Protein AF-A0A519W0E2-F1 (afdb_monomer_lite)

Radius of gyration: 28.54 Å; chains: 1; bounding box: 62×107×63 Å

Structure (mmCIF, N/CA/C/O backbone):
data_AF-A0A519W0E2-F1
#
_entry.id   AF-A0A519W0E2-F1
#
loop_
_atom_site.group_PDB
_atom_site.id
_atom_site.type_symbol
_atom_site.label_atom_id
_atom_site.label_alt_id
_atom_site.label_comp_id
_atom_site.label_asym_id
_atom_site.label_entity_id
_atom_site.label_seq_id
_atom_site.pdbx_PDB_ins_code
_atom_site.Cartn_x
_atom_site.Cartn_y
_atom_site.Cartn_z
_atom_site.occupancy
_atom_site.B_iso_or_equiv
_atom_site.auth_seq_id
_atom_site.auth_comp_id
_atom_site.auth_asym_id
_atom_site.auth_atom_id
_atom_site.pdbx_PDB_model_num
ATOM 1 N N . MET A 1 1 ? -38.789 80.053 31.572 1.00 57.12 1 MET A N 1
ATOM 2 C CA . MET A 1 1 ? -39.883 79.278 30.938 1.00 57.12 1 MET A CA 1
ATOM 3 C C . MET A 1 1 ? -39.611 78.864 29.480 1.00 57.12 1 MET A C 1
ATOM 5 O O . MET A 1 1 ? -39.845 77.707 29.155 1.00 57.12 1 MET A O 1
ATOM 9 N N . ILE A 1 2 ? -39.110 79.738 28.588 1.00 58.94 2 ILE A N 1
ATOM 10 C CA . ILE A 1 2 ? -38.800 79.358 27.183 1.00 58.94 2 ILE A CA 1
ATOM 11 C C . ILE A 1 2 ? -37.563 78.441 27.093 1.00 58.94 2 ILE A C 1
ATOM 13 O O . ILE A 1 2 ? -37.605 77.419 26.413 1.00 58.94 2 ILE A O 1
ATOM 17 N N . ILE A 1 3 ? -36.506 78.750 27.850 1.00 64.44 3 ILE A N 1
ATOM 18 C CA . ILE A 1 3 ? -35.242 77.990 27.859 1.00 64.44 3 ILE A CA 1
ATOM 19 C C . ILE A 1 3 ? -35.448 76.541 28.338 1.00 64.44 3 ILE A C 1
ATOM 21 O O . ILE A 1 3 ? -34.967 75.610 27.702 1.00 64.44 3 ILE A O 1
ATOM 25 N N . GLU A 1 4 ? -36.256 76.319 29.380 1.00 65.19 4 GLU A N 1
ATOM 26 C CA . GLU A 1 4 ? -36.570 74.966 29.873 1.00 65.19 4 GLU A CA 1
ATOM 27 C C . GLU A 1 4 ? -37.346 74.117 28.858 1.00 65.19 4 GLU A C 1
ATOM 29 O O . GLU A 1 4 ? -37.115 72.912 28.752 1.00 65.19 4 GLU A O 1
ATOM 34 N N . LYS A 1 5 ? -38.257 74.725 28.083 1.00 62.75 5 LYS A N 1
ATOM 35 C CA . LYS A 1 5 ? -38.983 74.015 27.018 1.00 62.75 5 LYS A CA 1
ATOM 36 C C . LYS A 1 5 ? -38.057 73.638 25.858 1.00 62.75 5 LYS A C 1
ATOM 38 O O . LYS A 1 5 ? -38.243 72.572 25.275 1.00 62.75 5 LYS A O 1
ATOM 43 N N . ILE A 1 6 ? -37.066 74.474 25.540 1.00 68.94 6 ILE A N 1
ATOM 44 C CA . ILE A 1 6 ? -36.053 74.188 24.512 1.00 68.94 6 ILE A CA 1
ATOM 45 C C . ILE A 1 6 ? -35.118 73.070 24.989 1.00 68.94 6 ILE A C 1
ATOM 47 O O . ILE A 1 6 ? -34.918 72.099 24.264 1.00 68.94 6 ILE A O 1
ATOM 51 N N . MET A 1 7 ? -34.642 73.131 26.235 1.00 69.12 7 MET A N 1
ATOM 52 C CA . MET A 1 7 ? -33.815 72.078 26.830 1.00 69.12 7 MET A CA 1
ATOM 53 C C . MET A 1 7 ? -34.535 70.726 26.877 1.00 69.12 7 MET A C 1
ATOM 55 O O . MET A 1 7 ? -33.961 69.726 26.459 1.00 69.12 7 MET A O 1
ATOM 59 N N . LYS A 1 8 ? -35.812 70.673 27.288 1.00 69.50 8 LYS A N 1
ATOM 60 C CA . LYS A 1 8 ? -36.597 69.420 27.280 1.00 69.50 8 LYS A CA 1
ATOM 61 C C . LYS A 1 8 ? -36.738 68.812 25.879 1.00 69.50 8 LYS A C 1
ATOM 63 O O . LYS A 1 8 ? -36.699 67.592 25.747 1.00 69.50 8 LYS A O 1
ATOM 68 N N . LYS A 1 9 ? -36.857 69.639 24.833 1.00 72.56 9 LYS A N 1
ATOM 69 C CA . LYS A 1 9 ? -36.884 69.167 23.438 1.00 72.56 9 LYS A CA 1
ATOM 70 C C . LYS A 1 9 ? -35.520 68.652 22.977 1.00 72.56 9 LYS A C 1
ATOM 72 O O . LYS A 1 9 ? -35.473 67.630 22.304 1.00 72.56 9 LYS A O 1
ATOM 77 N N . ILE A 1 10 ? -34.428 69.302 23.381 1.00 76.31 10 ILE A N 1
ATOM 78 C CA . ILE A 1 10 ? -33.059 68.853 23.083 1.00 76.31 10 ILE A CA 1
ATOM 79 C C . ILE A 1 10 ? -32.772 67.506 23.757 1.00 76.31 10 ILE A C 1
ATOM 81 O O . ILE A 1 10 ? -32.276 66.599 23.095 1.00 76.31 10 ILE A O 1
ATOM 85 N N . TYR A 1 11 ? -33.151 67.331 25.027 1.00 78.31 11 TYR A N 1
ATOM 86 C CA . TYR A 1 11 ? -33.004 66.045 25.717 1.00 78.31 11 TYR A CA 1
ATOM 87 C C . TYR A 1 11 ? -33.820 64.935 25.055 1.00 78.31 11 TYR A C 1
ATOM 89 O O . TYR A 1 11 ? -33.317 63.826 24.915 1.00 78.31 11 TYR A O 1
ATOM 97 N N . LEU A 1 12 ? -35.042 65.228 24.600 1.00 78.81 12 LEU A N 1
ATOM 98 C CA . LEU A 1 12 ? -35.867 64.244 23.900 1.00 78.81 12 LEU A CA 1
ATOM 99 C C . LEU A 1 12 ? -35.248 63.837 22.555 1.00 78.81 12 LEU A C 1
ATOM 101 O O . LEU A 1 12 ? -35.197 62.649 22.262 1.00 78.81 12 LEU A O 1
ATOM 105 N N . ILE A 1 13 ? -34.720 64.799 21.786 1.00 78.94 13 ILE A N 1
ATOM 106 C CA . ILE A 1 13 ? -34.040 64.548 20.505 1.00 78.94 13 ILE A CA 1
ATOM 107 C C . ILE A 1 13 ? -32.766 63.720 20.715 1.00 78.94 13 ILE A C 1
ATOM 109 O O . ILE A 1 13 ? -32.542 62.750 19.989 1.00 78.94 13 ILE A O 1
ATOM 113 N N . LEU A 1 14 ? -31.967 64.052 21.735 1.00 77.69 14 LEU A N 1
ATOM 114 C CA . LEU A 1 14 ? -30.764 63.301 22.102 1.00 77.69 14 LEU A CA 1
ATOM 115 C C . LEU A 1 14 ? -31.099 61.875 22.554 1.00 77.69 14 LEU A C 1
ATOM 117 O O . LEU A 1 14 ? -30.414 60.937 22.155 1.00 77.69 14 LEU A O 1
ATOM 121 N N . LEU A 1 15 ? -32.178 61.693 23.321 1.00 74.69 15 LEU A N 1
ATOM 122 C CA . LEU A 1 15 ? -32.623 60.376 23.775 1.00 74.69 15 LEU A CA 1
ATOM 123 C C . LEU A 1 15 ? -33.135 59.518 22.607 1.00 74.69 15 LEU A C 1
ATOM 125 O O . LEU A 1 15 ? -32.806 58.338 22.527 1.00 74.69 15 LEU A O 1
ATOM 129 N N . THR A 1 16 ? -33.877 60.106 21.660 1.00 68.88 16 THR A N 1
ATOM 130 C CA . THR A 1 16 ? -34.287 59.402 20.434 1.00 68.88 16 THR A CA 1
ATOM 131 C C . THR A 1 16 ? -33.101 59.077 19.529 1.00 68.88 16 THR A C 1
ATOM 133 O O . THR A 1 16 ? -33.036 57.968 19.013 1.00 68.88 16 THR A O 1
ATOM 136 N N . GLY A 1 17 ? -32.122 59.978 19.384 1.00 67.38 17 GLY A N 1
ATOM 137 C CA . GLY A 1 17 ? -30.900 59.714 18.616 1.00 67.38 17 GLY A CA 1
ATOM 138 C C . GLY A 1 17 ? -30.058 58.581 19.211 1.00 67.38 17 GLY A C 1
ATOM 139 O O . GLY A 1 17 ? -29.512 57.768 18.468 1.00 67.38 17 GLY A O 1
ATOM 140 N N . LEU A 1 18 ? -30.021 58.476 20.544 1.00 68.31 18 LEU A N 1
ATOM 141 C CA . LEU A 1 18 ? -29.339 57.395 21.258 1.00 68.31 18 LEU A CA 1
ATOM 142 C C . LEU A 1 18 ? -30.066 56.044 21.128 1.00 68.31 18 LEU A C 1
ATOM 144 O O . LEU A 1 18 ? -29.425 55.001 21.134 1.00 68.31 18 LEU A O 1
ATOM 148 N N . LEU A 1 19 ? -31.393 56.042 20.972 1.00 62.59 19 LEU A N 1
ATOM 149 C CA . LEU A 1 19 ? -32.175 54.818 20.751 1.00 62.59 19 LEU A CA 1
ATOM 150 C C . LEU A 1 19 ? -31.983 54.234 19.338 1.00 62.59 19 LEU A C 1
ATOM 152 O O . LEU A 1 19 ? -32.064 53.019 19.174 1.00 62.59 19 LEU A O 1
ATOM 156 N N . PHE A 1 20 ? -31.674 55.063 18.333 1.00 60.38 20 PHE A N 1
ATOM 157 C CA . PHE A 1 20 ? -31.385 54.607 16.963 1.00 60.38 20 PHE A CA 1
ATOM 158 C C . PHE A 1 20 ? -29.926 54.176 16.738 1.00 60.38 20 PHE A C 1
ATOM 160 O O . PHE A 1 20 ? -29.647 53.466 15.776 1.00 60.38 20 PHE A O 1
ATOM 167 N N . SER A 1 21 ? -28.987 54.545 17.615 1.00 58.69 21 SER A N 1
ATOM 168 C CA . SER A 1 21 ? -27.580 54.132 17.496 1.00 58.69 21 SER A CA 1
ATOM 169 C C . SER A 1 21 ? -27.288 52.737 18.067 1.00 58.69 21 SER A C 1
ATOM 171 O O . SER A 1 21 ? -26.212 52.193 17.819 1.00 58.69 21 SER A O 1
ATOM 173 N N . VAL A 1 22 ? -28.243 52.116 18.774 1.00 57.56 22 VAL A N 1
ATOM 174 C CA . VAL A 1 22 ? -28.098 50.758 19.340 1.00 57.56 22 VAL A CA 1
ATOM 175 C C . VAL A 1 22 ? -28.646 49.645 18.442 1.00 57.56 22 VAL A C 1
ATOM 177 O O . VAL A 1 22 ? -28.407 48.470 18.720 1.00 57.56 22 VAL A O 1
ATOM 180 N N . SER A 1 23 ? -29.302 49.963 17.319 1.00 58.59 23 SER A N 1
ATOM 181 C CA . SER A 1 23 ? -29.667 48.973 16.291 1.00 58.59 23 SER A CA 1
ATOM 182 C C . SER A 1 23 ? -28.484 48.648 15.369 1.00 58.59 23 SER A C 1
ATOM 184 O O . SER A 1 23 ? -28.633 48.549 14.151 1.00 58.59 23 SER A O 1
ATOM 186 N N . GLY A 1 24 ? -27.288 48.522 15.952 1.00 54.22 24 GLY A N 1
ATOM 187 C CA . GLY A 1 24 ? -26.078 48.116 15.254 1.00 54.22 24 GLY A CA 1
ATOM 188 C C . GLY A 1 24 ? -26.269 46.746 14.609 1.00 54.22 24 GLY A C 1
ATOM 189 O O . GLY A 1 24 ? -26.788 45.812 15.225 1.00 54.22 24 GLY A O 1
ATOM 190 N N . CYS A 1 25 ? -25.858 46.645 13.348 1.00 55.09 25 CYS A N 1
ATOM 191 C CA . CYS A 1 25 ? -25.964 45.475 12.490 1.00 55.09 25 CYS A CA 1
ATOM 192 C C . CYS A 1 25 ? -25.209 44.254 13.053 1.00 55.09 25 CYS A C 1
ATOM 194 O O . CYS A 1 25 ? -24.150 43.899 12.544 1.00 55.09 25 CYS A O 1
ATOM 196 N N . LYS A 1 26 ? -25.757 43.556 14.059 1.00 52.56 26 LYS A N 1
ATOM 197 C CA . LYS A 1 26 ? -25.179 42.294 14.564 1.00 52.56 26 LYS A CA 1
ATOM 198 C C . LYS A 1 26 ? -24.945 41.283 13.434 1.00 52.56 26 LYS A C 1
ATOM 200 O O . LYS A 1 26 ? -23.917 40.628 13.416 1.00 52.56 26 LYS A O 1
ATOM 205 N N . LYS A 1 27 ? -25.849 41.230 12.446 1.00 54.72 27 LYS A N 1
ATOM 206 C CA . LYS A 1 27 ? -25.732 40.351 11.268 1.00 54.72 27 LYS A CA 1
ATOM 207 C C . LYS A 1 27 ? -24.664 40.763 10.246 1.00 54.72 27 LYS A C 1
ATOM 209 O O . LYS A 1 27 ? -24.225 39.908 9.497 1.00 54.72 27 LYS A O 1
ATOM 214 N N . TYR A 1 28 ? -24.261 42.036 10.178 1.00 58.66 28 TYR A N 1
ATOM 215 C CA . TYR A 1 28 ? -23.218 42.474 9.232 1.00 58.66 28 TYR A CA 1
ATOM 216 C C . TYR A 1 28 ? -21.810 42.135 9.740 1.00 58.66 28 TYR A C 1
ATOM 218 O O . TYR A 1 28 ? -20.892 41.959 8.950 1.00 58.66 28 TYR A O 1
ATOM 226 N N . LEU A 1 29 ? -21.646 42.034 11.062 1.00 58.06 29 LEU A N 1
ATOM 227 C CA . LEU A 1 29 ? -20.382 41.653 11.696 1.00 58.06 29 LEU A CA 1
ATOM 228 C C . LEU A 1 29 ? -20.250 40.132 11.891 1.00 58.06 29 LEU A C 1
ATOM 230 O O . LEU A 1 29 ? -19.150 39.646 12.130 1.00 58.06 29 LEU A O 1
ATOM 234 N N . ASP A 1 30 ? -21.343 39.378 11.743 1.00 59.47 30 ASP A N 1
ATOM 235 C CA . ASP A 1 30 ? -21.380 37.910 11.811 1.00 59.47 30 ASP A CA 1
ATOM 236 C C . ASP A 1 30 ? -21.144 37.271 10.425 1.00 59.47 30 ASP A C 1
ATOM 238 O O . ASP A 1 30 ? -21.944 36.488 9.918 1.00 59.47 30 ASP A O 1
ATOM 242 N N . VAL A 1 31 ? -20.054 37.683 9.766 1.00 65.31 31 VAL A N 1
ATOM 243 C CA . VAL A 1 31 ? -19.631 37.226 8.422 1.00 65.31 31 VAL A CA 1
ATOM 244 C C . VAL A 1 31 ? -18.423 36.284 8.462 1.00 65.31 31 VAL A C 1
ATOM 246 O O . VAL A 1 31 ? -17.890 35.905 7.424 1.00 65.31 31 VAL A O 1
ATOM 249 N N . ASN A 1 32 ? -17.989 35.882 9.660 1.00 69.38 32 ASN A N 1
ATOM 250 C CA . ASN A 1 32 ? -16.854 34.970 9.852 1.00 69.38 32 ASN A CA 1
ATOM 251 C C . ASN A 1 32 ? -17.214 33.492 9.637 1.00 69.38 32 ASN A C 1
ATOM 253 O O . ASN A 1 32 ? -16.363 32.621 9.804 1.00 69.38 32 ASN A O 1
ATOM 257 N N . THR A 1 33 ? -18.457 33.194 9.259 1.00 70.88 33 THR A N 1
ATOM 258 C CA . THR A 1 33 ? -18.838 31.866 8.781 1.00 70.88 33 THR A CA 1
ATOM 259 C C . THR A 1 33 ? -18.685 31.839 7.268 1.00 70.88 33 THR A C 1
ATOM 261 O O . THR A 1 33 ? -19.285 32.641 6.558 1.00 70.88 33 THR A O 1
ATOM 264 N N . ASN A 1 34 ? -17.845 30.939 6.755 1.00 70.12 34 ASN A N 1
ATOM 265 C CA . ASN A 1 34 ? -17.680 30.781 5.314 1.00 70.12 34 ASN A CA 1
ATOM 266 C C . ASN A 1 34 ? -18.967 30.164 4.734 1.00 70.12 34 ASN A C 1
ATOM 268 O O . ASN A 1 34 ? -19.215 28.982 4.981 1.00 70.12 34 ASN A O 1
ATOM 272 N N . PRO A 1 35 ? -19.772 30.898 3.942 1.00 70.25 35 PRO A N 1
ATOM 273 C CA . PRO A 1 35 ? -21.016 30.359 3.396 1.00 70.25 35 PRO A CA 1
ATOM 274 C C . PRO A 1 35 ? -20.769 29.290 2.321 1.00 70.25 35 PRO A C 1
ATOM 276 O O . PRO A 1 35 ? -21.684 28.553 1.969 1.00 70.25 35 PRO A O 1
ATOM 279 N N . ASN A 1 36 ? -19.537 29.198 1.805 1.00 74.38 36 ASN A N 1
ATOM 280 C CA . ASN A 1 36 ? -19.151 28.285 0.732 1.00 74.38 36 ASN A CA 1
ATOM 281 C C . ASN A 1 36 ? -18.578 26.956 1.248 1.00 74.38 36 ASN A C 1
ATOM 283 O O . ASN A 1 36 ? -18.357 26.051 0.448 1.00 74.38 36 ASN A O 1
ATOM 287 N N . ALA A 1 37 ? -18.313 26.832 2.554 1.00 66.94 37 ALA A N 1
ATOM 288 C CA . ALA A 1 37 ? -17.763 25.620 3.155 1.00 66.94 37 ALA A CA 1
ATOM 289 C C . ALA A 1 37 ? -18.628 25.156 4.337 1.00 66.94 37 ALA A C 1
ATOM 291 O O . ALA A 1 37 ? -18.995 25.978 5.187 1.00 66.94 37 ALA A O 1
ATOM 292 N N . PRO A 1 38 ? -18.949 23.851 4.431 1.00 70.75 38 PRO A N 1
ATOM 293 C CA . PRO A 1 38 ? -19.679 23.334 5.576 1.00 70.75 38 PRO A CA 1
ATOM 294 C C . PRO A 1 38 ? -18.869 23.577 6.852 1.00 70.75 38 PRO A C 1
ATOM 296 O O . PRO A 1 38 ? -17.698 23.224 6.935 1.00 70.75 38 PRO A O 1
ATOM 299 N N . GLN A 1 39 ? -19.508 24.181 7.854 1.00 71.31 39 GLN A N 1
ATOM 300 C CA . GLN A 1 39 ? -18.873 24.463 9.148 1.00 71.31 39 GLN A CA 1
ATOM 301 C C . GLN A 1 39 ? -18.687 23.190 9.984 1.00 71.31 39 GLN A C 1
ATOM 303 O O . GLN A 1 39 ? -17.817 23.108 10.843 1.00 71.31 39 GLN A O 1
ATOM 308 N N . THR A 1 40 ? -19.520 22.183 9.730 1.00 75.06 40 THR A N 1
ATOM 309 C CA . THR A 1 40 ? -19.385 20.848 10.294 1.00 75.06 40 THR A CA 1
ATOM 310 C C . THR A 1 40 ? -19.889 19.832 9.282 1.00 75.06 40 THR A C 1
ATOM 312 O O . THR A 1 40 ? -20.865 20.085 8.571 1.00 75.06 40 THR A O 1
ATOM 315 N N . VAL A 1 41 ? -19.218 18.691 9.201 1.00 85.12 41 VAL A N 1
ATOM 316 C CA . VAL A 1 41 ? -19.644 17.555 8.385 1.00 85.12 41 VAL A CA 1
ATOM 317 C C . VAL A 1 41 ? -19.841 16.344 9.285 1.00 85.12 41 VAL A C 1
ATOM 319 O O . VAL A 1 41 ? -19.228 16.231 10.349 1.00 85.12 41 VAL A O 1
ATOM 322 N N . THR A 1 42 ? -20.734 15.445 8.877 1.00 91.12 42 THR A N 1
ATOM 323 C CA . THR A 1 42 ? -20.960 14.200 9.615 1.00 91.12 42 THR A CA 1
ATOM 324 C C . THR A 1 42 ? -19.714 13.315 9.514 1.00 91.12 42 THR A C 1
ATOM 326 O O . THR A 1 42 ? -19.034 13.317 8.485 1.00 91.12 42 THR A O 1
ATOM 329 N N . ALA A 1 43 ? -19.407 12.567 10.575 1.00 93.38 43 ALA A N 1
ATOM 330 C CA . ALA A 1 43 ? -18.111 11.907 10.725 1.00 93.38 43 ALA A CA 1
ATOM 331 C C . ALA A 1 43 ? -17.760 10.965 9.557 1.00 93.38 43 ALA A C 1
ATOM 333 O O . ALA A 1 43 ? -16.615 10.914 9.121 1.00 93.38 43 ALA A O 1
ATOM 334 N N . ASN A 1 44 ? -18.732 10.255 8.979 1.00 93.81 44 ASN A N 1
ATOM 335 C CA . ASN A 1 44 ? -18.440 9.327 7.886 1.00 93.81 44 ASN A CA 1
ATOM 336 C C . ASN A 1 44 ? -17.982 10.029 6.586 1.00 93.81 44 ASN A C 1
ATOM 338 O O . ASN A 1 44 ? -17.319 9.389 5.773 1.00 93.81 44 ASN A O 1
ATOM 342 N N . LEU A 1 45 ? -18.263 11.322 6.374 1.00 95.56 45 LEU A N 1
ATOM 343 C CA . LEU A 1 45 ? -17.916 12.030 5.130 1.00 95.56 45 LEU A CA 1
ATOM 344 C C . LEU A 1 45 ? -16.409 12.234 4.944 1.00 95.56 45 LEU A C 1
ATOM 346 O O . LEU A 1 45 ? -15.961 12.401 3.812 1.00 95.56 45 LEU A O 1
ATOM 350 N N . TYR A 1 46 ? -15.625 12.147 6.019 1.00 95.12 46 TYR A N 1
ATOM 351 C CA . TYR A 1 46 ? -14.164 12.163 5.942 1.00 95.12 46 TYR A CA 1
ATOM 352 C C . TYR A 1 46 ? -13.585 10.878 5.328 1.00 95.12 46 TYR A C 1
ATOM 354 O O . TYR A 1 46 ? -12.460 10.883 4.829 1.00 95.12 46 TYR A O 1
ATOM 362 N N . LEU A 1 47 ? -14.330 9.767 5.360 1.00 96.25 47 LEU A N 1
ATOM 363 C CA . LEU A 1 47 ? -13.772 8.434 5.147 1.00 96.25 47 LEU A CA 1
ATOM 364 C C . LEU A 1 47 ? -13.355 8.159 3.694 1.00 96.25 47 LEU A C 1
ATOM 366 O O . LEU A 1 47 ? -12.242 7.681 3.476 1.00 96.25 47 LEU A O 1
ATOM 370 N N . SER A 1 48 ? -14.198 8.461 2.697 1.00 95.25 48 SER A N 1
ATOM 371 C CA . SER A 1 48 ? -13.894 8.116 1.295 1.00 95.25 48 SER A CA 1
ATOM 372 C C . SER A 1 48 ? -12.583 8.743 0.800 1.00 95.25 48 SER A C 1
ATOM 374 O O . SER A 1 48 ? -11.769 8.007 0.237 1.00 95.25 48 SER A O 1
ATOM 376 N N . PRO A 1 49 ? -12.326 10.054 1.014 1.00 94.06 49 PRO A N 1
ATOM 377 C CA . PRO A 1 49 ? -11.054 10.661 0.625 1.00 94.06 49 PRO A CA 1
ATOM 378 C C . PRO A 1 49 ? -9.846 10.028 1.327 1.00 94.06 49 PRO A C 1
ATOM 380 O O . PRO A 1 49 ? -8.816 9.813 0.694 1.00 94.06 49 PRO A O 1
ATOM 383 N N . MET A 1 50 ? -9.963 9.675 2.611 1.00 96.75 50 MET A N 1
ATOM 384 C CA . MET A 1 50 ? -8.857 9.038 3.335 1.00 96.75 50 MET A CA 1
ATOM 385 C C . MET A 1 50 ? -8.589 7.610 2.844 1.00 96.75 50 MET A C 1
ATOM 387 O O . MET A 1 50 ? -7.434 7.236 2.666 1.00 96.75 50 MET A O 1
ATOM 391 N N . ILE A 1 51 ? -9.627 6.824 2.534 1.00 96.75 51 ILE A N 1
ATOM 392 C CA . ILE A 1 51 ? -9.446 5.504 1.903 1.00 96.75 51 ILE A CA 1
ATOM 393 C C . ILE A 1 51 ? -8.795 5.647 0.519 1.00 96.75 51 ILE A C 1
ATOM 395 O O . ILE A 1 51 ? -7.925 4.850 0.172 1.00 96.75 51 ILE A O 1
ATOM 399 N N . HIS A 1 52 ? -9.176 6.662 -0.263 1.00 94.56 52 HIS A N 1
ATOM 400 C CA . HIS A 1 52 ? -8.545 6.926 -1.556 1.00 94.56 52 HIS A CA 1
ATOM 401 C C . HIS A 1 52 ? -7.033 7.146 -1.413 1.00 94.56 52 HIS A C 1
ATOM 403 O O . HIS A 1 52 ? -6.250 6.505 -2.120 1.00 94.56 52 HIS A O 1
ATOM 409 N N . TRP A 1 53 ? -6.620 8.013 -0.486 1.00 95.31 53 TRP A N 1
ATOM 410 C CA . TRP A 1 53 ? -5.207 8.315 -0.257 1.00 95.31 53 TRP A CA 1
ATOM 411 C C . TRP A 1 53 ? -4.443 7.162 0.402 1.00 95.31 53 TRP A C 1
ATOM 413 O O . TRP A 1 53 ? -3.287 6.949 0.050 1.00 95.31 53 TRP A O 1
ATOM 423 N N . MET A 1 54 ? -5.101 6.331 1.222 1.00 96.75 54 MET A N 1
ATOM 424 C CA . MET A 1 54 ? -4.520 5.080 1.736 1.00 96.75 54 MET A CA 1
ATOM 425 C C . MET A 1 54 ? 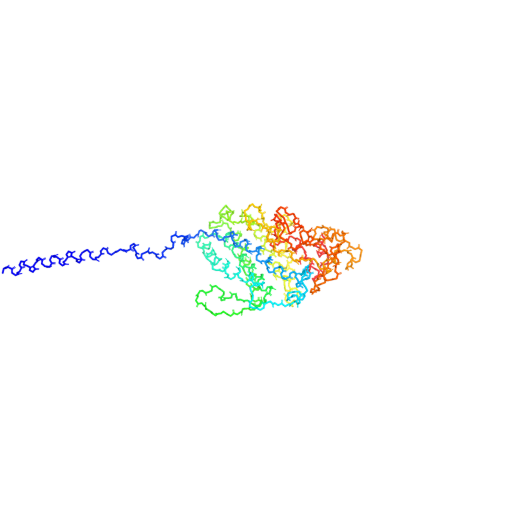-3.979 4.182 0.611 1.00 96.75 54 MET A C 1
ATOM 427 O O . MET A 1 54 ? -2.955 3.521 0.755 1.00 96.75 54 MET A O 1
ATOM 431 N N . VAL A 1 55 ? -4.668 4.141 -0.531 1.00 95.12 55 VAL A N 1
ATOM 432 C CA . VAL A 1 55 ? -4.270 3.287 -1.661 1.00 95.12 55 VAL A CA 1
ATOM 433 C C . VAL A 1 55 ? -3.397 4.040 -2.660 1.00 95.12 55 VAL A C 1
ATOM 435 O O . VAL A 1 55 ? -2.477 3.461 -3.241 1.00 95.12 55 VAL A O 1
ATOM 438 N N . THR A 1 56 ? -3.690 5.322 -2.872 1.00 93.50 56 THR A N 1
ATOM 439 C CA . THR A 1 56 ? -3.103 6.127 -3.947 1.00 93.50 56 THR A CA 1
ATOM 440 C C . THR A 1 56 ? -1.753 6.731 -3.563 1.00 93.50 56 THR A C 1
ATOM 442 O O . THR A 1 56 ? -0.854 6.727 -4.405 1.00 93.50 56 THR A O 1
ATOM 445 N N . ALA A 1 57 ? -1.562 7.174 -2.316 1.00 94.88 57 ALA A N 1
ATOM 446 C CA . ALA A 1 57 ? -0.306 7.787 -1.876 1.00 94.88 57 ALA A CA 1
ATOM 447 C C . ALA A 1 57 ? 0.914 6.856 -2.053 1.00 94.88 57 ALA A C 1
ATOM 449 O O . ALA A 1 57 ? 1.899 7.285 -2.662 1.00 94.88 57 ALA A O 1
ATOM 450 N N . PRO A 1 58 ? 0.841 5.549 -1.700 1.00 95.44 58 PRO A N 1
ATOM 451 C CA . PRO A 1 58 ? 1.922 4.610 -2.000 1.00 95.44 58 PRO A CA 1
ATOM 452 C C . PRO A 1 58 ? 2.275 4.502 -3.485 1.00 95.44 58 PRO A C 1
ATOM 454 O O . PRO A 1 58 ? 3.395 4.131 -3.813 1.00 95.44 58 PRO A O 1
ATOM 457 N N . GLN A 1 59 ? 1.346 4.791 -4.403 1.00 94.88 59 GLN A N 1
ATOM 458 C CA . GLN A 1 59 ? 1.618 4.677 -5.837 1.00 94.88 59 GLN A CA 1
ATOM 459 C C . GLN A 1 59 ? 2.424 5.862 -6.361 1.00 94.88 59 GLN A C 1
ATOM 461 O O . GLN A 1 59 ? 3.269 5.674 -7.238 1.00 94.88 59 GLN A O 1
ATOM 466 N N . TYR A 1 60 ? 2.191 7.064 -5.827 1.00 94.75 60 TYR A N 1
ATOM 467 C CA . TYR A 1 60 ? 2.963 8.255 -6.184 1.00 94.75 60 TYR A CA 1
ATOM 468 C C . TYR A 1 60 ? 4.443 8.053 -5.877 1.00 94.75 60 TYR A C 1
ATOM 470 O O . TYR A 1 60 ? 5.270 8.169 -6.789 1.00 94.75 60 TYR A O 1
ATOM 478 N N . ASP A 1 61 ? 4.741 7.676 -4.634 1.00 95.19 61 ASP A N 1
ATOM 479 C CA . ASP A 1 61 ? 6.105 7.435 -4.157 1.00 95.19 61 ASP A CA 1
ATOM 480 C C . ASP A 1 61 ? 6.652 6.109 -4.703 1.00 95.19 61 ASP A C 1
ATOM 482 O O . ASP A 1 61 ? 7.826 5.994 -5.065 1.00 95.19 61 ASP A O 1
ATOM 486 N N . GLY A 1 62 ? 5.769 5.124 -4.889 1.00 94.56 62 GLY A N 1
ATOM 487 C CA . GLY A 1 62 ? 6.052 3.823 -5.484 1.00 94.56 62 GLY A CA 1
ATOM 488 C C . GLY A 1 62 ? 6.701 3.908 -6.862 1.00 94.56 62 GLY A C 1
ATOM 489 O O . GLY A 1 62 ? 7.556 3.082 -7.176 1.00 94.56 62 GLY A O 1
ATOM 490 N N . ARG A 1 63 ? 6.398 4.935 -7.672 1.00 92.81 63 ARG A N 1
ATOM 491 C CA . ARG A 1 63 ? 7.091 5.170 -8.958 1.00 92.81 63 ARG A CA 1
ATOM 492 C C . ARG A 1 63 ? 8.599 5.302 -8.801 1.00 92.81 63 ARG A C 1
ATOM 494 O O . ARG A 1 63 ? 9.339 4.874 -9.690 1.00 92.81 63 ARG A O 1
ATOM 501 N N . PHE A 1 64 ? 9.041 5.883 -7.692 1.00 94.00 64 PHE A N 1
ATOM 502 C CA . PHE A 1 64 ? 10.446 6.067 -7.360 1.00 94.00 64 PHE A CA 1
ATOM 503 C C . PHE A 1 64 ? 11.000 4.855 -6.607 1.00 94.00 64 PHE A C 1
ATOM 505 O O . PHE A 1 64 ? 12.018 4.307 -7.023 1.00 94.00 64 PHE A O 1
ATOM 512 N N . ILE A 1 65 ? 10.283 4.345 -5.599 1.00 94.81 65 ILE A N 1
ATOM 513 C CA . ILE A 1 65 ? 10.678 3.143 -4.834 1.00 94.81 65 ILE A CA 1
ATOM 514 C C . ILE A 1 65 ? 10.816 1.908 -5.746 1.00 94.81 65 ILE A C 1
ATOM 516 O O . ILE A 1 65 ? 11.692 1.062 -5.553 1.00 94.81 65 ILE A O 1
ATOM 520 N N . GLY A 1 66 ? 10.009 1.810 -6.803 1.00 95.31 66 GLY A N 1
ATOM 521 C CA . GLY A 1 66 ? 10.117 0.761 -7.816 1.00 95.31 66 GLY A CA 1
ATOM 522 C C . GLY A 1 66 ? 11.452 0.753 -8.572 1.00 95.31 66 GLY A C 1
ATOM 523 O O . GLY A 1 66 ? 11.850 -0.285 -9.096 1.00 95.31 66 GLY A O 1
ATOM 524 N N . ARG A 1 67 ? 12.174 1.880 -8.575 1.00 95.75 67 ARG A N 1
ATOM 525 C CA . ARG A 1 67 ? 13.535 2.016 -9.120 1.00 95.75 67 ARG A CA 1
ATOM 526 C C . ARG A 1 67 ? 14.582 1.557 -8.122 1.00 95.75 67 ARG A C 1
ATOM 528 O O . ARG A 1 67 ? 15.530 0.873 -8.498 1.00 95.75 67 ARG A O 1
ATOM 535 N N . TYR A 1 68 ? 14.361 1.843 -6.841 1.00 95.44 68 TYR A N 1
ATOM 536 C CA . TYR A 1 68 ? 15.213 1.357 -5.758 1.00 95.44 68 TYR A CA 1
ATOM 537 C C . TYR A 1 68 ? 15.177 -0.163 -5.632 1.00 95.44 68 TYR A C 1
ATOM 539 O O . TYR A 1 68 ? 16.207 -0.828 -5.574 1.00 95.44 68 TYR A O 1
ATOM 547 N N . THR A 1 69 ? 13.974 -0.727 -5.718 1.00 95.94 69 THR A N 1
ATOM 548 C CA . THR A 1 69 ? 13.742 -2.179 -5.753 1.00 95.94 69 THR A CA 1
ATOM 549 C C . THR A 1 69 ? 14.040 -2.810 -7.116 1.00 95.94 69 THR A C 1
ATOM 551 O O . THR A 1 69 ? 13.902 -4.019 -7.276 1.00 95.94 69 THR A O 1
ATOM 554 N N . GLN A 1 70 ? 14.445 -2.002 -8.104 1.00 96.00 70 GLN A N 1
ATOM 555 C CA . GLN A 1 70 ? 14.772 -2.416 -9.468 1.00 96.00 70 GLN A CA 1
ATOM 556 C C . GLN A 1 70 ? 13.647 -3.186 -10.175 1.00 96.00 70 GLN A C 1
ATOM 558 O O . GLN A 1 70 ? 13.911 -3.965 -11.083 1.00 96.00 70 GLN A O 1
ATOM 563 N N . ASN A 1 71 ? 12.381 -2.971 -9.821 1.00 95.88 71 ASN A N 1
ATOM 564 C CA . ASN A 1 71 ? 11.256 -3.506 -10.591 1.00 95.88 71 ASN A CA 1
ATOM 565 C C . ASN A 1 71 ? 11.136 -2.802 -11.951 1.00 95.88 71 ASN A C 1
ATOM 567 O O . ASN A 1 71 ? 10.844 -3.429 -12.972 1.00 95.88 71 ASN A O 1
ATOM 571 N N . TRP A 1 72 ? 11.416 -1.501 -11.986 1.00 96.50 72 TRP A N 1
ATOM 572 C CA . TRP A 1 72 ? 11.457 -0.705 -13.208 1.00 96.50 72 TRP A CA 1
ATOM 573 C C . TRP A 1 72 ? 12.505 0.400 -13.125 1.00 96.50 72 TRP A C 1
ATOM 575 O O . TRP A 1 72 ? 12.994 0.739 -12.058 1.00 96.50 72 TRP A O 1
ATOM 585 N N . THR A 1 73 ? 12.836 0.986 -14.266 1.00 97.62 73 THR A N 1
ATOM 586 C CA . THR A 1 73 ? 13.806 2.073 -14.407 1.00 97.62 73 THR A CA 1
ATOM 587 C C . THR A 1 73 ? 13.317 3.086 -15.441 1.00 97.62 73 THR A C 1
ATOM 589 O O . THR A 1 73 ? 12.350 2.819 -16.164 1.00 97.62 73 THR A O 1
ATOM 592 N N . SER A 1 74 ? 13.953 4.256 -15.500 1.00 96.19 74 SER A N 1
ATOM 593 C CA . SER A 1 74 ? 13.641 5.272 -16.505 1.00 96.19 74 SER A CA 1
ATOM 594 C C . SER A 1 74 ? 14.280 4.934 -17.851 1.00 96.19 74 SER A C 1
ATOM 596 O O . SER A 1 74 ? 15.336 4.312 -17.939 1.00 96.19 74 SER A O 1
ATOM 598 N N . THR A 1 75 ? 13.668 5.405 -18.933 1.00 96.56 75 THR A N 1
ATOM 599 C CA . THR A 1 75 ? 14.303 5.428 -20.257 1.00 96.56 75 THR A CA 1
ATOM 600 C C . THR A 1 75 ? 15.469 6.422 -20.348 1.00 96.56 75 THR A C 1
ATOM 602 O O . THR A 1 75 ? 16.279 6.331 -21.271 1.00 96.56 75 THR A O 1
ATOM 605 N N . SER A 1 76 ? 15.572 7.374 -19.418 1.00 96.44 76 SER A N 1
ATOM 606 C CA . SER A 1 76 ? 16.682 8.331 -19.354 1.00 96.44 76 SER A CA 1
ATOM 607 C C . SER A 1 76 ? 17.845 7.773 -18.537 1.00 96.44 76 SER A C 1
ATOM 609 O O . SER A 1 76 ? 17.638 7.220 -17.461 1.00 96.44 76 SER A O 1
ATOM 611 N N . ALA A 1 77 ? 19.071 7.958 -19.023 1.00 96.88 77 ALA A N 1
ATOM 612 C CA . ALA A 1 77 ? 20.275 7.568 -18.295 1.00 96.88 77 ALA A CA 1
ATOM 613 C C . ALA A 1 77 ? 20.572 8.528 -17.128 1.00 96.88 77 ALA A C 1
ATOM 615 O O . ALA A 1 77 ? 20.243 9.712 -17.194 1.00 96.88 77 ALA A O 1
ATOM 616 N N . GLY A 1 78 ? 21.223 8.021 -16.079 1.00 95.62 78 GLY A N 1
ATOM 617 C CA . GLY A 1 78 ? 21.838 8.834 -15.021 1.00 95.62 78 GLY A CA 1
ATOM 618 C C . GLY A 1 78 ? 20.889 9.663 -14.149 1.00 95.62 78 GLY A C 1
ATOM 619 O O . GLY A 1 78 ? 21.333 10.576 -13.465 1.00 95.62 78 GLY A O 1
ATOM 620 N N . THR A 1 79 ? 19.586 9.392 -14.162 1.00 95.25 79 THR A N 1
ATOM 621 C CA . THR A 1 79 ? 18.636 10.120 -13.306 1.00 95.25 79 THR A CA 1
ATOM 622 C C . THR A 1 79 ? 18.824 9.767 -11.826 1.00 95.25 79 THR A C 1
ATOM 624 O O . THR A 1 79 ? 19.063 8.598 -11.509 1.00 95.25 79 THR A O 1
ATOM 627 N N . THR A 1 80 ? 18.589 10.729 -10.933 1.00 95.38 80 THR A N 1
ATOM 628 C CA . THR A 1 80 ? 18.826 10.629 -9.483 1.00 95.38 80 THR A CA 1
ATOM 629 C C . THR A 1 80 ? 18.295 9.340 -8.848 1.00 95.38 80 THR A C 1
ATOM 631 O O . THR A 1 80 ? 19.052 8.603 -8.223 1.00 95.38 80 THR A O 1
ATOM 634 N N . TRP A 1 81 ? 17.023 8.999 -9.074 1.00 95.00 81 TRP A N 1
ATOM 635 C CA . TRP A 1 81 ? 16.406 7.838 -8.421 1.00 95.00 81 TRP A CA 1
ATOM 636 C C . TRP A 1 81 ? 16.863 6.476 -8.975 1.00 95.00 81 TRP A C 1
ATOM 638 O O . TRP A 1 81 ? 16.819 5.486 -8.254 1.00 95.00 81 TRP A O 1
ATOM 648 N N . ASP A 1 82 ? 17.323 6.388 -10.232 1.00 96.06 82 ASP A N 1
ATOM 649 C CA . ASP A 1 82 ? 17.964 5.146 -10.716 1.00 96.06 82 ASP A CA 1
ATOM 650 C C . ASP A 1 82 ? 19.341 4.950 -10.071 1.00 96.06 82 ASP A C 1
ATOM 652 O O . ASP A 1 82 ? 19.778 3.821 -9.859 1.00 96.06 82 ASP A O 1
ATOM 656 N N . LEU A 1 83 ? 20.001 6.055 -9.720 1.00 95.50 83 LEU A N 1
ATOM 657 C CA . LEU A 1 83 ? 21.265 6.075 -8.990 1.00 95.50 83 LEU A CA 1
ATOM 658 C C . LEU A 1 83 ? 21.072 6.001 -7.467 1.00 95.50 83 LEU A C 1
ATOM 660 O O . LEU A 1 83 ? 22.013 6.273 -6.727 1.00 95.50 83 LEU A O 1
ATOM 664 N N . GLN A 1 84 ? 19.879 5.613 -6.998 1.00 93.75 84 GLN A N 1
ATOM 665 C CA . GLN A 1 84 ? 19.557 5.456 -5.573 1.00 93.75 84 GLN A CA 1
ATOM 666 C C . GLN A 1 84 ? 19.699 6.757 -4.755 1.00 93.75 84 GLN A C 1
ATOM 668 O O . GLN A 1 84 ? 19.984 6.716 -3.561 1.00 93.75 84 GLN A O 1
ATOM 673 N N . GLY A 1 85 ? 19.532 7.917 -5.399 1.00 93.38 85 GLY A N 1
ATOM 674 C CA . GLY A 1 85 ? 19.529 9.229 -4.750 1.00 93.38 85 GLY A CA 1
ATOM 675 C C . GLY A 1 85 ? 18.132 9.843 -4.658 1.00 93.38 85 GLY A C 1
ATOM 676 O O . GLY A 1 85 ? 17.175 9.310 -5.210 1.00 93.38 85 GLY A O 1
ATOM 677 N N . TYR A 1 86 ? 18.045 11.022 -4.043 1.00 90.50 86 TYR A N 1
ATOM 678 C CA . TYR A 1 86 ? 16.824 11.823 -3.931 1.00 90.50 86 TYR A CA 1
ATOM 679 C C . TYR A 1 86 ? 17.008 13.196 -4.590 1.00 90.50 86 TYR A C 1
ATOM 681 O O . TYR A 1 86 ? 18.122 13.724 -4.625 1.00 90.50 86 TYR A O 1
ATOM 689 N N . ASP A 1 87 ? 15.922 13.785 -5.089 1.00 90.88 87 ASP A N 1
ATOM 690 C CA . ASP A 1 87 ? 15.953 15.137 -5.652 1.00 90.88 87 ASP A CA 1
ATOM 691 C C . ASP A 1 87 ? 15.840 16.180 -4.518 1.00 90.88 87 ASP A C 1
ATOM 693 O O . ASP A 1 87 ? 14.801 16.249 -3.856 1.00 90.88 87 ASP A O 1
ATOM 697 N N . PRO A 1 88 ? 16.874 17.000 -4.251 1.00 88.88 88 PRO A N 1
ATOM 698 C CA . PRO A 1 88 ? 16.806 18.007 -3.197 1.00 88.88 88 PRO A CA 1
ATOM 699 C C . PRO A 1 88 ? 15.811 19.116 -3.554 1.00 88.88 88 PRO A C 1
ATOM 701 O O . PRO A 1 88 ? 15.687 19.499 -4.717 1.00 88.88 88 PRO A O 1
ATOM 704 N N . ALA A 1 89 ? 15.137 19.663 -2.536 1.00 90.25 89 ALA A N 1
ATOM 705 C CA . ALA A 1 89 ? 14.112 20.703 -2.692 1.00 90.25 89 ALA A CA 1
ATOM 706 C C . ALA A 1 89 ? 12.984 20.312 -3.674 1.00 90.25 89 ALA A C 1
ATOM 708 O O . ALA A 1 89 ? 12.488 21.143 -4.435 1.00 90.25 89 ALA A O 1
ATOM 709 N N . SER A 1 90 ? 12.593 19.037 -3.655 1.00 90.19 90 SER A N 1
ATOM 710 C CA . SER A 1 90 ? 11.516 18.477 -4.466 1.00 90.19 90 SER A CA 1
ATOM 711 C C . SER A 1 90 ? 10.511 17.737 -3.588 1.00 90.19 90 SER A C 1
ATOM 713 O O . SER A 1 90 ? 10.906 17.056 -2.647 1.00 90.19 90 SER A O 1
ATOM 715 N N . ASP A 1 91 ? 9.230 17.809 -3.954 1.00 87.81 91 ASP A N 1
ATOM 716 C CA . ASP A 1 91 ? 8.164 16.987 -3.361 1.00 87.81 91 ASP A CA 1
ATOM 717 C C . ASP A 1 91 ? 8.057 15.597 -4.025 1.00 87.81 91 ASP A C 1
ATOM 719 O O . ASP A 1 91 ? 7.171 14.801 -3.705 1.00 87.81 91 ASP A O 1
ATOM 723 N N . ASN A 1 92 ? 8.942 15.276 -4.976 1.00 89.88 92 ASN A N 1
ATOM 724 C CA . ASN A 1 92 ? 9.002 13.944 -5.569 1.00 89.88 92 ASN A CA 1
ATOM 725 C C . ASN A 1 92 ? 9.337 12.903 -4.491 1.00 89.88 92 ASN A C 1
ATOM 727 O O . ASN A 1 92 ? 10.402 12.959 -3.882 1.00 89.88 92 ASN A O 1
ATOM 731 N N . GLY A 1 93 ? 8.449 11.926 -4.298 1.00 89.50 93 GLY A N 1
ATOM 732 C CA . GLY A 1 93 ? 8.623 10.886 -3.281 1.00 89.50 93 GLY A CA 1
ATOM 733 C C . GLY A 1 93 ? 8.193 11.306 -1.870 1.00 89.50 93 GLY A C 1
ATOM 734 O O . GLY A 1 93 ? 8.590 10.644 -0.916 1.00 89.50 93 GLY A O 1
ATOM 735 N N . ALA A 1 94 ? 7.436 12.402 -1.732 1.00 92.56 94 ALA A N 1
ATOM 736 C CA . ALA A 1 94 ? 6.931 12.914 -0.456 1.00 92.56 94 ALA A CA 1
ATOM 737 C C . ALA A 1 94 ? 5.392 12.847 -0.334 1.00 92.56 94 ALA A C 1
ATOM 739 O O . ALA A 1 94 ? 4.809 13.495 0.541 1.00 92.56 94 ALA A O 1
ATOM 740 N N . GLU A 1 95 ? 4.710 12.086 -1.199 1.00 94.94 95 GLU A N 1
ATOM 741 C CA . GLU A 1 95 ? 3.246 12.000 -1.205 1.00 94.94 95 GLU A CA 1
ATOM 742 C C . GLU A 1 95 ? 2.721 11.365 0.084 1.00 94.94 95 GLU A C 1
ATOM 744 O O . GLU A 1 95 ? 1.819 11.912 0.718 1.00 94.94 95 GLU A O 1
ATOM 749 N N . LEU A 1 96 ? 3.326 10.251 0.515 1.00 94.75 96 LEU A N 1
ATOM 750 C CA . LEU A 1 96 ? 2.976 9.575 1.764 1.00 94.75 96 LEU A CA 1
ATOM 751 C C . LEU A 1 96 ? 3.094 10.526 2.955 1.00 94.75 96 LEU A C 1
ATOM 753 O O . LEU A 1 96 ? 2.173 10.604 3.769 1.00 94.75 96 LEU A O 1
ATOM 757 N N . TRP A 1 97 ? 4.199 11.278 3.034 1.00 95.50 97 TRP A N 1
ATOM 758 C CA . TRP A 1 97 ? 4.423 12.277 4.083 1.00 95.50 97 TRP A CA 1
ATOM 759 C C . TRP A 1 97 ? 3.285 13.287 4.129 1.00 95.50 97 TRP A C 1
ATOM 761 O O . TRP A 1 97 ? 2.668 13.500 5.178 1.00 95.50 97 TRP A O 1
ATOM 771 N N . ARG A 1 98 ? 2.976 13.884 2.975 1.00 95.44 98 ARG A N 1
ATOM 772 C CA . ARG A 1 98 ? 1.896 14.855 2.872 1.00 95.44 98 ARG A CA 1
ATOM 773 C C . ARG A 1 98 ? 0.570 14.225 3.269 1.00 95.44 98 ARG A C 1
ATOM 775 O O . ARG A 1 98 ? -0.130 14.789 4.096 1.00 95.44 98 ARG A O 1
ATOM 782 N N . ASP A 1 99 ? 0.203 13.069 2.737 1.00 95.19 99 ASP A N 1
ATOM 783 C CA . ASP A 1 99 ? -1.141 12.546 2.954 1.00 95.19 99 ASP A CA 1
ATOM 784 C C . ASP A 1 99 ? -1.375 12.041 4.375 1.00 95.19 99 ASP A C 1
ATOM 786 O O . ASP A 1 99 ? -2.486 12.172 4.883 1.00 95.19 99 ASP A O 1
ATOM 790 N N . VAL A 1 100 ? -0.344 11.559 5.066 1.00 96.62 100 VAL A N 1
ATOM 791 C CA . VAL A 1 100 ? -0.471 11.147 6.469 1.00 96.62 100 VAL A CA 1
ATOM 792 C C . VAL A 1 100 ? -0.554 12.360 7.409 1.00 96.62 100 VAL A C 1
ATOM 794 O O . VAL A 1 100 ? -1.413 12.383 8.296 1.00 96.62 100 VAL A O 1
ATOM 797 N N . TYR A 1 101 ? 0.256 13.406 7.206 1.00 96.50 101 TYR A N 1
ATOM 798 C CA . TYR A 1 101 ? 0.229 14.598 8.072 1.00 96.50 101 TYR A CA 1
ATOM 799 C C . TYR A 1 101 ? -0.832 15.639 7.695 1.00 96.50 101 TYR A C 1
ATOM 801 O O . TYR A 1 101 ? -1.294 16.373 8.568 1.00 96.50 101 TYR A O 1
ATOM 809 N N . TRP A 1 102 ? -1.229 15.715 6.427 1.00 93.31 102 TRP A N 1
ATOM 810 C CA . TRP A 1 102 ? -2.146 16.729 5.904 1.00 93.31 102 TRP A CA 1
ATOM 811 C C . TRP A 1 102 ? -3.509 16.144 5.541 1.00 93.31 102 TRP A C 1
ATOM 813 O O . TRP A 1 102 ? -4.509 16.492 6.170 1.00 93.31 102 TRP A O 1
ATOM 823 N N . SER A 1 103 ? -3.560 15.244 4.552 1.00 93.81 103 SER A N 1
ATOM 824 C CA . SER A 1 103 ? -4.827 14.707 4.027 1.00 93.81 103 SER A CA 1
ATOM 825 C C . SER A 1 103 ? -5.583 13.909 5.095 1.00 93.81 103 SER A C 1
ATOM 827 O O . SER A 1 103 ? -6.800 14.049 5.226 1.00 93.81 103 SER A O 1
ATOM 829 N N . PHE A 1 104 ? -4.860 13.120 5.891 1.00 95.75 104 PHE A N 1
ATOM 830 C CA . PHE A 1 104 ? -5.359 12.451 7.084 1.00 95.75 104 PHE A CA 1
ATOM 831 C C . PHE A 1 104 ? -5.319 13.452 8.227 1.00 95.75 104 PHE A C 1
ATOM 833 O O . PHE A 1 104 ? -6.369 13.973 8.579 1.00 95.75 104 PHE A O 1
ATOM 840 N N . GLY A 1 105 ? -4.130 13.768 8.754 1.00 94.19 105 GLY A N 1
ATOM 841 C CA . GLY A 1 105 ? -3.887 14.921 9.624 1.00 94.19 105 GLY A CA 1
ATOM 842 C C . GLY A 1 105 ? -5.036 15.260 10.581 1.00 94.19 105 GLY A C 1
ATOM 843 O O . GLY A 1 105 ? -5.549 14.412 11.318 1.00 94.19 105 GLY A O 1
ATOM 844 N N . GLN A 1 106 ? -5.484 16.515 10.520 1.00 94.56 106 GLN A N 1
ATOM 845 C CA . GLN A 1 106 ? -6.602 17.003 11.327 1.00 94.56 106 GLN A CA 1
ATOM 846 C C . GLN A 1 106 ? -7.959 16.396 10.923 1.00 94.56 106 GLN A C 1
ATOM 848 O O . GLN A 1 106 ? -8.833 16.273 11.780 1.00 94.56 106 GLN A O 1
ATOM 853 N N . ASN A 1 107 ? -8.143 15.975 9.665 1.00 95.88 107 ASN A N 1
ATOM 854 C CA . ASN A 1 107 ? -9.385 15.333 9.212 1.00 95.88 107 ASN A CA 1
ATOM 855 C C . ASN A 1 107 ? -9.631 14.013 9.955 1.00 95.88 107 ASN A C 1
ATOM 857 O O . ASN A 1 107 ? -10.740 13.747 10.413 1.00 95.88 107 ASN A O 1
ATOM 861 N N . LEU A 1 108 ? -8.587 13.200 10.119 1.00 97.50 108 LEU A N 1
ATOM 862 C CA . LEU A 1 108 ? -8.654 11.926 10.823 1.00 97.50 108 LEU A CA 1
ATOM 863 C C . LEU A 1 108 ? -8.834 12.122 12.332 1.00 97.50 108 LEU A C 1
ATOM 865 O O . LEU A 1 108 ? -9.567 11.362 12.967 1.00 97.50 108 LEU A O 1
ATOM 869 N N . VAL A 1 109 ? -8.192 13.147 12.904 1.00 96.19 109 VAL A N 1
ATOM 870 C CA . VAL A 1 109 ? -8.398 13.535 14.307 1.00 96.19 109 VAL A CA 1
ATOM 871 C C . VAL A 1 109 ? -9.858 13.921 14.540 1.00 96.19 109 VAL A C 1
ATOM 873 O O . VAL A 1 109 ? -10.501 13.329 15.401 1.00 96.19 109 VAL A O 1
ATOM 876 N N . ASP A 1 110 ? -10.405 14.840 13.741 1.00 96.19 110 ASP A N 1
ATOM 877 C CA . ASP A 1 110 ? -11.790 15.297 13.886 1.00 96.19 110 ASP A CA 1
ATOM 878 C C . ASP A 1 110 ? -12.800 14.163 13.641 1.00 96.19 110 ASP A C 1
ATOM 880 O O . ASP A 1 110 ? -13.733 13.991 14.427 1.00 96.19 110 ASP A O 1
ATOM 884 N N . MET A 1 111 ? -12.581 13.318 12.623 1.00 97.88 111 MET A N 1
ATOM 885 C CA . MET A 1 111 ? -13.416 12.135 12.387 1.00 97.88 111 MET A CA 1
ATOM 886 C C . MET A 1 111 ? -13.454 11.215 13.612 1.00 97.88 111 MET A C 1
ATOM 888 O O . MET A 1 111 ? -14.538 10.813 14.034 1.00 97.88 111 MET A O 1
ATOM 892 N N . ASN A 1 112 ? -12.295 10.893 14.194 1.00 98.31 112 ASN A N 1
ATOM 893 C CA . ASN A 1 112 ? -12.212 10.005 15.353 1.00 98.31 112 ASN A CA 1
ATOM 894 C C . ASN A 1 112 ? -12.855 10.629 16.596 1.00 98.31 112 ASN A C 1
ATOM 896 O O . ASN A 1 112 ? -13.605 9.947 17.291 1.00 98.31 112 ASN A O 1
ATOM 900 N N . THR A 1 113 ? -12.632 11.924 16.845 1.00 97.44 113 THR A N 1
ATOM 901 C CA . THR A 1 113 ? -13.267 12.649 17.955 1.00 97.44 113 THR A CA 1
ATOM 902 C C . THR A 1 113 ? -14.790 12.650 17.828 1.00 97.44 113 THR A C 1
ATOM 904 O O . THR A 1 113 ? -15.488 12.385 18.806 1.00 97.44 113 THR A O 1
ATOM 907 N N . LYS A 1 114 ? -15.327 12.896 16.626 1.00 97.62 114 LYS A N 1
ATOM 908 C CA . LYS A 1 114 ? -16.775 12.817 16.383 1.00 97.62 114 LYS A CA 1
ATOM 909 C C . LYS A 1 114 ? -17.298 11.397 16.545 1.00 97.62 114 LYS A C 1
ATOM 911 O O . LYS A 1 114 ? -18.302 11.203 17.219 1.00 97.62 114 LYS A O 1
ATOM 916 N N . ALA A 1 115 ? -16.612 10.411 15.968 1.00 98.19 115 ALA A N 1
ATOM 917 C CA . ALA A 1 115 ? -17.016 9.014 16.062 1.00 98.19 115 ALA A CA 1
ATOM 918 C C . ALA A 1 115 ? -17.078 8.540 17.521 1.00 98.19 115 ALA A C 1
ATOM 920 O O . ALA A 1 115 ? -18.038 7.882 17.909 1.00 98.19 115 ALA A O 1
ATOM 921 N N . GLU A 1 116 ? -16.106 8.920 18.351 1.00 98.25 116 GLU A N 1
ATOM 922 C CA . GLU A 1 116 ? -16.109 8.615 19.783 1.00 98.25 116 GLU A CA 1
ATOM 923 C C . GLU A 1 116 ? -17.262 9.312 20.522 1.00 98.25 116 GLU A C 1
ATOM 925 O O . GLU A 1 116 ? -18.021 8.652 21.234 1.00 98.25 116 GLU A O 1
ATOM 930 N N . ALA A 1 117 ? -17.457 10.618 20.302 1.00 98.12 117 ALA A N 1
ATOM 931 C CA . ALA A 1 117 ? -18.539 11.387 20.926 1.00 98.12 117 ALA A CA 1
ATOM 932 C C . ALA A 1 117 ? -19.937 10.864 20.547 1.00 98.12 117 ALA A C 1
ATOM 934 O O . ALA A 1 117 ? -20.851 10.842 21.371 1.00 98.12 117 ALA A O 1
ATOM 935 N N . GLU A 1 118 ? -20.098 10.411 19.306 1.00 97.75 118 GLU A N 1
ATOM 936 C CA . GLU A 1 118 ? -21.330 9.823 18.776 1.00 97.75 118 GLU A CA 1
ATOM 937 C C . GLU A 1 118 ? -21.452 8.315 19.061 1.00 97.75 118 GLU A C 1
ATOM 939 O O . GLU A 1 118 ? -22.403 7.682 18.590 1.00 97.75 118 GLU A O 1
ATOM 944 N N . GLN A 1 119 ? -20.491 7.724 19.784 1.00 98.38 119 GLN A N 1
ATOM 945 C CA . GLN A 1 119 ? -20.403 6.287 20.074 1.00 98.38 119 GLN A CA 1
ATOM 946 C C . GLN A 1 119 ? -20.493 5.401 18.814 1.00 98.38 119 GLN A C 1
ATOM 948 O O . GLN A 1 119 ? -21.069 4.309 18.830 1.00 98.38 119 GLN A O 1
ATOM 953 N N . ARG A 1 120 ? -19.927 5.884 17.702 1.00 98.31 120 ARG A N 1
ATOM 954 C CA . ARG A 1 120 ? -19.731 5.177 16.428 1.00 98.31 120 ARG A CA 1
ATOM 955 C C . ARG A 1 120 ? -18.436 4.371 16.471 1.00 98.31 120 ARG A C 1
ATOM 957 O O . ARG A 1 120 ? -17.433 4.722 15.850 1.00 98.31 120 ARG A O 1
ATOM 964 N N . TRP A 1 121 ? -18.448 3.290 17.249 1.00 98.69 121 TRP A N 1
ATOM 965 C CA . TRP A 1 121 ? -17.274 2.427 17.447 1.00 98.69 121 TRP A CA 1
ATOM 966 C C . TRP A 1 121 ? -16.801 1.756 16.156 1.00 98.69 121 TRP A C 1
ATOM 968 O O . TRP A 1 121 ? -15.614 1.501 15.979 1.00 98.69 121 TRP A O 1
ATOM 978 N N . ASP A 1 122 ? -17.721 1.525 15.228 1.00 98.38 122 ASP A N 1
ATOM 979 C CA . ASP A 1 122 ? -17.438 1.049 13.883 1.00 98.38 122 ASP A CA 1
ATOM 980 C C . ASP A 1 122 ? -16.563 2.030 13.095 1.00 98.38 122 ASP A C 1
ATOM 982 O O . ASP A 1 122 ? -15.488 1.654 12.627 1.00 98.38 122 ASP A O 1
ATOM 986 N N . LEU A 1 123 ? -16.973 3.296 13.007 1.00 98.69 123 LEU A N 1
ATOM 987 C CA . LEU A 1 123 ? -16.204 4.330 12.319 1.00 98.69 123 LEU A CA 1
ATOM 988 C C . LEU A 1 123 ? -14.890 4.644 13.045 1.00 98.69 123 LEU A C 1
ATOM 990 O O . LEU A 1 123 ? -13.858 4.794 12.390 1.00 98.69 123 LEU A O 1
ATOM 994 N N . LEU A 1 124 ? -14.906 4.693 14.381 1.00 98.81 124 LEU A N 1
ATOM 995 C CA . LEU A 1 124 ? -13.699 4.909 15.182 1.00 98.81 124 LEU A CA 1
ATOM 996 C C . LEU A 1 124 ? -12.667 3.798 14.950 1.00 98.81 124 LEU A C 1
ATOM 998 O O . LEU A 1 124 ? -11.482 4.085 14.785 1.00 98.81 124 LEU A O 1
ATOM 1002 N N . GLY A 1 125 ? -13.108 2.538 14.889 1.00 98.81 125 GLY A N 1
ATOM 1003 C CA . GLY A 1 125 ? -12.235 1.408 14.585 1.00 98.81 125 GLY A CA 1
ATOM 1004 C C . GLY A 1 125 ? -11.587 1.528 13.203 1.00 98.81 125 GLY A C 1
ATOM 1005 O O . GLY A 1 125 ? -10.376 1.355 13.075 1.00 98.81 125 GLY A O 1
ATOM 1006 N N . VAL A 1 126 ? -12.351 1.917 12.176 1.00 98.88 126 VAL A N 1
ATOM 1007 C CA . VAL A 1 126 ? -11.800 2.172 10.832 1.00 98.88 126 VAL A CA 1
ATOM 1008 C C . VAL A 1 126 ? -10.805 3.337 10.838 1.00 98.88 126 VAL A C 1
ATOM 1010 O O . VAL A 1 126 ? -9.720 3.223 10.270 1.00 98.88 126 VAL A O 1
ATOM 1013 N N . GLY A 1 127 ? -11.113 4.440 11.521 1.00 98.75 127 GLY A N 1
ATOM 1014 C CA . GLY A 1 127 ? -10.194 5.573 11.633 1.00 98.75 127 GLY A CA 1
ATOM 1015 C C . GLY A 1 127 ? -8.892 5.233 12.371 1.00 98.75 127 GLY A C 1
ATOM 1016 O O . GLY A 1 127 ? -7.819 5.714 12.004 1.00 98.75 127 GLY A O 1
ATOM 1017 N N . GLN A 1 128 ? -8.941 4.344 13.363 1.00 98.94 128 GLN A N 1
ATOM 1018 C CA . GLN A 1 128 ? -7.743 3.821 14.026 1.00 98.94 128 GLN A CA 1
ATOM 1019 C C . GLN A 1 128 ? -6.892 2.950 13.088 1.00 98.94 128 GLN A C 1
ATOM 1021 O O . GLN A 1 128 ? -5.667 3.066 13.124 1.00 98.94 128 GLN A O 1
ATOM 1026 N N . ILE A 1 129 ? -7.509 2.157 12.201 1.00 98.94 129 ILE A N 1
ATOM 1027 C CA . ILE A 1 129 ? -6.796 1.405 11.149 1.00 98.94 129 ILE A CA 1
ATOM 1028 C C . ILE A 1 129 ? -6.109 2.359 10.171 1.00 98.94 129 ILE A C 1
ATOM 1030 O O . ILE A 1 129 ? -4.935 2.166 9.868 1.00 98.94 129 ILE A O 1
ATOM 1034 N N . LEU A 1 130 ? -6.794 3.414 9.714 1.00 98.75 130 LEU A N 1
ATOM 1035 C CA . LEU A 1 130 ? -6.199 4.418 8.822 1.00 98.75 130 LEU A CA 1
ATOM 1036 C C . LEU A 1 130 ? -4.992 5.108 9.468 1.00 98.75 130 LEU A C 1
ATOM 1038 O O . LEU A 1 130 ? -3.960 5.285 8.821 1.00 98.75 130 LEU A O 1
ATOM 1042 N N . LYS A 1 131 ? -5.093 5.452 10.758 1.00 98.69 131 LYS A N 1
ATOM 1043 C CA . LYS A 1 131 ? -3.981 6.061 11.501 1.00 98.69 131 LYS A CA 1
ATOM 1044 C C . LYS A 1 131 ? -2.803 5.096 11.639 1.00 98.69 131 LYS A C 1
ATOM 1046 O O . LYS A 1 131 ? -1.663 5.490 11.417 1.00 98.69 131 LYS A O 1
ATOM 1051 N N . ALA A 1 132 ? -3.084 3.835 11.970 1.00 98.81 132 ALA A N 1
ATOM 1052 C CA . ALA A 1 132 ? -2.073 2.789 12.067 1.00 98.81 132 ALA A CA 1
ATOM 1053 C C . ALA A 1 132 ? -1.364 2.558 10.725 1.00 98.81 132 ALA A C 1
ATOM 1055 O O . ALA A 1 132 ? -0.138 2.519 10.680 1.00 98.81 132 ALA A O 1
ATOM 1056 N N . TRP A 1 133 ? -2.116 2.475 9.625 1.00 98.62 133 TRP A N 1
ATOM 1057 C CA . TRP A 1 133 ? -1.547 2.378 8.284 1.00 98.62 133 TRP A CA 1
ATOM 1058 C C . TRP A 1 133 ? -0.630 3.565 7.965 1.00 98.62 133 TRP A C 1
ATOM 1060 O O . TRP A 1 133 ? 0.466 3.352 7.458 1.00 98.62 133 TRP A O 1
ATOM 1070 N N . GLY A 1 134 ? -1.040 4.794 8.298 1.00 98.19 134 GLY A N 1
ATOM 1071 C CA . GLY A 1 134 ? -0.242 5.989 8.020 1.00 98.19 134 GLY A CA 1
ATOM 1072 C C . GLY A 1 134 ? 1.110 5.970 8.734 1.00 98.19 134 GLY A C 1
ATOM 1073 O O . GLY A 1 134 ? 2.145 6.191 8.109 1.00 98.19 134 GLY A O 1
ATOM 1074 N N . TRP A 1 135 ? 1.124 5.633 10.027 1.00 98.69 135 TRP A N 1
ATOM 1075 C CA . TRP A 1 135 ? 2.371 5.503 10.789 1.00 98.69 135 TRP A CA 1
ATOM 1076 C C . TRP A 1 135 ? 3.252 4.362 10.306 1.00 98.69 135 TRP A C 1
ATOM 1078 O O . TRP A 1 135 ? 4.459 4.557 10.187 1.00 98.69 135 TRP A O 1
ATOM 1088 N N . GLN A 1 136 ? 2.656 3.214 9.981 1.00 98.50 136 GLN A N 1
ATOM 1089 C CA . GLN A 1 136 ? 3.369 2.084 9.396 1.00 98.50 136 GLN A CA 1
ATOM 1090 C C . GLN A 1 136 ? 4.047 2.492 8.080 1.00 98.50 136 G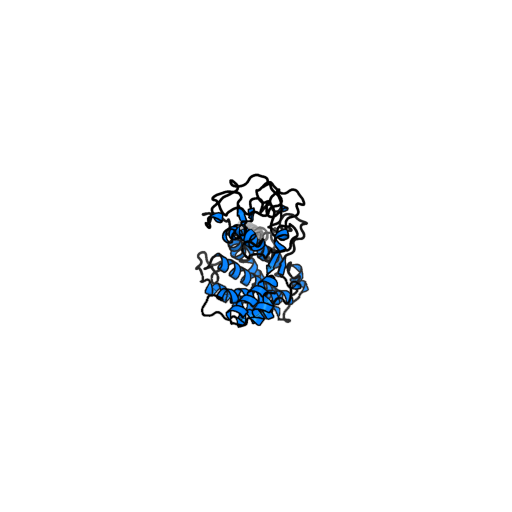LN A C 1
ATOM 1092 O O . GLN A 1 136 ? 5.265 2.416 7.966 1.00 98.50 136 GLN A O 1
ATOM 1097 N N . ALA A 1 137 ? 3.272 2.997 7.117 1.00 97.31 137 ALA A N 1
ATOM 1098 C CA . ALA A 1 137 ? 3.769 3.338 5.789 1.00 97.31 137 ALA A CA 1
ATOM 1099 C C . ALA A 1 137 ? 4.856 4.423 5.826 1.00 97.31 137 ALA A C 1
ATOM 1101 O O . ALA A 1 137 ? 5.841 4.323 5.098 1.00 97.31 137 ALA A O 1
ATOM 1102 N N . LEU A 1 138 ? 4.712 5.442 6.684 1.00 97.06 138 LEU A N 1
ATOM 1103 C CA . LEU A 1 138 ? 5.735 6.477 6.820 1.00 97.06 138 LEU A CA 1
ATOM 1104 C C . LEU A 1 138 ? 7.022 5.949 7.433 1.00 97.06 138 LEU A C 1
ATOM 1106 O O . LEU A 1 138 ? 8.098 6.208 6.900 1.00 97.06 138 LEU A O 1
ATOM 1110 N N . THR A 1 139 ? 6.931 5.243 8.559 1.00 98.00 139 THR A N 1
ATOM 1111 C CA . THR A 1 139 ? 8.139 4.813 9.265 1.00 98.00 139 THR A CA 1
ATOM 1112 C C . THR A 1 139 ? 8.899 3.748 8.472 1.00 98.00 139 THR A C 1
ATOM 1114 O O . THR A 1 139 ? 10.124 3.711 8.546 1.00 98.00 139 THR A O 1
ATOM 1117 N N . ASP A 1 140 ? 8.213 2.956 7.640 1.00 96.88 140 ASP A N 1
ATOM 1118 C CA . ASP A 1 140 ? 8.838 1.998 6.720 1.00 96.88 140 ASP A CA 1
ATOM 1119 C C . ASP A 1 140 ? 9.723 2.677 5.662 1.00 96.88 140 ASP A C 1
ATOM 1121 O O . ASP A 1 140 ? 10.740 2.115 5.256 1.00 96.88 140 ASP A O 1
ATOM 1125 N N . VAL A 1 141 ? 9.351 3.883 5.220 1.00 93.94 141 VAL A N 1
ATOM 1126 C CA . VAL A 1 141 ? 10.084 4.644 4.193 1.00 93.94 141 VAL A CA 1
ATOM 1127 C C . VAL A 1 141 ? 11.107 5.599 4.811 1.00 93.94 141 VAL A C 1
ATOM 1129 O O . VAL A 1 141 ? 12.202 5.755 4.273 1.00 93.94 141 VAL A O 1
ATOM 1132 N N . HIS A 1 142 ? 10.766 6.239 5.930 1.00 93.56 142 HIS A N 1
ATOM 1133 C CA . HIS A 1 142 ? 11.521 7.370 6.477 1.00 93.56 142 HIS A CA 1
ATOM 1134 C C . HIS A 1 142 ? 12.302 7.059 7.758 1.00 93.56 142 HIS A C 1
ATOM 1136 O O . HIS A 1 142 ? 13.127 7.873 8.161 1.00 93.56 142 HIS A O 1
ATOM 1142 N N . GLY A 1 143 ? 12.088 5.903 8.394 1.00 96.31 143 GLY A N 1
ATOM 1143 C CA . GLY A 1 143 ? 12.678 5.624 9.703 1.00 96.31 143 GLY A CA 1
ATOM 1144 C C . GLY A 1 143 ? 11.968 6.416 10.798 1.00 96.31 143 GLY A C 1
ATOM 1145 O O . GLY A 1 143 ? 10.777 6.210 11.035 1.00 96.31 143 GLY A O 1
ATOM 1146 N N . GLU A 1 144 ? 12.683 7.295 11.497 1.00 98.31 144 GLU A N 1
ATOM 1147 C CA . GLU A 1 144 ? 12.091 8.173 12.506 1.00 98.31 144 GLU A CA 1
ATOM 1148 C C . GLU A 1 144 ? 11.056 9.138 11.906 1.00 98.31 144 GLU A C 1
ATOM 1150 O O . GLU A 1 144 ? 11.256 9.717 10.839 1.00 98.31 144 GLU A O 1
ATOM 1155 N N . ILE A 1 145 ? 9.946 9.342 12.619 1.00 98.25 145 ILE A N 1
ATOM 1156 C CA . ILE A 1 145 ? 8.820 10.190 12.192 1.00 98.25 145 ILE A CA 1
ATOM 1157 C C . ILE A 1 145 ? 8.179 10.876 13.403 1.00 98.25 145 ILE A C 1
ATOM 1159 O O . ILE A 1 145 ? 8.377 10.455 14.537 1.00 98.25 145 ILE A O 1
ATOM 1163 N N . ILE A 1 146 ? 7.377 11.919 13.196 1.00 98.19 146 ILE A N 1
ATOM 1164 C CA . ILE A 1 146 ? 6.657 12.603 14.280 1.00 98.19 146 ILE A CA 1
ATOM 1165 C C . ILE A 1 146 ? 5.374 11.828 14.605 1.00 98.19 146 ILE A C 1
ATOM 1167 O O . ILE A 1 146 ? 4.474 11.767 13.768 1.00 98.19 146 ILE A O 1
ATOM 1171 N N . VAL A 1 147 ? 5.246 11.288 15.819 1.00 97.88 147 VAL A N 1
ATOM 1172 C CA . VAL A 1 147 ? 4.042 10.551 16.249 1.00 97.88 147 VAL A CA 1
ATOM 1173 C C . VAL A 1 147 ? 3.404 11.200 17.474 1.00 97.88 147 VAL A C 1
ATOM 1175 O O . VAL A 1 147 ? 2.236 11.581 17.424 1.00 97.88 147 VAL A O 1
ATOM 1178 N N . LYS A 1 148 ? 4.158 11.380 18.567 1.00 97.56 148 LYS A N 1
ATOM 1179 C CA . LYS A 1 148 ? 3.642 11.908 19.846 1.00 97.56 148 LYS A CA 1
ATOM 1180 C C . LYS A 1 148 ? 3.129 13.333 19.730 1.00 97.56 148 LYS A C 1
ATOM 1182 O O . LYS A 1 148 ? 2.142 13.690 20.362 1.00 97.56 148 LYS A O 1
ATOM 1187 N N . GLN A 1 149 ? 3.849 14.149 18.966 1.00 96.75 149 GLN A N 1
ATOM 1188 C CA . GLN A 1 149 ? 3.576 15.577 18.817 1.00 96.75 149 GLN A CA 1
ATOM 1189 C C . GLN A 1 149 ? 2.790 15.891 17.538 1.00 96.75 149 GLN A C 1
ATOM 1191 O O . GLN A 1 149 ? 2.514 17.056 17.261 1.00 96.75 149 GLN A O 1
ATOM 1196 N N . ALA A 1 150 ? 2.469 14.872 16.735 1.00 95.25 150 ALA A N 1
ATOM 1197 C CA . ALA A 1 150 ? 1.837 15.059 15.441 1.00 95.25 150 ALA A CA 1
ATOM 1198 C C . ALA A 1 150 ? 0.452 15.693 15.591 1.00 95.25 150 ALA A C 1
ATOM 1200 O O . ALA A 1 150 ? -0.347 15.257 16.420 1.00 95.25 150 ALA A O 1
ATOM 1201 N N . ILE A 1 151 ? 0.152 16.660 14.716 1.00 92.19 151 ILE A N 1
ATOM 1202 C CA . ILE A 1 151 ? -1.181 17.273 14.585 1.00 92.19 151 ILE A CA 1
ATOM 1203 C C . ILE A 1 151 ? -1.586 18.034 15.870 1.00 92.19 151 ILE A C 1
ATOM 1205 O O . ILE A 1 151 ? -2.761 18.228 16.161 1.00 92.19 151 ILE A O 1
ATOM 1209 N N . ASP A 1 152 ? -0.607 18.497 16.652 1.00 92.31 152 ASP A N 1
ATOM 1210 C CA . ASP A 1 152 ? -0.838 19.437 17.749 1.00 92.31 152 ASP A CA 1
ATOM 1211 C C . ASP A 1 152 ? -0.864 20.876 17.197 1.00 92.31 152 ASP A C 1
ATOM 1213 O O . ASP A 1 152 ? 0.184 21.391 16.794 1.00 92.31 152 ASP A O 1
ATOM 1217 N N . PRO A 1 153 ? -2.027 21.558 17.184 1.00 88.62 153 PRO A N 1
ATOM 1218 C CA . PRO A 1 153 ? -2.150 22.901 16.619 1.00 88.62 153 PRO A CA 1
ATOM 1219 C C . PRO A 1 153 ? -1.435 23.974 17.452 1.00 88.62 153 PRO A C 1
ATOM 1221 O O . PRO A 1 153 ? -1.329 25.118 17.015 1.00 88.62 153 PRO A O 1
ATOM 1224 N N . THR A 1 154 ? -0.964 23.642 18.658 1.00 93.88 154 THR A N 1
ATOM 1225 C CA . THR A 1 154 ? -0.219 24.567 19.522 1.00 93.88 154 THR A CA 1
ATOM 1226 C C . THR A 1 154 ? 1.287 24.549 19.257 1.00 93.88 154 THR A C 1
ATOM 1228 O O . THR A 1 154 ? 2.016 25.405 19.766 1.00 93.88 154 THR A O 1
ATOM 1231 N N . LYS A 1 155 ? 1.763 23.599 18.443 1.00 92.56 155 LYS A N 1
ATOM 1232 C CA . LYS A 1 155 ? 3.176 23.408 18.119 1.00 92.56 155 LYS A CA 1
ATOM 1233 C C . LYS A 1 155 ? 3.507 23.906 16.714 1.00 92.56 155 LYS A C 1
ATOM 1235 O O . LYS A 1 155 ? 2.755 23.724 15.766 1.00 92.56 155 LYS A O 1
ATOM 1240 N N . TYR A 1 156 ? 4.702 24.479 16.594 1.00 91.94 156 TYR A N 1
ATOM 1241 C CA . TYR A 1 156 ? 5.308 24.903 15.322 1.00 91.94 156 TYR A CA 1
ATOM 1242 C C . TYR A 1 156 ? 6.665 24.226 15.063 1.00 91.94 156 TYR A C 1
ATOM 1244 O O . TYR A 1 156 ? 7.272 24.416 14.015 1.00 91.94 156 TYR A O 1
ATOM 1252 N N . LEU A 1 157 ? 7.142 23.452 16.039 1.00 93.94 157 LEU A N 1
ATOM 1253 C CA . LEU A 1 157 ? 8.373 22.669 16.034 1.00 93.94 157 LEU A CA 1
ATOM 1254 C C . LEU A 1 157 ? 8.024 21.299 16.614 1.00 93.94 157 LEU A C 1
ATOM 1256 O O . LEU A 1 157 ? 7.315 21.225 17.624 1.00 93.94 157 LEU A O 1
ATOM 1260 N N . PHE A 1 158 ? 8.509 20.243 15.968 1.00 95.75 158 PHE A N 1
ATOM 1261 C CA . PHE A 1 158 ? 8.138 18.871 16.284 1.00 95.75 158 PHE A CA 1
ATOM 1262 C C . PHE A 1 158 ? 9.377 17.996 16.421 1.00 95.75 158 PHE A C 1
ATOM 1264 O O . PHE A 1 158 ? 10.266 18.032 15.569 1.00 95.75 158 PHE A O 1
ATOM 1271 N N . ASP A 1 159 ? 9.397 17.193 17.478 1.00 97.25 159 ASP A N 1
ATOM 1272 C CA . ASP A 1 159 ? 10.433 16.188 17.690 1.00 97.25 159 ASP A CA 1
ATOM 1273 C C . ASP A 1 159 ? 10.088 14.897 16.943 1.00 97.25 159 ASP A C 1
ATOM 1275 O O . ASP A 1 159 ? 8.927 14.477 16.894 1.00 97.25 159 ASP A O 1
ATOM 1279 N N . TYR A 1 160 ? 11.115 14.257 16.389 1.00 98.12 160 TYR A N 1
ATOM 1280 C CA . TYR A 1 160 ? 10.995 12.949 15.758 1.00 98.12 160 TYR A CA 1
ATOM 1281 C C . TYR A 1 160 ? 10.990 11.855 16.829 1.00 98.12 160 TYR A C 1
ATOM 1283 O O . TYR A 1 160 ? 11.803 11.856 17.756 1.00 98.12 160 TYR A O 1
ATOM 1291 N N . ASP A 1 161 ? 10.078 10.902 16.683 1.00 98.69 161 ASP A N 1
ATOM 1292 C CA . ASP A 1 161 ? 10.023 9.680 17.467 1.00 98.69 161 ASP A CA 1
ATOM 1293 C C . ASP A 1 161 ? 10.764 8.549 16.746 1.00 98.69 161 ASP A C 1
ATOM 1295 O O . ASP A 1 161 ? 10.846 8.500 15.518 1.00 98.69 161 ASP A O 1
ATOM 1299 N N . THR A 1 162 ? 11.286 7.600 17.522 1.00 98.44 162 THR A N 1
ATOM 1300 C CA . THR A 1 162 ? 11.976 6.434 16.966 1.00 98.44 162 THR A CA 1
ATOM 1301 C C . THR A 1 162 ? 11.021 5.557 16.155 1.00 98.44 162 THR A C 1
ATOM 1303 O O . THR A 1 162 ? 9.841 5.432 16.490 1.00 98.44 162 THR A O 1
ATOM 1306 N N . GLN A 1 163 ? 11.547 4.859 15.143 1.00 97.62 163 GLN A N 1
ATOM 1307 C CA . GLN A 1 163 ? 10.781 3.852 14.393 1.00 97.62 163 GLN A CA 1
ATOM 1308 C C . GLN A 1 163 ? 10.178 2.774 15.315 1.00 97.62 163 GLN A C 1
ATOM 1310 O O . GLN A 1 163 ? 9.046 2.343 15.113 1.00 97.62 163 GLN A O 1
ATOM 1315 N N . GLU A 1 164 ? 10.887 2.388 16.382 1.00 97.19 164 GLU A N 1
ATOM 1316 C CA . GLU A 1 164 ? 10.365 1.459 17.394 1.00 97.19 164 GLU A CA 1
ATOM 1317 C C . GLU A 1 164 ? 9.091 1.994 18.065 1.00 97.19 164 GLU A C 1
ATOM 1319 O O . GLU A 1 164 ? 8.114 1.263 18.218 1.00 97.19 164 GLU A O 1
ATOM 1324 N N . TYR A 1 165 ? 9.071 3.277 18.440 1.00 98.56 165 TYR A N 1
ATOM 1325 C CA . TYR A 1 165 ? 7.879 3.888 19.023 1.00 98.56 165 TYR A CA 1
ATOM 1326 C C . TYR A 1 165 ? 6.729 3.951 18.010 1.00 98.56 165 TYR A C 1
ATOM 1328 O O . TYR A 1 165 ? 5.589 3.647 18.362 1.00 98.56 165 TYR A O 1
ATOM 1336 N N . ALA A 1 166 ? 7.022 4.297 16.752 1.00 98.62 166 ALA A N 1
ATOM 1337 C CA . ALA A 1 166 ? 6.024 4.302 15.688 1.00 98.62 166 ALA A CA 1
ATOM 1338 C C . ALA A 1 166 ? 5.378 2.915 15.517 1.00 98.62 166 ALA A C 1
ATOM 1340 O O . ALA A 1 166 ? 4.153 2.812 15.527 1.00 98.62 166 ALA A O 1
ATOM 1341 N N . TYR A 1 167 ? 6.167 1.836 15.461 1.00 98.44 167 TYR A N 1
ATOM 1342 C CA . TYR A 1 167 ? 5.638 0.469 15.388 1.00 98.44 167 TYR A CA 1
ATOM 1343 C C . TYR A 1 167 ? 4.798 0.074 16.606 1.00 98.44 167 TYR A C 1
ATOM 1345 O O . TYR A 1 167 ? 3.744 -0.542 16.447 1.00 98.44 167 TYR A O 1
ATOM 1353 N N . GLN A 1 168 ? 5.206 0.450 17.817 1.00 98.44 168 GLN A N 1
ATOM 1354 C CA . GLN A 1 168 ? 4.412 0.184 19.020 1.00 98.44 168 GLN A CA 1
ATOM 1355 C C . GLN A 1 168 ? 3.069 0.925 18.993 1.00 98.44 168 GLN A C 1
ATOM 1357 O O . GLN A 1 168 ? 2.038 0.360 19.368 1.00 98.44 168 GLN A O 1
ATOM 1362 N N . GLU A 1 169 ? 3.050 2.165 18.500 1.00 98.75 169 GLU A N 1
ATOM 1363 C CA . GLU A 1 169 ? 1.812 2.924 18.326 1.00 98.75 169 GLU A CA 1
ATOM 1364 C C . GLU A 1 169 ? 0.901 2.296 17.261 1.00 98.75 169 GLU A C 1
ATOM 1366 O O . GLU A 1 169 ? -0.311 2.214 17.471 1.00 98.75 169 GLU A O 1
ATOM 1371 N N . VAL A 1 170 ? 1.462 1.770 16.164 1.00 98.88 170 VAL A N 1
ATOM 1372 C CA . VAL A 1 170 ? 0.714 0.982 15.167 1.00 98.88 170 VAL A CA 1
ATOM 1373 C C . VAL A 1 170 ? 0.024 -0.214 15.831 1.00 98.88 170 VAL A C 1
ATOM 1375 O O . VAL A 1 170 ? -1.188 -0.377 15.687 1.00 98.88 170 VAL A O 1
ATOM 1378 N N . GLN A 1 171 ? 0.748 -1.017 16.618 1.00 98.81 171 GLN A N 1
ATOM 1379 C CA . GLN A 1 171 ? 0.168 -2.175 17.317 1.00 98.81 171 GLN A CA 1
ATOM 1380 C C . GLN A 1 171 ? -0.940 -1.766 18.296 1.00 98.81 171 GLN A C 1
ATOM 1382 O O . GLN A 1 171 ? -1.993 -2.413 18.353 1.00 98.81 171 GLN A O 1
ATOM 1387 N N . ARG A 1 172 ? -0.736 -0.674 19.045 1.00 98.88 172 ARG A N 1
ATOM 1388 C CA . ARG A 1 172 ? -1.731 -0.138 19.984 1.00 98.88 172 ARG A CA 1
ATOM 1389 C C . ARG A 1 172 ? -3.008 0.289 19.258 1.00 98.88 172 ARG A C 1
ATOM 1391 O O . ARG A 1 172 ? -4.104 -0.066 19.695 1.00 98.88 172 ARG A O 1
ATOM 1398 N N . LEU A 1 173 ? -2.873 1.022 18.152 1.00 98.94 173 LEU A N 1
ATOM 1399 C CA . LEU A 1 173 ? -3.995 1.492 17.338 1.00 98.94 173 LEU A CA 1
ATOM 1400 C C . LEU A 1 173 ? -4.765 0.332 16.703 1.00 98.94 173 LEU A C 1
ATOM 1402 O O . LEU A 1 173 ? -5.990 0.317 16.782 1.00 98.94 173 LEU A O 1
ATOM 1406 N N . LEU A 1 174 ? -4.075 -0.663 16.139 1.00 98.94 174 LEU A N 1
ATOM 1407 C CA . LEU A 1 174 ? -4.718 -1.844 15.552 1.00 98.94 174 LEU A CA 1
ATOM 1408 C C . LEU A 1 174 ? -5.450 -2.680 16.607 1.00 98.94 174 LEU A C 1
ATOM 1410 O O . LEU A 1 174 ? -6.567 -3.133 16.368 1.00 98.94 174 LEU A O 1
ATOM 1414 N N . THR A 1 175 ? -4.869 -2.833 17.799 1.00 98.88 175 THR A N 1
ATOM 1415 C CA . THR A 1 175 ? -5.521 -3.532 18.918 1.00 98.88 175 THR A CA 1
ATOM 1416 C C . THR A 1 175 ? -6.795 -2.807 19.358 1.00 98.88 175 THR A C 1
ATOM 1418 O O . THR A 1 175 ? -7.839 -3.439 19.531 1.00 98.88 175 THR A O 1
ATOM 1421 N N . ALA A 1 176 ? -6.737 -1.478 19.491 1.00 98.88 176 ALA A N 1
ATOM 1422 C CA . ALA A 1 176 ? -7.908 -0.663 19.804 1.00 98.88 176 ALA A CA 1
ATOM 1423 C C . ALA A 1 176 ? -8.972 -0.742 18.696 1.00 98.88 176 ALA A C 1
ATOM 1425 O O . ALA A 1 176 ? -10.156 -0.886 18.997 1.00 98.88 176 ALA A O 1
ATOM 1426 N N . ALA A 1 177 ? -8.551 -0.731 17.429 1.00 98.94 177 ALA A N 1
ATOM 1427 C CA . ALA A 1 177 ? -9.446 -0.845 16.287 1.00 98.94 177 ALA A CA 1
ATOM 1428 C C . ALA A 1 177 ? -10.207 -2.171 16.283 1.00 98.94 177 ALA A C 1
ATOM 1430 O O . ALA A 1 177 ? -11.426 -2.178 16.130 1.00 98.94 177 ALA A O 1
ATOM 1431 N N . ILE A 1 178 ? -9.506 -3.287 16.500 1.00 98.88 178 ILE A N 1
ATOM 1432 C CA . ILE A 1 178 ? -10.106 -4.625 16.586 1.00 98.88 178 ILE A CA 1
ATOM 1433 C C . ILE A 1 178 ? -11.147 -4.671 17.711 1.00 98.88 178 ILE A C 1
ATOM 1435 O O . ILE A 1 178 ? -12.258 -5.161 17.501 1.00 98.88 178 ILE A O 1
ATOM 1439 N N . ALA A 1 179 ? -10.818 -4.124 18.885 1.00 98.81 179 ALA A N 1
ATOM 1440 C CA . ALA A 1 179 ? -11.750 -4.058 20.007 1.00 98.81 179 ALA A CA 1
ATOM 1441 C C . ALA A 1 179 ? -12.987 -3.207 19.674 1.00 98.81 179 ALA A C 1
ATOM 1443 O O . ALA A 1 179 ? -14.111 -3.628 19.940 1.00 98.81 179 ALA A O 1
ATOM 1444 N N . ASN A 1 180 ? -12.798 -2.044 19.047 1.00 98.81 180 ASN A N 1
ATOM 1445 C CA . ASN A 1 180 ? -13.883 -1.146 18.657 1.00 98.81 180 ASN A CA 1
ATOM 1446 C C . ASN A 1 180 ? -14.791 -1.740 17.572 1.00 98.81 180 ASN A C 1
ATOM 1448 O O . ASN A 1 180 ? -16.012 -1.662 17.684 1.00 98.81 180 ASN A O 1
ATOM 1452 N N . LEU A 1 181 ? -14.224 -2.406 16.565 1.00 98.69 181 LEU A N 1
ATOM 1453 C CA . LEU A 1 181 ? -14.993 -3.062 15.505 1.00 98.69 181 LEU A CA 1
ATOM 1454 C C . LEU A 1 181 ? -15.836 -4.234 16.023 1.00 98.69 181 LEU A C 1
ATOM 1456 O O . LEU A 1 181 ? -16.887 -4.519 15.443 1.00 98.69 181 LEU A O 1
ATOM 1460 N N . ALA A 1 182 ? -15.412 -4.879 17.115 1.00 98.38 182 ALA A N 1
ATOM 1461 C CA . ALA A 1 182 ? -16.154 -5.948 17.780 1.00 98.38 182 ALA A CA 1
ATOM 1462 C C . ALA A 1 182 ? -17.342 -5.447 18.622 1.00 98.38 182 ALA A C 1
ATOM 1464 O O . ALA A 1 182 ? -18.202 -6.244 19.002 1.00 98.38 182 ALA A O 1
ATOM 1465 N N . ARG A 1 183 ? -17.419 -4.143 18.917 1.00 98.31 183 ARG A N 1
ATOM 1466 C CA . ARG A 1 183 ? -18.516 -3.562 19.699 1.00 98.31 183 ARG A CA 1
ATOM 1467 C C . ARG A 1 183 ? -19.827 -3.592 18.918 1.00 98.31 183 ARG A C 1
ATOM 1469 O O . ARG A 1 183 ? -19.865 -3.437 17.696 1.00 98.31 183 ARG A O 1
ATOM 1476 N N . THR A 1 184 ? -20.925 -3.788 19.633 1.00 96.94 184 THR A N 1
ATOM 1477 C CA . THR A 1 184 ? -22.290 -3.798 19.076 1.00 96.94 184 THR A CA 1
ATOM 1478 C C . THR A 1 184 ? -23.219 -2.827 19.799 1.00 96.94 184 THR A C 1
ATOM 1480 O O . THR A 1 184 ? -24.417 -2.820 19.543 1.00 96.94 184 THR A O 1
ATOM 1483 N N . ASP A 1 185 ? -22.680 -2.048 20.732 1.00 97.69 185 ASP A N 1
ATOM 1484 C CA . ASP A 1 185 ? -23.372 -1.029 21.507 1.00 97.69 185 ASP A CA 1
ATOM 1485 C C . ASP A 1 185 ? -23.138 0.376 20.926 1.00 97.69 185 ASP A C 1
ATOM 1487 O O . ASP A 1 185 ? -22.517 0.547 19.874 1.00 97.69 185 ASP A O 1
ATOM 1491 N N . GLY A 1 186 ? -23.653 1.400 21.612 1.00 97.25 186 GLY A N 1
ATOM 1492 C CA . GLY A 1 186 ? -23.632 2.771 21.111 1.00 97.25 186 GLY A CA 1
ATOM 1493 C C . GLY A 1 186 ? -24.492 2.899 19.860 1.00 97.25 186 GLY A C 1
ATOM 1494 O O . GLY A 1 186 ? -25.631 2.438 19.829 1.00 97.25 186 GLY A O 1
ATOM 1495 N N . ALA A 1 187 ? -23.938 3.522 18.828 1.00 97.81 187 ALA A N 1
ATOM 1496 C CA . ALA A 1 187 ? -24.667 3.816 17.604 1.00 97.81 187 ALA A CA 1
ATOM 1497 C C . ALA A 1 187 ? -24.015 3.207 16.354 1.00 97.81 187 ALA A C 1
ATOM 1499 O O . ALA A 1 187 ? -24.145 3.736 15.252 1.00 97.81 187 ALA A O 1
ATOM 1500 N N . VAL A 1 188 ? -23.321 2.085 16.545 1.00 97.75 188 VAL A N 1
ATOM 1501 C CA . VAL A 1 188 ? -22.780 1.236 15.479 1.00 97.75 188 VAL A CA 1
ATOM 1502 C C . VAL A 1 188 ? -23.857 0.928 14.432 1.00 97.75 188 VAL A C 1
ATOM 1504 O O . VAL A 1 188 ? -24.909 0.378 14.759 1.00 97.75 188 VAL A O 1
ATOM 1507 N N . ASP A 1 189 ? -23.580 1.246 13.167 1.00 97.44 189 ASP A N 1
ATOM 1508 C CA . ASP A 1 189 ? -24.502 1.049 12.049 1.00 97.44 189 ASP A CA 1
ATOM 1509 C C . ASP A 1 189 ? -23.726 0.842 10.738 1.00 97.44 189 ASP A C 1
ATOM 1511 O O . ASP A 1 189 ? -23.140 1.763 10.162 1.00 97.44 189 ASP A O 1
ATOM 1515 N N . ALA A 1 190 ? -23.788 -0.383 10.210 1.00 96.25 190 ALA A N 1
ATOM 1516 C CA . ALA A 1 190 ? -23.127 -0.745 8.960 1.00 96.25 190 ALA A CA 1
ATOM 1517 C C . ALA A 1 190 ? -23.619 0.084 7.761 1.00 96.25 190 ALA A C 1
ATOM 1519 O O . ALA A 1 190 ? -22.834 0.363 6.855 1.00 96.25 190 ALA A O 1
ATOM 1520 N N . ALA A 1 191 ? -24.886 0.518 7.746 1.00 97.62 191 ALA A N 1
ATOM 1521 C CA . ALA A 1 191 ? -25.407 1.367 6.679 1.00 97.62 191 ALA A CA 1
ATOM 1522 C C . ALA A 1 191 ? -24.844 2.790 6.769 1.00 97.62 191 ALA A C 1
ATOM 1524 O O . ALA A 1 191 ? -24.586 3.418 5.741 1.00 97.62 191 ALA A O 1
ATOM 1525 N N . PHE A 1 192 ? -24.619 3.300 7.983 1.00 97.56 192 PHE A N 1
ATOM 1526 C CA . PHE A 1 192 ? -23.957 4.584 8.193 1.00 97.56 192 PHE A CA 1
ATOM 1527 C C . PHE A 1 192 ? -22.501 4.545 7.719 1.00 97.56 192 PHE A C 1
ATOM 1529 O O . PHE A 1 192 ? -22.104 5.408 6.933 1.00 97.56 192 PHE A O 1
ATOM 1536 N N . LEU A 1 193 ? -21.730 3.530 8.124 1.00 97.69 193 LEU A N 1
ATOM 1537 C CA . LEU A 1 193 ? -20.344 3.343 7.678 1.00 97.69 193 LEU A CA 1
ATOM 1538 C C . LEU A 1 193 ? -20.259 3.113 6.158 1.00 97.69 193 LEU A C 1
ATOM 1540 O O . LEU A 1 193 ? -19.455 3.732 5.461 1.00 97.69 193 LEU A O 1
ATOM 1544 N N . GLY A 1 194 ? -21.136 2.264 5.619 1.00 97.44 194 GLY A N 1
ATOM 1545 C CA . GLY A 1 194 ? -21.119 1.839 4.220 1.00 97.44 194 GLY A CA 1
ATOM 1546 C C . GLY A 1 194 ? -21.417 2.930 3.192 1.00 97.44 194 GLY A C 1
ATOM 1547 O O . GLY A 1 194 ? -21.096 2.752 2.016 1.00 97.44 194 GLY A O 1
ATOM 1548 N N . LYS A 1 195 ? -21.978 4.075 3.606 1.00 97.19 195 LYS A N 1
ATOM 1549 C CA . LYS A 1 195 ? -22.220 5.224 2.713 1.00 97.19 195 LYS A CA 1
ATOM 1550 C C . LYS A 1 195 ? -20.935 5.798 2.116 1.00 97.19 195 LYS A C 1
ATOM 1552 O O . LYS A 1 195 ? -20.962 6.278 0.985 1.00 97.19 195 LYS A O 1
ATOM 1557 N N . THR A 1 196 ? -19.839 5.767 2.866 1.00 96.75 196 THR A N 1
ATOM 1558 C CA . THR A 1 196 ? -18.563 6.403 2.498 1.00 96.75 196 THR A CA 1
ATOM 1559 C C . THR A 1 196 ? -17.370 5.458 2.623 1.00 96.75 196 THR A C 1
ATOM 1561 O O . THR A 1 196 ? -16.278 5.759 2.151 1.00 96.75 196 THR A O 1
ATOM 1564 N N . ASP A 1 197 ? -17.565 4.260 3.173 1.00 97.69 197 ASP A N 1
ATOM 1565 C CA . ASP A 1 197 ? -16.587 3.189 3.050 1.00 97.69 197 ASP A CA 1
ATOM 1566 C C . ASP A 1 197 ? -16.537 2.675 1.601 1.00 97.69 197 ASP A C 1
ATOM 1568 O O . ASP A 1 197 ? -17.348 1.859 1.148 1.00 97.69 197 ASP A O 1
ATOM 1572 N N . ILE A 1 198 ? -15.560 3.169 0.843 1.00 95.44 198 ILE A N 1
ATOM 1573 C CA . ILE A 1 198 ? -15.344 2.760 -0.546 1.00 95.44 198 ILE A CA 1
ATOM 1574 C C . ILE A 1 198 ? -14.580 1.437 -0.691 1.00 95.44 198 ILE A C 1
ATOM 1576 O O . ILE A 1 198 ? -14.530 0.919 -1.807 1.00 95.44 198 ILE A O 1
ATOM 1580 N N . LEU A 1 199 ? -14.060 0.866 0.402 1.00 96.44 199 LEU A N 1
ATOM 1581 C CA . LEU A 1 199 ? -13.289 -0.378 0.401 1.00 96.44 199 LEU A CA 1
ATOM 1582 C C . LEU A 1 199 ? -14.173 -1.596 0.705 1.00 96.44 199 LEU A C 1
ATOM 1584 O O . LEU A 1 199 ? -14.259 -2.513 -0.110 1.00 96.44 199 LEU A O 1
ATOM 1588 N N . TYR A 1 200 ? -14.870 -1.586 1.844 1.00 97.12 200 TYR A N 1
ATOM 1589 C CA . TYR A 1 200 ? -15.642 -2.733 2.339 1.00 97.12 200 TYR A CA 1
ATOM 1590 C C . TYR A 1 200 ? -17.132 -2.464 2.528 1.00 97.12 200 TYR A C 1
ATOM 1592 O O . TYR A 1 200 ? -17.863 -3.362 2.945 1.00 97.12 200 TYR A O 1
ATOM 1600 N N . LYS A 1 201 ? -17.615 -1.276 2.147 1.00 97.00 201 LYS A N 1
ATOM 1601 C CA . LYS A 1 201 ? -19.048 -0.939 2.131 1.00 97.00 201 LYS A CA 1
ATOM 1602 C C . LYS A 1 201 ? -19.730 -1.165 3.486 1.00 97.00 201 LYS A C 1
ATOM 1604 O O . LYS A 1 201 ? -20.902 -1.527 3.532 1.00 97.00 201 LYS A O 1
ATOM 1609 N N . GLY A 1 202 ? -19.007 -0.930 4.583 1.00 97.38 202 GLY A N 1
ATOM 1610 C CA . GLY A 1 202 ? -19.520 -1.077 5.945 1.00 97.38 202 GLY A CA 1
ATOM 1611 C C . GLY A 1 202 ? -19.340 -2.470 6.550 1.00 97.38 202 GLY A C 1
ATOM 1612 O O . GLY A 1 202 ? -19.766 -2.695 7.683 1.00 97.38 202 GLY A O 1
ATOM 1613 N N . ASP A 1 203 ? -18.698 -3.407 5.843 1.00 98.06 203 ASP A N 1
ATOM 1614 C CA . ASP A 1 203 ? -18.393 -4.739 6.368 1.00 98.06 203 ASP A CA 1
ATOM 1615 C C . ASP A 1 203 ? -17.262 -4.675 7.409 1.00 98.06 203 ASP A C 1
ATOM 1617 O O . ASP A 1 203 ? -16.065 -4.710 7.106 1.00 98.06 203 ASP A O 1
ATOM 1621 N N . ARG A 1 204 ? -17.668 -4.592 8.678 1.00 98.00 204 ARG A N 1
ATOM 1622 C CA . ARG A 1 204 ? -16.760 -4.528 9.830 1.00 98.00 204 ARG A CA 1
ATOM 1623 C C . ARG A 1 204 ? -15.913 -5.785 9.987 1.00 98.00 204 ARG A C 1
ATOM 1625 O O . ARG A 1 204 ? -14.783 -5.684 10.449 1.00 98.00 204 ARG A O 1
ATOM 1632 N N . ALA A 1 205 ? -16.416 -6.955 9.589 1.00 98.25 205 ALA A N 1
ATOM 1633 C CA . ALA A 1 205 ? -15.649 -8.192 9.697 1.00 98.25 205 ALA A CA 1
ATOM 1634 C C . ALA A 1 205 ? -14.434 -8.159 8.760 1.00 98.25 205 ALA A C 1
ATOM 1636 O O . ALA A 1 205 ? -13.343 -8.574 9.152 1.00 98.25 205 ALA A O 1
ATOM 1637 N N . LYS A 1 206 ? -14.586 -7.595 7.556 1.00 98.56 206 LYS A N 1
ATOM 1638 C CA . LYS A 1 206 ? -13.460 -7.380 6.636 1.00 98.56 206 LYS A CA 1
ATOM 1639 C C . LYS A 1 206 ? -12.458 -6.349 7.149 1.00 98.56 206 LYS A C 1
ATOM 1641 O O . LYS A 1 206 ? -11.254 -6.581 7.042 1.00 98.56 206 LYS A O 1
ATOM 1646 N N . TRP A 1 207 ? -12.924 -5.266 7.773 1.00 98.69 207 TRP A N 1
ATOM 1647 C CA . TRP A 1 207 ? -12.034 -4.318 8.457 1.00 98.69 207 TRP A CA 1
ATOM 1648 C C . TRP A 1 207 ? -11.249 -4.976 9.597 1.00 98.69 207 TRP A C 1
ATOM 1650 O O . TRP A 1 207 ? -10.040 -4.774 9.692 1.00 98.69 207 TRP A O 1
ATOM 1660 N N . THR A 1 208 ? -11.887 -5.827 10.404 1.00 98.88 208 THR A N 1
ATOM 1661 C CA . THR A 1 208 ? -11.206 -6.587 11.464 1.00 98.88 208 THR A CA 1
ATOM 1662 C C . THR A 1 208 ? -10.133 -7.511 10.891 1.00 98.88 208 THR A C 1
ATOM 1664 O O . THR A 1 208 ? -9.017 -7.549 11.409 1.00 98.88 208 THR A O 1
ATOM 1667 N N . LYS A 1 209 ? -10.420 -8.216 9.787 1.00 98.88 209 LYS A N 1
ATOM 1668 C CA . LYS A 1 209 ? -9.412 -9.049 9.115 1.00 98.88 209 LYS A CA 1
ATOM 1669 C C . LYS A 1 209 ? -8.240 -8.215 8.598 1.00 98.88 209 LYS A C 1
ATOM 1671 O O . LYS A 1 209 ? -7.093 -8.620 8.780 1.00 98.88 209 LYS A O 1
ATOM 1676 N N . LEU A 1 210 ? -8.504 -7.050 7.999 1.00 98.88 210 LEU A N 1
ATOM 1677 C CA . LEU A 1 210 ? -7.450 -6.138 7.546 1.00 98.88 210 LEU A CA 1
ATOM 1678 C C . LEU A 1 210 ? -6.584 -5.657 8.719 1.00 98.88 210 LEU A C 1
ATOM 1680 O O . LEU A 1 210 ? -5.363 -5.653 8.599 1.00 98.88 210 LEU A O 1
ATOM 1684 N N . ALA A 1 211 ? -7.188 -5.326 9.864 1.00 98.94 211 ALA A N 1
ATOM 1685 C CA . ALA A 1 211 ? -6.450 -4.921 11.059 1.00 98.94 211 ALA A CA 1
ATOM 1686 C C . ALA A 1 211 ? -5.504 -6.025 11.560 1.00 98.94 211 ALA A C 1
ATOM 1688 O O . ALA A 1 211 ? -4.342 -5.751 11.853 1.00 98.94 211 ALA A O 1
ATOM 1689 N N . TYR A 1 212 ? -5.964 -7.281 11.594 1.00 98.94 212 TYR A N 1
ATOM 1690 C CA . TYR A 1 212 ? -5.103 -8.422 11.920 1.00 98.94 212 TYR A CA 1
ATOM 1691 C C . TYR A 1 212 ? -3.985 -8.636 10.893 1.00 98.94 212 TYR A C 1
ATOM 1693 O O . TYR A 1 212 ? -2.869 -8.983 11.272 1.00 98.94 212 TYR A O 1
ATOM 1701 N N . GLY A 1 213 ? -4.251 -8.386 9.611 1.00 98.88 213 GLY A N 1
ATOM 1702 C CA . GLY A 1 213 ? -3.243 -8.483 8.557 1.00 98.88 213 GLY A CA 1
ATOM 1703 C C . GLY A 1 213 ? -2.156 -7.412 8.688 1.00 98.88 213 GLY A C 1
ATOM 1704 O O . GLY A 1 213 ? -0.968 -7.719 8.620 1.00 98.88 213 GLY A O 1
ATOM 1705 N N . MET A 1 214 ? -2.547 -6.163 8.961 1.00 98.88 214 MET A N 1
ATOM 1706 C CA . MET A 1 214 ? -1.611 -5.071 9.263 1.00 98.88 214 MET A CA 1
ATOM 1707 C C . MET A 1 214 ? -0.811 -5.343 10.539 1.00 98.88 214 MET A C 1
ATOM 1709 O O . MET A 1 214 ? 0.383 -5.054 10.585 1.00 98.88 214 MET A O 1
ATOM 1713 N N . LEU A 1 215 ? -1.436 -5.956 11.548 1.00 98.94 215 LEU A N 1
ATOM 1714 C CA . LEU A 1 215 ? -0.748 -6.359 12.771 1.00 98.94 215 LEU A CA 1
ATOM 1715 C C . LEU A 1 215 ? 0.296 -7.443 12.477 1.00 98.94 215 LEU A C 1
ATOM 1717 O O . LEU A 1 215 ? 1.425 -7.337 12.945 1.00 98.94 215 LEU A O 1
ATOM 1721 N N . ALA A 1 216 ? -0.046 -8.444 11.662 1.00 98.88 216 ALA A N 1
ATOM 1722 C CA . ALA A 1 216 ? 0.896 -9.471 11.230 1.00 98.88 216 ALA A CA 1
ATOM 1723 C C . ALA A 1 216 ? 2.090 -8.879 10.464 1.00 98.88 216 ALA A C 1
ATOM 1725 O O . ALA A 1 216 ? 3.227 -9.261 10.732 1.00 98.88 216 ALA A O 1
ATOM 1726 N N . LEU A 1 217 ? 1.848 -7.927 9.553 1.00 98.69 217 LEU A N 1
ATOM 1727 C CA . LEU A 1 217 ? 2.904 -7.214 8.827 1.00 98.69 217 LEU A CA 1
ATOM 1728 C C . LEU A 1 217 ? 3.840 -6.470 9.790 1.00 98.69 217 LEU A C 1
ATOM 1730 O O . LEU A 1 217 ? 5.050 -6.692 9.749 1.00 98.69 217 LEU A O 1
ATOM 1734 N N . ASN A 1 218 ? 3.281 -5.655 10.690 1.00 98.69 218 ASN A N 1
ATOM 1735 C CA . ASN A 1 218 ? 4.053 -4.899 11.674 1.00 98.69 218 ASN A CA 1
ATOM 1736 C C . ASN A 1 218 ? 4.903 -5.824 12.561 1.00 98.69 218 ASN A C 1
ATOM 1738 O O . ASN A 1 218 ? 6.104 -5.612 12.712 1.00 98.69 218 ASN A O 1
ATOM 1742 N N . LEU A 1 219 ? 4.311 -6.900 13.091 1.00 98.69 219 LEU A N 1
ATOM 1743 C CA . LEU A 1 219 ? 5.031 -7.896 13.889 1.00 98.69 219 LEU A CA 1
ATOM 1744 C C . LEU A 1 219 ? 6.145 -8.574 13.075 1.00 98.69 219 LEU A C 1
ATOM 1746 O O . LEU A 1 219 ? 7.214 -8.871 13.614 1.00 98.69 219 LEU A O 1
ATOM 1750 N N . ASN A 1 220 ? 5.934 -8.786 11.772 1.00 98.50 220 ASN A N 1
ATOM 1751 C CA . ASN A 1 220 ? 6.943 -9.370 10.895 1.00 98.50 220 ASN A CA 1
ATOM 1752 C C . ASN A 1 220 ? 8.110 -8.420 10.580 1.00 98.50 220 ASN A C 1
ATOM 1754 O O . ASN A 1 220 ? 9.203 -8.901 10.299 1.00 98.50 220 ASN A O 1
ATOM 1758 N N . HIS A 1 221 ? 7.964 -7.096 10.709 1.00 97.12 221 HIS A N 1
ATOM 1759 C CA . HIS A 1 221 ? 9.092 -6.159 10.538 1.00 97.12 221 HIS A CA 1
ATOM 1760 C C . HIS A 1 221 ? 10.191 -6.349 11.595 1.00 97.12 221 HIS A C 1
ATOM 1762 O O . HIS A 1 221 ? 11.345 -5.964 11.392 1.00 97.12 221 HIS A O 1
ATOM 1768 N N . TYR A 1 222 ? 9.876 -7.034 12.695 1.00 96.69 222 TYR A N 1
ATOM 1769 C CA . TYR A 1 222 ? 10.850 -7.446 13.696 1.00 96.69 222 TYR A CA 1
ATOM 1770 C C . TYR A 1 222 ? 11.631 -8.712 13.310 1.00 96.69 222 TYR A C 1
ATOM 1772 O O . TYR A 1 222 ? 12.466 -9.136 14.101 1.00 96.69 222 TYR A O 1
ATOM 1780 N N . SER A 1 223 ? 11.429 -9.322 12.130 1.00 96.94 223 SER A N 1
ATOM 1781 C CA . SER A 1 223 ? 11.966 -10.658 11.791 1.00 96.94 223 SER A CA 1
ATOM 1782 C C . SER A 1 223 ? 13.491 -10.796 11.847 1.00 96.94 223 SER A C 1
ATOM 1784 O O . SER A 1 223 ? 14.007 -11.918 11.905 1.00 96.94 223 SER A O 1
ATOM 1786 N N . ASN A 1 224 ? 14.220 -9.678 11.849 1.00 95.50 224 ASN A N 1
ATOM 1787 C CA . ASN A 1 224 ? 15.673 -9.621 12.017 1.00 95.50 224 ASN A CA 1
ATOM 1788 C C . ASN A 1 224 ? 16.114 -8.941 13.332 1.00 95.50 224 ASN A C 1
ATOM 1790 O O . ASN A 1 224 ? 17.220 -8.409 13.431 1.00 95.50 224 ASN A O 1
ATOM 1794 N N . LYS A 1 225 ? 15.240 -8.905 14.341 1.00 95.19 225 LYS A N 1
ATOM 1795 C CA . LYS A 1 225 ? 15.491 -8.350 15.678 1.00 95.19 225 LYS A CA 1
ATOM 1796 C C . LYS A 1 225 ? 15.423 -9.462 16.727 1.00 95.19 225 LYS A C 1
ATOM 1798 O O . LYS A 1 225 ? 14.669 -10.419 16.586 1.00 95.19 225 LYS A O 1
ATOM 1803 N N . ALA A 1 226 ? 16.173 -9.309 17.820 1.00 92.94 226 ALA A N 1
ATOM 1804 C CA . ALA A 1 226 ? 16.241 -10.314 18.888 1.00 92.94 226 ALA A CA 1
ATOM 1805 C C . ALA A 1 226 ? 14.882 -10.595 19.566 1.00 92.94 226 ALA A C 1
ATOM 1807 O O . ALA A 1 226 ? 14.668 -11.689 20.074 1.00 92.94 226 ALA A O 1
ATOM 1808 N N . GLY A 1 227 ? 13.964 -9.621 19.562 1.00 90.69 227 GLY A N 1
ATOM 1809 C CA . GLY A 1 227 ? 12.622 -9.742 20.140 1.00 90.69 227 GLY A CA 1
ATOM 1810 C C . GLY A 1 227 ? 11.557 -10.323 19.205 1.00 90.69 227 GLY A C 1
ATOM 1811 O O . GLY A 1 227 ? 10.377 -10.225 19.529 1.00 90.69 227 GLY A O 1
ATOM 1812 N N . TYR A 1 228 ? 11.934 -10.873 18.047 1.00 97.69 228 TYR A N 1
ATOM 1813 C CA . TYR A 1 228 ? 10.977 -11.408 17.080 1.00 97.69 228 TYR A CA 1
ATOM 1814 C C . TYR A 1 228 ? 10.154 -12.570 17.649 1.00 97.69 228 TYR A C 1
ATOM 1816 O O . TYR A 1 228 ? 10.705 -13.538 18.174 1.00 97.69 228 TYR A O 1
ATOM 1824 N N . LYS A 1 229 ? 8.828 -12.497 17.488 1.00 97.94 229 LYS A N 1
ATOM 1825 C CA . LYS A 1 229 ? 7.875 -13.512 17.955 1.00 97.94 229 LYS A CA 1
ATOM 1826 C C . LYS A 1 229 ? 7.090 -14.092 16.772 1.00 97.94 229 LYS A C 1
ATOM 1828 O O . LYS A 1 229 ? 6.001 -13.609 16.467 1.00 97.94 229 LYS A O 1
ATOM 1833 N N . PRO A 1 230 ? 7.616 -15.126 16.094 1.00 98.44 230 PRO A N 1
ATOM 1834 C CA . PRO A 1 230 ? 6.975 -15.699 14.907 1.00 98.44 230 PRO A CA 1
ATOM 1835 C C . PRO A 1 230 ? 5.588 -16.292 15.192 1.00 98.44 230 PRO A C 1
ATOM 1837 O O . PRO A 1 230 ? 4.729 -16.272 14.317 1.00 98.44 230 PRO A O 1
ATOM 1840 N N . ASP A 1 231 ? 5.337 -16.776 16.411 1.00 98.69 231 ASP A N 1
ATOM 1841 C CA . ASP A 1 231 ? 4.015 -17.284 16.801 1.00 98.69 231 ASP A CA 1
ATOM 1842 C C . ASP A 1 231 ? 2.939 -16.199 16.835 1.00 98.69 231 ASP A C 1
ATOM 1844 O O . ASP A 1 231 ? 1.816 -16.442 16.395 1.00 98.69 231 ASP A O 1
ATOM 1848 N N . ASP A 1 232 ? 3.288 -14.986 17.269 1.00 98.62 232 ASP A N 1
ATOM 1849 C CA . ASP A 1 232 ? 2.357 -13.857 17.274 1.00 98.62 232 ASP A CA 1
ATOM 1850 C C . ASP A 1 232 ? 2.024 -13.424 15.836 1.00 98.62 232 ASP A C 1
ATOM 1852 O O . ASP A 1 232 ? 0.870 -13.114 15.535 1.00 98.62 232 ASP A O 1
ATOM 1856 N N . VAL A 1 233 ? 3.008 -13.480 14.925 1.00 98.88 233 VAL A N 1
ATOM 1857 C CA . VAL A 1 233 ? 2.804 -13.230 13.486 1.00 98.88 233 VAL A CA 1
ATOM 1858 C C . VAL A 1 233 ? 1.826 -14.247 12.900 1.00 98.88 233 VAL A C 1
ATOM 1860 O O . VAL A 1 233 ? 0.829 -13.860 12.292 1.00 98.88 233 VAL A O 1
ATOM 1863 N N . ILE A 1 234 ? 2.074 -15.545 13.108 1.00 98.88 234 ILE A N 1
ATOM 1864 C CA . ILE A 1 234 ? 1.217 -16.623 12.590 1.00 98.88 234 ILE A CA 1
ATOM 1865 C C . ILE A 1 234 ? -0.206 -16.489 13.149 1.00 98.88 234 ILE A C 1
ATOM 1867 O O . ILE A 1 234 ? -1.171 -16.513 12.388 1.00 98.88 234 ILE A O 1
ATOM 1871 N N . ALA A 1 235 ? -0.344 -16.260 14.458 1.00 98.81 235 ALA A N 1
ATOM 1872 C CA . ALA A 1 235 ? -1.640 -16.103 15.110 1.00 98.81 235 ALA A CA 1
ATOM 1873 C C . ALA A 1 235 ? -2.411 -14.852 14.654 1.00 98.81 235 ALA A C 1
ATOM 1875 O O . ALA A 1 235 ? -3.643 -14.832 14.745 1.00 98.81 235 ALA A O 1
ATOM 1876 N N . ALA A 1 236 ? -1.716 -13.799 14.213 1.00 98.81 236 ALA A N 1
ATOM 1877 C CA . ALA A 1 236 ? -2.334 -12.630 13.596 1.00 98.81 236 ALA A CA 1
ATOM 1878 C C . ALA A 1 236 ? -2.781 -12.931 12.156 1.00 98.81 236 ALA A C 1
ATOM 1880 O O . ALA A 1 236 ? -3.919 -12.617 11.808 1.00 98.81 236 ALA A O 1
ATOM 1881 N N . VAL A 1 237 ? -1.957 -13.615 11.348 1.00 98.88 237 VAL A N 1
ATOM 1882 C CA . VAL A 1 237 ? -2.351 -14.051 9.992 1.00 98.88 237 VAL A CA 1
ATOM 1883 C C . VAL A 1 237 ? -3.584 -14.955 10.036 1.00 98.88 237 VAL A C 1
ATOM 1885 O O . VAL A 1 237 ? -4.515 -14.746 9.264 1.00 98.88 237 VAL A O 1
ATOM 1888 N N . ASP A 1 238 ? -3.644 -15.899 10.975 1.00 98.62 238 ASP A N 1
ATOM 1889 C CA . ASP A 1 238 ? -4.759 -16.851 11.096 1.00 98.62 238 ASP A CA 1
ATOM 1890 C C . ASP A 1 238 ? -6.098 -16.194 11.466 1.00 98.62 238 ASP A C 1
ATOM 1892 O O . ASP A 1 238 ? -7.161 -16.769 11.234 1.00 98.62 238 ASP A O 1
ATOM 1896 N N . LYS A 1 239 ? -6.065 -14.973 12.013 1.00 98.81 239 LYS A N 1
ATOM 1897 C CA . LYS A 1 239 ? -7.255 -14.150 12.295 1.00 98.81 239 LYS A CA 1
ATOM 1898 C C . LYS A 1 239 ? -7.579 -13.154 11.177 1.00 98.81 239 LYS A C 1
ATOM 1900 O O . LYS A 1 239 ? -8.549 -12.402 11.285 1.00 98.81 239 LYS A O 1
ATOM 1905 N N . SER A 1 240 ? -6.762 -13.119 10.129 1.00 98.69 240 SER A N 1
ATOM 1906 C CA . SER A 1 240 ? -6.876 -12.192 9.009 1.00 98.69 240 SER A CA 1
ATOM 1907 C C . SER A 1 240 ? -7.577 -12.854 7.810 1.00 98.69 240 SER A C 1
ATOM 1909 O O . SER A 1 240 ? -8.607 -13.514 7.963 1.00 98.69 240 SER A O 1
ATOM 1911 N N . PHE A 1 241 ? -7.094 -12.605 6.594 1.00 98.62 241 PHE A N 1
ATOM 1912 C CA . PHE A 1 241 ? -7.679 -13.088 5.348 1.00 98.62 241 PHE A CA 1
ATOM 1913 C C . PHE A 1 241 ? -7.630 -14.614 5.265 1.00 98.62 241 PHE A C 1
ATOM 1915 O O . PHE A 1 241 ? -6.578 -15.224 5.444 1.00 98.62 241 PHE A O 1
ATOM 1922 N N . ALA A 1 242 ? -8.768 -15.228 4.940 1.00 97.25 242 ALA A N 1
ATOM 1923 C CA . ALA A 1 242 ? -8.880 -16.677 4.779 1.00 97.25 242 ALA A CA 1
ATOM 1924 C C . ALA A 1 242 ? -8.626 -17.129 3.331 1.00 97.25 242 ALA A C 1
ATOM 1926 O O . ALA A 1 242 ? -8.318 -18.291 3.086 1.00 97.25 242 ALA A O 1
ATOM 1927 N N . SER A 1 243 ? -8.794 -16.224 2.364 1.00 97.38 243 SER A N 1
ATOM 1928 C CA . SER A 1 243 ? -8.535 -16.456 0.940 1.00 97.38 243 SER A CA 1
ATOM 1929 C C . SER A 1 243 ? -8.422 -15.123 0.194 1.00 97.38 243 SER A C 1
ATOM 1931 O O . SER A 1 243 ? -8.737 -14.074 0.755 1.00 97.38 243 SER A O 1
ATOM 1933 N N . ASN A 1 244 ? -8.098 -15.164 -1.102 1.00 96.31 244 ASN A N 1
ATOM 1934 C CA . ASN A 1 244 ? -8.096 -13.980 -1.979 1.00 96.31 244 ASN A CA 1
ATOM 1935 C C . ASN A 1 244 ? -9.452 -13.231 -2.024 1.00 96.31 244 ASN A C 1
ATOM 1937 O O . ASN A 1 244 ? -9.508 -12.079 -2.444 1.00 96.31 244 ASN A O 1
ATOM 1941 N N . ALA A 1 245 ? -10.566 -13.850 -1.604 1.00 95.44 245 ALA A N 1
ATOM 1942 C CA . ALA A 1 245 ? -11.865 -13.170 -1.513 1.00 95.44 245 ALA A CA 1
ATOM 1943 C C . ALA A 1 245 ? -11.917 -12.094 -0.407 1.00 95.44 245 ALA A C 1
ATOM 1945 O O . ALA A 1 245 ? -12.803 -11.233 -0.419 1.00 95.44 245 ALA A O 1
ATOM 1946 N N . ASP A 1 246 ? -10.977 -12.153 0.538 1.00 96.88 246 ASP A N 1
ATOM 1947 C CA . ASP A 1 246 ? -10.803 -11.167 1.600 1.00 96.88 246 ASP A CA 1
ATOM 1948 C C . ASP A 1 246 ? -9.790 -10.068 1.234 1.00 96.88 246 ASP A C 1
ATOM 1950 O O . ASP A 1 246 ? -9.571 -9.179 2.051 1.00 96.88 246 ASP A O 1
ATOM 1954 N N . ASP A 1 247 ? -9.190 -10.094 0.034 1.00 97.75 247 ASP A N 1
ATOM 1955 C CA . ASP A 1 247 ? -8.220 -9.075 -0.379 1.00 97.75 247 ASP A CA 1
ATOM 1956 C C . ASP A 1 247 ? -8.794 -7.656 -0.228 1.00 97.75 247 ASP A C 1
ATOM 1958 O O . ASP A 1 247 ? -9.905 -7.340 -0.676 1.00 97.75 247 ASP A O 1
ATOM 1962 N N . ALA A 1 248 ? -7.985 -6.770 0.351 1.00 97.81 248 ALA A N 1
ATOM 1963 C CA . ALA A 1 248 ? -8.325 -5.372 0.552 1.00 97.81 248 ALA A CA 1
ATOM 1964 C C . ALA A 1 248 ? -8.074 -4.585 -0.737 1.00 97.81 248 ALA A C 1
ATOM 1966 O O . ALA A 1 248 ? -7.020 -3.976 -0.901 1.00 97.81 248 ALA A O 1
ATOM 1967 N N . LEU A 1 249 ? -9.021 -4.624 -1.676 1.00 96.06 249 LEU A N 1
ATOM 1968 C CA . LEU A 1 249 ? -8.854 -4.056 -3.017 1.00 96.06 249 LEU A CA 1
ATOM 1969 C C . LEU A 1 249 ? -9.711 -2.801 -3.226 1.00 96.06 249 LEU A C 1
ATOM 1971 O O . LEU A 1 249 ? -10.940 -2.895 -3.268 1.00 96.06 249 LEU A O 1
ATOM 1975 N N . MET A 1 250 ? -9.087 -1.646 -3.471 1.00 95.44 250 MET A N 1
ATOM 1976 C CA . MET A 1 250 ? -9.822 -0.451 -3.890 1.00 95.44 250 MET A CA 1
ATOM 1977 C C . MET A 1 250 ? -10.181 -0.541 -5.372 1.00 95.44 250 MET A C 1
ATOM 1979 O O . MET A 1 250 ? -9.322 -0.765 -6.227 1.00 95.44 250 MET A O 1
ATOM 1983 N N . ALA A 1 251 ? -11.466 -0.372 -5.677 1.00 93.50 251 ALA A N 1
ATOM 1984 C CA . ALA A 1 251 ? -11.975 -0.417 -7.039 1.00 93.50 251 ALA A CA 1
ATOM 1985 C C . ALA A 1 251 ? -11.984 0.968 -7.695 1.00 93.50 251 ALA A C 1
ATOM 1987 O O . ALA A 1 251 ? -12.306 1.966 -7.058 1.00 93.50 251 ALA A O 1
ATOM 1988 N N . TYR A 1 252 ? -11.712 0.986 -8.998 1.00 92.38 252 TYR A N 1
ATOM 1989 C CA . TYR A 1 252 ? -11.708 2.184 -9.828 1.00 92.38 252 TYR A CA 1
ATOM 1990 C C . TYR A 1 252 ? -12.775 2.042 -10.920 1.00 92.38 252 TYR A C 1
ATOM 1992 O O . TYR A 1 252 ? -12.642 1.170 -11.787 1.00 92.38 252 TYR A O 1
ATOM 2000 N N . PRO A 1 253 ? -13.862 2.836 -10.889 1.00 88.94 253 PRO A N 1
ATOM 2001 C CA . PRO A 1 253 ? -14.946 2.694 -11.858 1.00 88.94 253 PRO A CA 1
ATOM 2002 C C . PRO A 1 253 ? -14.527 3.149 -13.268 1.00 88.94 253 PRO A C 1
ATOM 2004 O O . PRO A 1 253 ? -15.065 2.668 -14.270 1.00 88.94 253 PRO A O 1
ATOM 2007 N N . GLY A 1 254 ? -13.533 4.036 -13.367 1.00 84.50 254 GLY A N 1
ATOM 2008 C CA . GLY A 1 254 ? -13.006 4.573 -14.618 1.00 84.50 254 GLY A CA 1
ATOM 2009 C C . GLY A 1 254 ? -14.019 5.411 -15.395 1.00 84.50 254 GLY A C 1
ATOM 2010 O O . GLY A 1 254 ? -13.962 5.416 -16.625 1.00 84.50 254 GLY A O 1
ATOM 2011 N N . ILE A 1 255 ? -14.960 6.051 -14.689 1.00 81.38 255 ILE A N 1
ATOM 2012 C CA . ILE A 1 255 ? -16.070 6.821 -15.270 1.00 81.38 255 ILE A CA 1
ATOM 2013 C C . ILE A 1 255 ? -15.728 8.318 -15.303 1.00 81.38 255 ILE A C 1
ATOM 2015 O O . ILE A 1 255 ? -15.838 8.938 -16.360 1.00 81.38 255 ILE A O 1
ATOM 2019 N N . THR A 1 256 ? -15.264 8.888 -14.188 1.00 71.69 256 THR A N 1
ATOM 2020 C CA . THR A 1 256 ? -15.129 10.341 -13.999 1.00 71.69 256 THR A CA 1
ATOM 2021 C C . THR A 1 256 ? -13.676 10.753 -13.761 1.00 71.69 256 THR A C 1
ATOM 2023 O O . THR A 1 256 ? -13.095 10.487 -12.714 1.00 71.69 256 THR A O 1
ATOM 2026 N N . GLY A 1 257 ? -13.075 11.459 -14.721 1.00 79.88 257 GLY A N 1
ATOM 2027 C CA . GLY A 1 257 ? -11.772 12.106 -14.521 1.00 79.88 257 GLY A CA 1
ATOM 2028 C C . GLY A 1 257 ? -10.630 11.154 -14.128 1.00 79.88 257 GLY A C 1
ATOM 2029 O O . GLY A 1 257 ? -10.588 9.993 -14.541 1.00 79.88 257 GLY A O 1
ATOM 2030 N N . ASN A 1 258 ? -9.652 11.683 -13.392 1.00 84.75 258 ASN A N 1
ATOM 2031 C CA . ASN A 1 258 ? -8.457 10.944 -12.977 1.00 84.75 258 ASN A CA 1
ATOM 2032 C C . ASN A 1 258 ? -8.642 10.181 -11.659 1.00 84.75 258 ASN A C 1
ATOM 2034 O O . ASN A 1 258 ? -7.994 9.151 -11.478 1.00 84.75 258 ASN A O 1
ATOM 2038 N N . ASP A 1 259 ? -9.525 10.642 -10.777 1.00 81.25 259 ASP A N 1
ATOM 2039 C CA . ASP A 1 259 ? -9.684 10.070 -9.433 1.00 81.25 259 ASP A CA 1
ATOM 2040 C C . ASP A 1 259 ? -10.442 8.734 -9.458 1.00 81.25 259 ASP A C 1
ATOM 2042 O O . ASP A 1 259 ? -10.165 7.844 -8.655 1.00 81.25 259 ASP A O 1
ATOM 2046 N N . ASP A 1 260 ? -11.301 8.528 -10.463 1.00 88.81 260 ASP A N 1
ATOM 2047 C CA . ASP A 1 260 ? -11.967 7.246 -10.722 1.00 88.81 260 ASP A CA 1
ATOM 2048 C C . ASP A 1 260 ? -11.068 6.230 -11.434 1.00 88.81 260 ASP A C 1
ATOM 2050 O O . ASP A 1 260 ? -11.524 5.130 -11.757 1.00 88.81 260 ASP A O 1
ATOM 2054 N N . ARG A 1 261 ? -9.817 6.585 -11.739 1.00 92.38 261 ARG A N 1
ATOM 2055 C CA . ARG A 1 261 ? -8.879 5.733 -12.468 1.00 92.38 261 ARG A CA 1
ATOM 2056 C C . ARG A 1 261 ? -7.685 5.392 -11.601 1.00 92.38 261 ARG A C 1
ATOM 2058 O O . ARG A 1 261 ? -7.106 6.249 -10.934 1.00 92.38 261 ARG A O 1
ATOM 2065 N N . ASN A 1 262 ? -7.284 4.133 -11.694 1.00 93.31 262 ASN A N 1
ATOM 2066 C CA . ASN A 1 262 ? -6.063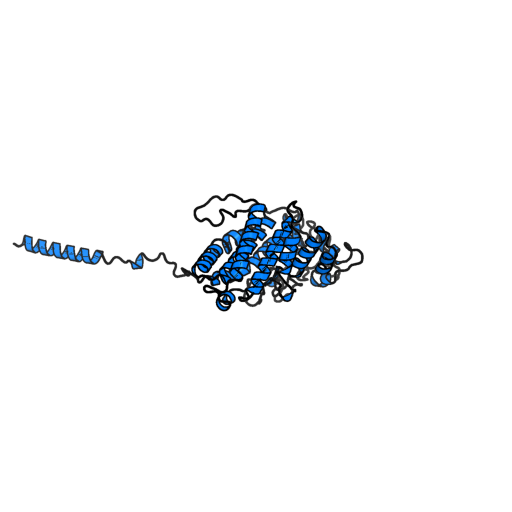 3.638 -11.091 1.00 93.31 262 ASN A CA 1
ATOM 2067 C C . ASN A 1 262 ? -4.888 4.547 -11.464 1.00 93.31 262 ASN A C 1
ATOM 2069 O O . ASN A 1 262 ? -4.648 4.804 -12.645 1.00 93.31 262 ASN A O 1
ATOM 2073 N N . PHE A 1 263 ? -4.146 4.999 -10.454 1.00 94.31 263 PHE A N 1
ATOM 2074 C CA . PHE A 1 263 ? -2.985 5.871 -10.600 1.00 94.31 263 PHE A CA 1
ATOM 2075 C C . PHE A 1 263 ? -1.963 5.369 -11.634 1.00 94.31 263 PHE A C 1
ATOM 2077 O O . PHE A 1 263 ? -1.374 6.169 -12.364 1.00 94.31 263 PHE A O 1
ATOM 2084 N N . LEU A 1 264 ? -1.774 4.050 -11.703 1.00 94.50 264 LEU A N 1
ATOM 2085 C CA . LEU A 1 264 ? -0.841 3.373 -12.603 1.00 94.50 264 LEU A CA 1
ATOM 2086 C C . LEU A 1 264 ? -1.416 3.135 -14.012 1.00 94.50 264 LEU A C 1
ATOM 2088 O O . LEU A 1 264 ? -0.726 2.589 -14.874 1.00 94.50 264 LEU A O 1
ATOM 2092 N N . GLY A 1 265 ? -2.676 3.510 -14.242 1.00 94.38 265 GLY A N 1
ATOM 2093 C CA . GLY A 1 265 ? -3.402 3.329 -15.495 1.00 94.38 265 GLY A CA 1
ATOM 2094 C C . GLY A 1 265 ? -2.890 4.211 -16.644 1.00 94.38 265 GLY A C 1
ATOM 2095 O O . GLY A 1 265 ? -2.313 5.276 -16.394 1.00 94.38 265 GLY A O 1
ATOM 2096 N N . PRO A 1 266 ? -3.110 3.824 -17.917 1.00 94.00 266 PRO A N 1
ATOM 2097 C CA . PRO A 1 266 ? -2.609 4.576 -19.065 1.00 94.00 266 PRO A CA 1
ATOM 2098 C C . PRO A 1 266 ? -3.204 5.979 -19.152 1.00 94.00 266 PRO A C 1
ATOM 2100 O O . PRO A 1 266 ? -2.490 6.920 -19.490 1.00 94.00 266 PRO A O 1
ATOM 2103 N N . THR A 1 267 ? -4.479 6.158 -18.790 1.00 92.25 267 THR A N 1
ATOM 2104 C CA . THR A 1 267 ? -5.116 7.479 -18.883 1.00 92.25 267 THR A CA 1
ATOM 2105 C C . THR A 1 267 ? -4.517 8.479 -17.893 1.00 92.25 267 THR A C 1
ATOM 2107 O O . THR A 1 267 ? -4.510 9.679 -18.155 1.00 92.25 267 THR A O 1
ATOM 2110 N N . ARG A 1 268 ? -3.958 8.002 -16.773 1.00 92.31 268 ARG A N 1
ATOM 2111 C CA . ARG A 1 268 ? -3.257 8.856 -15.807 1.00 92.31 268 ARG A CA 1
ATOM 2112 C C . ARG A 1 268 ? -1.895 9.334 -16.305 1.00 92.31 268 ARG A C 1
ATOM 2114 O O . ARG A 1 268 ? -1.389 10.318 -15.780 1.00 92.31 268 ARG A O 1
ATOM 2121 N N . GLY A 1 269 ? -1.284 8.647 -17.273 1.00 92.44 269 GLY A N 1
ATOM 2122 C CA . GLY A 1 269 ? -0.004 9.057 -17.858 1.00 92.44 269 GLY A CA 1
ATOM 2123 C C . GLY A 1 269 ? 1.214 8.901 -16.934 1.00 92.44 269 GLY A C 1
ATOM 2124 O O . GLY A 1 269 ? 2.322 9.247 -17.318 1.00 92.44 269 GLY A O 1
ATOM 2125 N N . ASN A 1 270 ? 1.064 8.316 -15.745 1.00 93.62 270 ASN A N 1
ATOM 2126 C CA . ASN A 1 270 ? 2.109 8.338 -14.717 1.00 93.62 270 ASN A CA 1
ATOM 2127 C C . ASN A 1 270 ? 3.299 7.392 -14.953 1.00 93.62 270 ASN A C 1
ATOM 2129 O O . ASN A 1 270 ? 4.311 7.545 -14.271 1.00 93.62 270 ASN A O 1
ATOM 2133 N N . MET A 1 271 ? 3.191 6.433 -15.886 1.00 94.25 271 MET A N 1
ATOM 2134 C CA . MET A 1 271 ? 4.196 5.379 -16.118 1.00 94.25 271 MET A CA 1
ATOM 2135 C C . MET A 1 271 ? 4.854 5.417 -17.516 1.00 94.25 271 MET A C 1
ATOM 2137 O O . MET A 1 271 ? 5.510 4.455 -17.916 1.00 94.25 271 MET A O 1
ATOM 2141 N N . GLN A 1 272 ? 4.706 6.510 -18.277 1.00 94.31 272 GLN A N 1
ATOM 2142 C CA . GLN A 1 272 ? 5.126 6.602 -19.692 1.00 94.31 272 GLN A CA 1
ATOM 2143 C C . GLN A 1 272 ? 6.607 6.273 -19.938 1.00 94.31 272 GLN A C 1
ATOM 2145 O O . GLN A 1 272 ? 6.951 5.575 -20.900 1.00 94.31 272 GLN A O 1
ATOM 2150 N N . THR A 1 273 ? 7.481 6.772 -19.068 1.00 95.19 273 THR A N 1
ATOM 2151 C CA . THR A 1 273 ? 8.944 6.697 -19.195 1.00 95.19 273 THR A CA 1
ATOM 2152 C C . THR A 1 273 ? 9.550 5.479 -18.505 1.00 95.19 273 THR A C 1
ATOM 2154 O O . THR A 1 273 ? 10.759 5.281 -18.574 1.00 95.19 273 THR A O 1
ATOM 2157 N N . TYR A 1 274 ? 8.736 4.641 -17.859 1.00 96.06 274 TYR A N 1
ATOM 2158 C CA . TYR A 1 274 ? 9.231 3.511 -17.082 1.00 96.06 274 TYR A CA 1
ATOM 2159 C C . TYR A 1 274 ? 9.257 2.236 -17.914 1.00 96.06 274 TYR A C 1
ATOM 2161 O O . TYR A 1 274 ? 8.357 1.974 -18.721 1.00 96.06 274 TYR A O 1
ATOM 2169 N N . ARG A 1 275 ? 10.304 1.437 -17.722 1.00 96.75 275 ARG A N 1
ATOM 2170 C CA . ARG A 1 275 ? 10.496 0.119 -18.336 1.00 96.75 275 ARG A CA 1
ATOM 2171 C C . ARG A 1 275 ? 10.965 -0.867 -17.279 1.00 96.75 275 ARG A C 1
ATOM 2173 O O . ARG A 1 275 ? 11.648 -0.484 -16.338 1.00 96.75 275 ARG A O 1
ATOM 2180 N N . GLN A 1 276 ? 10.620 -2.136 -17.447 1.00 97.19 276 GLN A N 1
ATOM 2181 C CA . GLN A 1 276 ? 11.140 -3.207 -16.598 1.00 97.19 276 GLN A CA 1
ATOM 2182 C C . GLN A 1 276 ? 12.674 -3.299 -16.671 1.00 97.19 276 GLN A C 1
ATOM 2184 O O . GLN A 1 276 ? 13.283 -2.957 -17.691 1.00 97.19 276 GLN A O 1
ATOM 2189 N N . THR A 1 277 ? 13.295 -3.792 -15.604 1.00 97.75 277 THR A N 1
ATOM 2190 C CA . THR A 1 277 ? 14.747 -4.026 -15.540 1.00 97.75 277 THR A CA 1
ATOM 2191 C C . THR A 1 277 ? 15.087 -5.502 -15.809 1.00 97.75 277 THR A C 1
ATOM 2193 O O . THR A 1 277 ? 14.197 -6.360 -15.799 1.00 97.75 277 THR A O 1
ATOM 2196 N N . PRO A 1 278 ? 16.371 -5.849 -16.025 1.00 97.38 278 PRO A N 1
ATOM 2197 C CA . PRO A 1 278 ? 16.805 -7.238 -16.069 1.00 97.38 278 PRO A CA 1
ATOM 2198 C C . PRO A 1 278 ? 16.538 -7.992 -14.766 1.00 97.38 278 PRO A C 1
ATOM 2200 O O . PRO A 1 278 ? 16.338 -9.197 -14.824 1.00 97.38 278 PRO A O 1
ATOM 2203 N N . PHE A 1 279 ? 16.503 -7.314 -13.612 1.00 97.06 279 PHE A N 1
ATOM 2204 C CA . PHE A 1 279 ? 16.262 -7.956 -12.318 1.00 97.06 279 PHE A CA 1
ATOM 2205 C C . PHE A 1 279 ? 14.912 -8.680 -12.306 1.00 97.06 279 PHE A C 1
ATOM 2207 O O . PHE A 1 279 ? 14.869 -9.901 -12.155 1.00 97.06 279 PHE A O 1
ATOM 2214 N N . ILE A 1 280 ? 13.817 -7.958 -12.569 1.00 96.88 280 ILE A N 1
ATOM 2215 C CA . ILE A 1 280 ? 12.480 -8.565 -12.578 1.00 96.88 280 I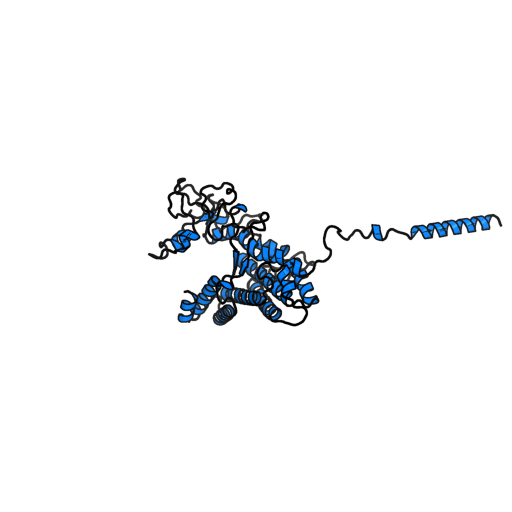LE A CA 1
ATOM 2216 C C . ILE A 1 280 ? 12.304 -9.562 -13.730 1.00 96.88 280 ILE A C 1
ATOM 2218 O O . ILE A 1 280 ? 11.676 -10.602 -13.554 1.00 96.88 280 ILE A O 1
ATOM 2222 N N . VAL A 1 281 ? 12.904 -9.303 -14.897 1.00 97.38 281 VAL A N 1
ATOM 2223 C CA . VAL A 1 281 ? 12.859 -10.240 -16.032 1.00 97.38 281 VAL A CA 1
ATOM 2224 C C . VAL A 1 281 ? 13.549 -11.559 -15.671 1.00 97.38 281 VAL A C 1
ATOM 2226 O O . VAL A 1 281 ? 12.991 -12.626 -15.919 1.00 97.38 281 VAL A O 1
ATOM 2229 N N . ASN A 1 282 ? 14.722 -11.506 -15.036 1.00 96.81 282 ASN A N 1
ATOM 2230 C CA . ASN A 1 282 ? 15.507 -12.691 -14.692 1.00 96.81 282 ASN A CA 1
ATOM 2231 C C . ASN A 1 282 ? 14.879 -13.520 -13.569 1.00 96.81 282 ASN A C 1
ATOM 2233 O O . ASN A 1 282 ? 15.018 -14.744 -13.577 1.00 96.81 282 ASN A O 1
ATOM 2237 N N . LEU A 1 283 ? 14.148 -12.881 -12.650 1.00 96.44 283 LEU A N 1
ATOM 2238 C CA . LEU A 1 283 ? 13.339 -13.576 -11.645 1.00 96.44 283 LEU A CA 1
ATOM 2239 C C . LEU A 1 283 ? 12.217 -14.420 -12.264 1.00 96.44 283 LEU A C 1
ATOM 2241 O O . LEU A 1 283 ? 11.773 -15.379 -11.642 1.00 96.44 283 LEU A O 1
ATOM 2245 N N . MET A 1 284 ? 11.765 -14.077 -13.474 1.00 96.75 284 MET A N 1
ATOM 2246 C CA . MET A 1 284 ? 10.568 -14.661 -14.084 1.00 96.75 284 MET A CA 1
ATOM 2247 C C . MET A 1 284 ? 10.844 -15.515 -15.326 1.00 96.75 284 MET A C 1
ATOM 2249 O O . MET A 1 284 ? 10.022 -16.352 -15.682 1.00 96.75 284 MET A O 1
ATOM 2253 N N . ASN A 1 285 ? 11.973 -15.328 -16.011 1.00 95.75 285 ASN A N 1
ATOM 2254 C CA . ASN A 1 285 ? 12.257 -15.998 -17.287 1.00 95.75 285 ASN A CA 1
ATOM 2255 C C . ASN A 1 285 ? 13.043 -17.317 -17.152 1.00 95.75 285 ASN A C 1
ATOM 2257 O O . ASN A 1 285 ? 13.448 -17.882 -18.165 1.00 95.75 285 ASN A O 1
ATOM 2261 N N . GLY A 1 286 ? 13.296 -17.786 -15.927 1.00 94.50 286 GLY A N 1
ATOM 2262 C CA . GLY A 1 286 ? 14.098 -18.983 -15.663 1.00 94.50 286 GLY A CA 1
ATOM 2263 C C . GLY A 1 286 ? 15.613 -18.763 -15.656 1.00 94.50 286 GLY A C 1
ATOM 2264 O O . GLY A 1 286 ? 16.351 -19.742 -15.591 1.00 94.50 286 GLY A O 1
ATOM 2265 N N . THR A 1 287 ? 16.086 -17.511 -15.704 1.00 95.31 287 THR A N 1
ATOM 2266 C CA . THR A 1 287 ? 17.513 -17.174 -15.552 1.00 95.31 287 THR A CA 1
ATOM 2267 C C . THR A 1 287 ? 17.948 -17.247 -14.091 1.00 95.31 287 THR A C 1
ATOM 2269 O O . THR A 1 287 ? 18.940 -17.899 -13.784 1.00 95.31 287 THR A O 1
ATOM 2272 N N . GLN A 1 288 ? 17.220 -16.589 -13.179 1.00 95.25 288 GLN A N 1
ATOM 2273 C CA . GLN A 1 288 ? 17.566 -16.590 -11.751 1.00 95.25 288 GLN A CA 1
ATOM 2274 C C . GLN A 1 288 ? 17.246 -17.935 -11.089 1.00 95.25 288 GLN A C 1
ATOM 2276 O O . GLN A 1 288 ? 17.993 -18.409 -10.236 1.00 95.25 288 GLN A O 1
ATOM 2281 N N . PHE A 1 289 ? 16.128 -18.541 -11.489 1.00 93.31 289 PHE A N 1
ATOM 2282 C CA . PHE A 1 289 ? 15.684 -19.855 -11.036 1.00 93.31 289 PHE A CA 1
ATOM 2283 C C . PHE A 1 289 ? 15.743 -20.815 -12.222 1.00 93.31 289 PHE A C 1
ATOM 2285 O O . PHE A 1 289 ? 14.773 -20.950 -12.966 1.00 93.31 289 PHE A O 1
ATOM 2292 N N . THR A 1 290 ? 16.913 -21.426 -12.432 1.00 95.19 290 THR A N 1
ATOM 2293 C CA . THR A 1 290 ? 17.233 -22.231 -13.620 1.00 95.19 290 THR A CA 1
ATOM 2294 C C . THR A 1 290 ? 16.116 -23.207 -13.986 1.00 95.19 290 THR A C 1
ATOM 2296 O O . THR A 1 290 ? 15.803 -24.122 -13.228 1.00 95.19 290 THR A O 1
ATOM 2299 N N . GLY A 1 291 ? 15.535 -23.021 -15.174 1.00 91.06 291 GLY A N 1
ATOM 2300 C CA . GLY A 1 291 ? 14.495 -23.899 -15.724 1.00 91.06 291 GLY A CA 1
ATOM 2301 C C . GLY A 1 291 ? 13.068 -23.613 -15.242 1.00 91.06 291 GLY A C 1
ATOM 2302 O O . GLY A 1 291 ? 12.141 -24.282 -15.693 1.00 91.06 291 GLY A O 1
ATOM 2303 N N . VAL A 1 292 ? 12.864 -22.613 -14.378 1.00 94.75 292 VAL A N 1
ATOM 2304 C CA . VAL A 1 292 ? 11.544 -22.229 -13.859 1.00 94.75 292 VAL A CA 1
ATOM 2305 C C . VAL A 1 292 ? 11.096 -20.919 -14.502 1.00 94.75 292 VAL A C 1
ATOM 2307 O O . VAL A 1 292 ? 11.500 -19.833 -14.092 1.00 94.75 292 VAL A O 1
ATOM 2310 N N . VAL A 1 293 ? 10.241 -21.017 -15.521 1.00 96.12 293 VAL A N 1
ATOM 2311 C CA . VAL A 1 293 ? 9.595 -19.846 -16.129 1.00 96.12 293 VAL A CA 1
ATOM 2312 C C . VAL A 1 293 ? 8.317 -19.526 -15.360 1.00 96.12 293 VAL A C 1
ATOM 2314 O O . VAL A 1 293 ? 7.403 -20.346 -15.289 1.00 96.12 293 VAL A O 1
ATOM 2317 N N . ASP A 1 294 ? 8.239 -18.319 -14.808 1.00 96.31 294 ASP A N 1
ATOM 2318 C CA . ASP A 1 294 ? 7.063 -17.839 -14.099 1.00 96.31 294 ASP A CA 1
ATOM 2319 C C . ASP A 1 294 ? 5.925 -17.543 -15.098 1.00 96.31 294 ASP A C 1
ATOM 2321 O O . ASP A 1 294 ? 6.056 -16.652 -15.950 1.00 96.31 294 ASP A O 1
ATOM 2325 N N . PRO A 1 295 ? 4.768 -18.225 -14.998 1.00 95.50 295 PRO A N 1
ATOM 2326 C CA . PRO A 1 295 ? 3.655 -18.022 -15.927 1.00 95.50 295 PRO A CA 1
ATOM 2327 C C . PRO A 1 295 ? 3.083 -16.595 -15.880 1.00 95.50 295 PRO A C 1
ATOM 2329 O O . PRO A 1 295 ? 2.464 -16.134 -16.847 1.00 95.50 295 PRO A O 1
ATOM 2332 N N . ARG A 1 296 ? 3.314 -15.854 -14.787 1.00 94.62 296 ARG A N 1
ATOM 2333 C CA . ARG A 1 296 ? 2.879 -14.461 -14.621 1.00 94.62 296 ARG A CA 1
ATOM 2334 C C . ARG A 1 296 ? 3.684 -13.491 -15.477 1.00 94.62 296 ARG A C 1
ATOM 2336 O O . ARG A 1 296 ? 3.208 -12.378 -15.698 1.00 94.62 296 ARG A O 1
ATOM 2343 N N . MET A 1 297 ? 4.844 -13.886 -16.013 1.00 94.81 297 MET A N 1
ATOM 2344 C CA . MET A 1 297 ? 5.713 -13.009 -16.812 1.00 94.81 297 MET A CA 1
ATOM 2345 C C . MET A 1 297 ? 4.946 -12.350 -17.963 1.00 94.81 297 MET A C 1
ATOM 2347 O O . MET A 1 297 ? 5.017 -11.139 -18.160 1.00 94.81 297 MET A O 1
ATOM 2351 N N . SER A 1 298 ? 4.119 -13.131 -18.662 1.00 92.56 298 SER A N 1
ATOM 2352 C CA . SER A 1 298 ? 3.306 -12.652 -19.787 1.00 92.56 298 SER A CA 1
ATOM 2353 C C . SER A 1 298 ? 2.199 -11.664 -19.401 1.00 92.56 298 SER A C 1
ATOM 2355 O O . SER A 1 298 ? 1.654 -10.975 -20.267 1.00 92.56 298 SER A O 1
ATOM 2357 N N . ARG A 1 299 ? 1.855 -11.588 -18.112 1.00 91.62 299 ARG A N 1
ATOM 2358 C CA . ARG A 1 299 ? 0.823 -10.706 -17.554 1.00 91.62 299 ARG A CA 1
ATOM 2359 C C . ARG A 1 299 ? 1.421 -9.475 -16.880 1.00 91.62 299 ARG A C 1
ATOM 2361 O O . ARG A 1 299 ? 0.824 -8.409 -16.982 1.00 91.62 299 ARG A O 1
ATOM 2368 N N . MET A 1 300 ? 2.571 -9.623 -16.224 1.00 92.50 300 MET A N 1
ATOM 2369 C CA . MET A 1 300 ? 3.227 -8.569 -15.446 1.00 92.50 300 MET A CA 1
ATOM 2370 C C . MET A 1 300 ? 4.200 -7.728 -16.273 1.00 92.50 300 MET A C 1
ATOM 2372 O O . MET A 1 300 ? 4.308 -6.529 -16.038 1.00 92.50 300 MET A O 1
ATOM 2376 N N . LEU A 1 301 ? 4.892 -8.344 -17.234 1.00 95.06 301 LEU A N 1
ATOM 2377 C CA . LEU A 1 301 ? 5.952 -7.706 -18.008 1.00 95.06 301 LEU A CA 1
ATOM 2378 C C . LEU A 1 301 ? 5.526 -7.470 -19.460 1.00 95.06 301 LEU A C 1
ATOM 2380 O O . LEU A 1 301 ? 4.606 -8.106 -19.991 1.00 95.06 301 LEU A O 1
ATOM 2384 N N . SER A 1 302 ? 6.242 -6.567 -20.116 1.00 95.25 302 SER A N 1
ATOM 2385 C CA . SER A 1 302 ? 6.040 -6.190 -21.509 1.00 95.25 302 SER A CA 1
ATOM 2386 C C . SER A 1 302 ? 7.214 -6.649 -22.373 1.00 95.25 302 SER A C 1
ATOM 2388 O O . SER A 1 302 ? 8.347 -6.252 -22.106 1.00 95.25 302 SER A O 1
ATOM 2390 N N . PRO A 1 303 ? 6.996 -7.444 -23.431 1.00 96.69 303 PRO A N 1
ATOM 2391 C CA . PRO A 1 303 ? 8.061 -7.718 -24.386 1.00 96.69 303 PRO A CA 1
ATOM 2392 C C . PRO A 1 303 ? 8.415 -6.447 -25.177 1.00 96.69 303 PRO A C 1
ATOM 2394 O O . PRO A 1 303 ? 7.653 -5.475 -25.210 1.00 96.69 303 PRO A O 1
ATOM 2397 N N . ALA A 1 304 ? 9.574 -6.455 -25.826 1.00 97.50 304 ALA A N 1
ATOM 2398 C CA . ALA A 1 304 ? 9.904 -5.494 -26.874 1.00 97.50 304 ALA A CA 1
ATOM 2399 C C . ALA A 1 304 ? 9.074 -5.767 -28.153 1.00 97.50 304 ALA A C 1
ATOM 2401 O O . ALA A 1 304 ? 8.438 -6.822 -28.252 1.00 97.50 304 ALA A O 1
ATOM 2402 N N . PRO A 1 305 ? 9.048 -4.851 -29.142 1.00 97.19 305 PRO A N 1
ATOM 2403 C CA . PRO A 1 305 ? 8.342 -5.068 -30.409 1.00 97.19 305 PRO A CA 1
ATOM 2404 C C . PRO A 1 305 ? 8.754 -6.334 -31.174 1.00 97.19 305 PRO A C 1
ATOM 2406 O O . PRO A 1 305 ? 7.940 -6.890 -31.904 1.00 97.19 305 PRO A O 1
ATOM 2409 N N . ASP A 1 306 ? 9.985 -6.817 -30.987 1.00 97.25 306 ASP A N 1
ATOM 2410 C CA . ASP A 1 306 ? 10.453 -8.100 -31.531 1.00 97.25 306 ASP A CA 1
ATOM 2411 C C . ASP A 1 306 ? 9.932 -9.343 -30.776 1.00 97.25 306 ASP A C 1
ATOM 2413 O O . ASP A 1 306 ? 10.285 -10.471 -31.116 1.00 97.25 306 ASP A O 1
ATOM 2417 N N . GLY A 1 307 ? 9.092 -9.154 -29.755 1.00 96.44 307 GLY A N 1
ATOM 2418 C CA . GLY A 1 307 ? 8.475 -10.217 -28.964 1.00 96.44 307 GLY A CA 1
ATOM 2419 C C . GLY A 1 307 ? 9.330 -10.732 -27.804 1.00 96.44 307 GLY A C 1
ATOM 2420 O O . GLY A 1 307 ? 8.857 -11.568 -27.034 1.00 96.44 307 GLY A O 1
ATOM 2421 N N . VAL A 1 308 ? 10.557 -10.234 -27.624 1.00 97.12 308 VAL A N 1
ATOM 2422 C CA . VAL A 1 308 ? 11.479 -10.738 -26.599 1.00 97.12 308 VAL A CA 1
ATOM 2423 C C . VAL A 1 308 ? 11.387 -9.910 -25.316 1.00 97.12 308 VAL A C 1
ATOM 2425 O O . VAL A 1 308 ? 11.376 -8.678 -25.332 1.00 97.12 308 VAL A O 1
ATOM 2428 N N . TYR A 1 309 ? 11.365 -10.590 -24.169 1.00 97.19 309 TYR A N 1
ATOM 2429 C CA . TYR A 1 309 ? 11.441 -9.947 -22.859 1.00 97.19 309 TYR A CA 1
ATOM 2430 C C . TYR A 1 309 ? 12.876 -9.517 -22.565 1.00 97.19 309 TYR A C 1
ATOM 2432 O O . TYR A 1 309 ? 13.772 -10.345 -22.414 1.00 97.19 309 TYR A O 1
ATOM 2440 N N . ARG A 1 310 ? 13.085 -8.204 -22.472 1.00 96.56 310 ARG A N 1
ATOM 2441 C CA . ARG A 1 310 ? 14.347 -7.581 -22.057 1.00 96.56 310 ARG A CA 1
ATOM 2442 C C . ARG A 1 310 ? 14.074 -6.542 -20.987 1.00 96.56 310 ARG A C 1
ATOM 2444 O O . ARG A 1 310 ? 12.944 -6.077 -20.847 1.00 96.56 310 ARG A O 1
ATOM 2451 N N . GLY A 1 311 ? 15.110 -6.165 -20.256 1.00 97.00 311 GLY A N 1
ATOM 2452 C CA . GLY A 1 311 ? 15.045 -5.065 -19.310 1.00 97.00 311 GLY A CA 1
ATOM 2453 C C . GLY A 1 311 ? 16.132 -4.039 -19.575 1.00 97.00 311 GLY A C 1
ATOM 2454 O O . GLY A 1 311 ? 17.184 -4.372 -20.118 1.00 97.00 311 GLY A O 1
ATOM 2455 N N . ILE A 1 312 ? 15.878 -2.800 -19.170 1.00 97.81 312 ILE A N 1
ATOM 2456 C CA . ILE A 1 312 ? 16.884 -1.738 -19.188 1.00 97.81 312 ILE A CA 1
ATOM 2457 C C . ILE A 1 312 ? 17.706 -1.829 -17.905 1.00 97.81 312 ILE A C 1
ATOM 2459 O O . ILE A 1 312 ? 17.143 -1.891 -16.812 1.00 97.81 312 ILE A O 1
ATOM 2463 N N . VAL A 1 313 ? 19.034 -1.859 -18.031 1.00 96.88 313 VAL A N 1
ATOM 2464 C CA . VAL A 1 313 ? 19.924 -1.791 -16.866 1.00 96.88 313 VAL A CA 1
ATOM 2465 C C . VAL A 1 313 ? 19.691 -0.458 -16.162 1.00 96.88 313 VAL A C 1
ATOM 2467 O O . VAL A 1 313 ? 19.757 0.596 -16.797 1.00 96.88 313 VAL A O 1
ATOM 2470 N N . THR A 1 314 ? 19.406 -0.509 -14.863 1.00 96.06 314 THR A N 1
ATOM 2471 C CA . THR A 1 314 ? 19.075 0.669 -14.059 1.00 96.06 314 THR A CA 1
ATOM 2472 C C . THR A 1 314 ? 20.127 1.766 -14.232 1.00 96.06 314 THR A C 1
ATOM 2474 O O . THR A 1 314 ? 21.319 1.524 -14.055 1.00 96.06 314 THR A O 1
ATOM 2477 N N . GLY A 1 315 ? 19.690 2.964 -14.632 1.00 95.56 315 GLY A N 1
ATOM 2478 C CA . GLY A 1 315 ? 20.556 4.131 -14.840 1.00 95.56 315 GLY A CA 1
ATOM 2479 C C . GLY A 1 315 ? 21.286 4.190 -16.189 1.00 95.56 315 GLY A C 1
ATOM 2480 O O . GLY A 1 315 ? 21.855 5.234 -16.508 1.00 95.56 315 GLY A O 1
ATOM 2481 N N . ALA A 1 316 ? 21.236 3.141 -17.016 1.00 96.62 316 ALA A N 1
ATOM 2482 C CA . ALA A 1 316 ? 21.909 3.114 -18.320 1.00 96.62 316 ALA A CA 1
ATOM 2483 C C . ALA A 1 316 ? 21.126 3.827 -19.440 1.00 96.62 316 ALA A C 1
ATOM 2485 O O . ALA A 1 316 ? 21.697 4.180 -20.473 1.00 96.62 316 ALA A O 1
ATOM 2486 N N . GLY A 1 317 ? 19.819 4.040 -19.258 1.00 95.94 317 GLY A N 1
ATOM 2487 C CA . GLY A 1 317 ? 18.937 4.553 -20.307 1.00 95.94 317 GLY A CA 1
ATOM 2488 C C . GLY A 1 317 ? 18.824 3.604 -21.508 1.00 95.94 317 GLY A C 1
ATOM 2489 O O . GLY A 1 317 ? 19.046 2.399 -21.406 1.00 95.94 317 GLY A O 1
ATOM 2490 N N . THR A 1 318 ? 18.445 4.134 -22.671 1.00 97.00 318 THR A N 1
ATOM 2491 C CA . THR A 1 318 ? 18.032 3.316 -23.832 1.00 97.00 318 THR A CA 1
ATOM 2492 C C . THR A 1 318 ? 19.097 3.108 -24.908 1.00 97.00 318 THR A C 1
ATOM 2494 O O . THR A 1 318 ? 18.838 2.393 -25.872 1.00 97.00 318 THR A O 1
ATOM 2497 N N . ALA A 1 319 ? 20.299 3.672 -24.754 1.00 96.25 319 ALA A N 1
ATOM 2498 C CA . ALA A 1 319 ? 21.311 3.723 -25.817 1.00 96.25 319 ALA A CA 1
ATOM 2499 C C . ALA A 1 319 ? 21.772 2.345 -26.337 1.00 96.25 319 ALA A C 1
ATOM 2501 O O . ALA A 1 319 ? 22.211 2.236 -27.478 1.00 96.25 319 ALA A O 1
ATOM 2502 N N . ALA A 1 320 ? 21.656 1.292 -25.523 1.00 95.00 320 ALA A N 1
ATOM 2503 C CA . ALA A 1 320 ? 22.028 -0.073 -25.897 1.00 95.00 320 ALA A CA 1
ATOM 2504 C C . ALA A 1 320 ? 20.985 -0.795 -26.778 1.00 95.00 320 ALA A C 1
ATOM 2506 O O . ALA A 1 320 ? 21.218 -1.933 -27.184 1.00 95.00 320 ALA A O 1
ATOM 2507 N N . PHE A 1 321 ? 19.831 -0.177 -27.050 1.00 96.88 321 PHE A N 1
ATOM 2508 C CA . PHE A 1 321 ? 18.714 -0.817 -27.740 1.00 96.88 321 PHE A CA 1
ATOM 2509 C C . PHE A 1 321 ? 18.413 -0.149 -29.079 1.00 96.88 321 PHE A C 1
ATOM 2511 O O . PHE A 1 321 ? 18.332 1.072 -29.189 1.00 96.88 321 PHE A O 1
ATOM 2518 N N . THR A 1 322 ? 18.143 -0.966 -30.096 1.00 97.00 322 THR A N 1
ATOM 2519 C CA . THR A 1 322 ? 17.406 -0.503 -31.278 1.00 97.00 322 THR A CA 1
ATOM 2520 C C . THR A 1 322 ? 15.917 -0.342 -30.952 1.00 97.00 322 THR A C 1
ATOM 2522 O O . THR A 1 322 ? 15.422 -0.875 -29.954 1.00 97.00 322 THR A O 1
ATOM 2525 N N . ALA A 1 323 ? 15.165 0.343 -31.819 1.00 94.19 323 ALA A N 1
ATOM 2526 C CA . ALA A 1 323 ? 13.730 0.560 -31.619 1.00 94.19 323 ALA A CA 1
ATOM 2527 C C . ALA A 1 323 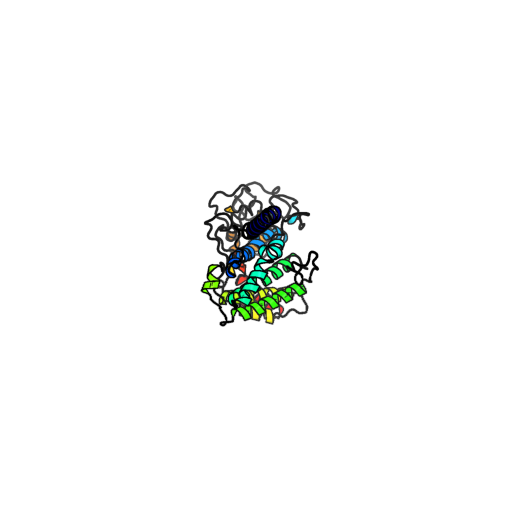? 12.920 -0.746 -31.470 1.00 94.19 323 ALA A C 1
ATOM 2529 O O . ALA A 1 323 ? 11.959 -0.776 -30.707 1.00 94.19 323 ALA A O 1
ATOM 2530 N N . SER A 1 324 ? 13.306 -1.830 -32.157 1.00 96.56 324 SER A N 1
ATOM 2531 C CA . SER A 1 324 ? 12.629 -3.132 -32.054 1.00 96.56 324 SER A CA 1
ATOM 2532 C C . SER A 1 324 ? 13.026 -3.940 -30.817 1.00 96.56 324 SER A C 1
ATOM 2534 O O . SER A 1 324 ? 12.284 -4.836 -30.420 1.00 96.56 324 SER A O 1
ATOM 2536 N N . GLN A 1 325 ? 14.173 -3.631 -30.205 1.00 97.25 325 GLN A N 1
ATOM 2537 C CA . GLN A 1 325 ? 14.711 -4.344 -29.042 1.00 97.25 325 GLN A CA 1
ATOM 2538 C C . GLN A 1 325 ? 14.387 -3.663 -27.711 1.00 97.25 325 GLN A C 1
ATOM 2540 O O . GLN A 1 325 ? 14.466 -4.313 -26.664 1.00 97.25 325 GLN A O 1
ATOM 2545 N N . LEU A 1 326 ? 14.054 -2.370 -27.737 1.00 96.88 326 LEU A N 1
ATOM 2546 C CA . LEU A 1 326 ? 13.670 -1.614 -26.554 1.00 96.88 326 LEU A CA 1
ATOM 2547 C C . LEU A 1 326 ? 12.364 -2.192 -25.977 1.00 96.88 326 LEU A C 1
ATOM 2549 O O . LEU A 1 326 ? 11.366 -2.242 -26.700 1.00 96.88 326 LEU A O 1
ATOM 2553 N N . PRO A 1 327 ? 12.324 -2.621 -24.699 1.00 96.69 327 PRO A N 1
ATOM 2554 C CA . PRO A 1 327 ? 11.091 -3.119 -24.104 1.00 96.69 327 PRO A CA 1
ATOM 2555 C C . PRO A 1 327 ? 9.984 -2.063 -24.157 1.00 96.69 327 PRO A C 1
ATOM 2557 O O . PRO A 1 327 ? 10.224 -0.866 -23.963 1.00 96.69 327 PRO A O 1
ATOM 2560 N N . ASN A 1 328 ? 8.752 -2.513 -24.388 1.00 96.56 328 ASN A N 1
ATOM 2561 C CA . ASN A 1 328 ? 7.585 -1.650 -24.262 1.00 96.56 328 ASN A CA 1
ATOM 2562 C C . ASN A 1 328 ? 7.399 -1.211 -22.797 1.00 96.56 328 ASN A C 1
ATOM 2564 O O . ASN A 1 328 ? 7.880 -1.855 -21.863 1.00 96.56 328 ASN A O 1
ATOM 2568 N N . ASN A 1 329 ? 6.677 -0.112 -22.582 1.00 95.62 329 ASN A N 1
ATOM 2569 C CA . ASN A 1 329 ? 6.303 0.338 -21.243 1.00 95.62 329 ASN A CA 1
ATOM 2570 C C . ASN A 1 329 ? 5.356 -0.642 -20.544 1.00 95.62 329 ASN A C 1
ATOM 2572 O O . ASN A 1 329 ? 4.907 -1.634 -21.119 1.00 95.62 329 ASN A O 1
ATOM 2576 N N . LEU A 1 330 ? 5.018 -0.348 -19.293 1.00 93.62 330 LEU A N 1
ATOM 2577 C CA . LEU A 1 330 ? 4.158 -1.190 -18.452 1.00 93.62 330 LEU A CA 1
ATOM 2578 C C . LEU A 1 330 ? 2.697 -1.269 -18.958 1.00 93.62 330 LEU A C 1
ATOM 2580 O O . LEU A 1 330 ? 1.898 -2.064 -18.469 1.00 93.62 330 LEU A O 1
ATOM 2584 N N . TRP A 1 331 ? 2.359 -0.508 -20.003 1.00 95.06 331 TRP A N 1
ATOM 2585 C CA . TRP A 1 331 ? 1.098 -0.584 -20.747 1.00 95.06 331 TRP A CA 1
ATOM 2586 C C . TRP A 1 331 ? 1.229 -1.279 -22.105 1.00 95.06 331 TRP A C 1
ATOM 2588 O O . TRP A 1 331 ? 0.301 -1.239 -22.903 1.00 95.06 331 TRP A O 1
ATOM 2598 N N . ASN A 1 332 ? 2.369 -1.919 -22.376 1.00 94.88 332 ASN A N 1
ATOM 2599 C CA . ASN A 1 332 ? 2.687 -2.562 -23.650 1.00 94.88 332 ASN A CA 1
ATOM 2600 C C . ASN A 1 332 ? 2.790 -1.592 -24.846 1.00 94.88 332 ASN A C 1
ATOM 2602 O O . ASN A 1 332 ? 2.482 -1.971 -25.974 1.00 94.88 332 ASN A O 1
ATOM 2606 N N . ILE A 1 333 ? 3.238 -0.354 -24.617 1.00 94.88 333 ILE A N 1
ATOM 2607 C CA . ILE A 1 333 ? 3.434 0.664 -25.660 1.00 94.88 333 ILE A CA 1
ATOM 2608 C C . ILE A 1 333 ? 4.930 0.958 -25.841 1.00 94.88 333 ILE A C 1
ATOM 2610 O O . ILE A 1 333 ? 5.644 1.189 -24.866 1.00 94.88 333 ILE A O 1
ATOM 2614 N N . ALA A 1 334 ? 5.405 0.994 -27.088 1.00 93.69 334 ALA A N 1
ATOM 2615 C CA . ALA A 1 334 ? 6.806 1.301 -27.403 1.00 93.69 334 ALA A CA 1
ATOM 2616 C C . ALA A 1 334 ? 7.172 2.772 -27.117 1.00 93.69 334 ALA A C 1
ATOM 2618 O O . ALA A 1 334 ? 8.243 3.070 -26.589 1.00 93.69 334 ALA A O 1
ATOM 2619 N N . SER A 1 335 ? 6.255 3.687 -27.444 1.00 90.44 335 SER A N 1
ATOM 2620 C CA . SER A 1 335 ? 6.411 5.140 -27.313 1.00 90.44 335 SER A CA 1
ATOM 2621 C C . SER A 1 335 ? 6.357 5.638 -25.858 1.00 90.44 335 SER A C 1
ATOM 2623 O O . SER A 1 335 ? 5.841 4.966 -24.965 1.00 90.44 335 SER A O 1
ATOM 2625 N N . ILE A 1 336 ? 6.868 6.853 -25.636 1.00 91.25 336 ILE A N 1
ATOM 2626 C CA . ILE A 1 336 ? 6.710 7.634 -24.395 1.00 91.25 336 ILE A CA 1
ATOM 2627 C C . ILE A 1 336 ? 5.620 8.717 -24.508 1.00 91.25 336 ILE A C 1
ATOM 2629 O O . ILE A 1 336 ? 5.417 9.483 -23.572 1.00 91.25 336 ILE A O 1
ATOM 2633 N N . ALA A 1 337 ? 4.933 8.810 -25.652 1.00 91.69 337 ALA A N 1
ATOM 2634 C CA . ALA A 1 337 ? 3.847 9.765 -25.864 1.00 91.69 337 ALA A CA 1
ATOM 2635 C C . ALA A 1 337 ? 2.643 9.491 -24.945 1.00 91.69 337 ALA A C 1
ATOM 2637 O O . ALA A 1 337 ? 2.547 8.439 -24.305 1.00 91.69 337 ALA A O 1
ATOM 2638 N N . ALA A 1 338 ? 1.716 10.452 -24.872 1.00 88.06 338 ALA A N 1
ATOM 2639 C CA . ALA A 1 338 ? 0.435 10.260 -24.194 1.00 88.06 338 ALA A CA 1
ATOM 2640 C C . ALA A 1 338 ? -0.254 8.993 -24.733 1.00 88.06 338 ALA A C 1
ATOM 2642 O O . ALA A 1 338 ? -0.379 8.859 -25.956 1.00 88.06 338 ALA A O 1
ATOM 2643 N N . PRO A 1 339 ? -0.668 8.049 -23.866 1.00 90.94 339 PRO A N 1
ATOM 2644 C CA . PRO A 1 339 ? -1.400 6.873 -24.314 1.00 90.94 339 PRO A CA 1
ATOM 2645 C C . PRO A 1 339 ? -2.679 7.278 -25.044 1.00 90.94 339 PRO A C 1
ATOM 2647 O O . PRO A 1 339 ? -3.360 8.227 -24.651 1.00 90.94 339 PRO A O 1
ATOM 2650 N N . ALA A 1 340 ? -3.020 6.547 -26.104 1.00 89.62 340 ALA A N 1
ATOM 2651 C CA . ALA A 1 340 ? -4.288 6.749 -26.789 1.00 89.62 340 ALA A CA 1
ATOM 2652 C C . ALA A 1 340 ? -5.459 6.484 -25.829 1.00 89.62 340 ALA A C 1
ATOM 2654 O O . ALA A 1 340 ? -5.353 5.661 -24.909 1.00 89.62 340 ALA A O 1
ATOM 2655 N N . ALA A 1 341 ? -6.593 7.146 -26.063 1.00 85.31 341 ALA A N 1
ATOM 2656 C CA . ALA A 1 341 ? -7.808 6.889 -25.298 1.00 85.31 341 ALA A CA 1
ATOM 2657 C C . ALA A 1 341 ? -8.154 5.389 -25.320 1.00 85.31 341 ALA A C 1
ATOM 2659 O O . ALA A 1 341 ? -8.040 4.734 -26.355 1.00 85.31 341 ALA A O 1
ATOM 2660 N N . ASN A 1 342 ? -8.589 4.854 -24.175 1.00 84.00 342 ASN A N 1
ATOM 2661 C CA . ASN A 1 342 ? -8.929 3.437 -23.986 1.00 84.00 342 ASN A CA 1
ATOM 2662 C C . ASN A 1 342 ? -7.762 2.448 -24.154 1.00 84.00 342 ASN A C 1
ATOM 2664 O O . ASN A 1 342 ? -8.002 1.253 -24.327 1.00 84.00 342 ASN A O 1
ATOM 2668 N N . THR A 1 343 ? -6.508 2.908 -24.074 1.00 90.62 343 THR A N 1
ATOM 2669 C CA . THR A 1 343 ? -5.358 2.000 -23.971 1.00 90.62 343 THR A CA 1
ATOM 2670 C C . THR A 1 343 ? -5.575 1.025 -22.814 1.00 90.62 343 THR A C 1
ATOM 2672 O O . THR A 1 343 ? -5.856 1.431 -21.686 1.00 90.62 343 THR A O 1
ATOM 2675 N N . GLN A 1 344 ? -5.414 -0.269 -23.083 1.00 87.69 344 GLN A N 1
ATOM 2676 C CA . GLN A 1 344 ? -5.454 -1.290 -22.048 1.00 87.69 344 GLN A CA 1
ATOM 2677 C C . GLN A 1 344 ? -4.042 -1.530 -21.514 1.00 87.69 344 GLN A C 1
ATOM 2679 O O . GLN A 1 344 ? -3.169 -2.017 -22.230 1.00 87.69 344 GLN A O 1
ATOM 2684 N N . GLY A 1 345 ? -3.823 -1.184 -20.247 1.00 89.38 345 GLY A N 1
ATOM 2685 C CA . GLY A 1 345 ? -2.576 -1.500 -19.564 1.00 8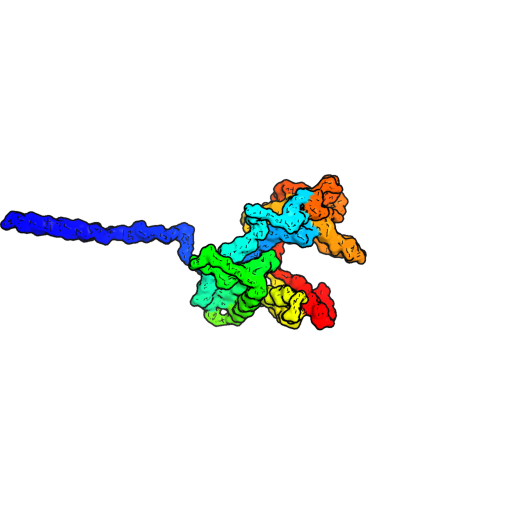9.38 345 GLY A CA 1
ATOM 2686 C C . GLY A 1 345 ? -2.421 -2.995 -19.274 1.00 89.38 345 GLY A C 1
ATOM 2687 O O . GLY A 1 345 ? -3.333 -3.797 -19.487 1.00 89.38 345 GLY A O 1
ATOM 2688 N N . ARG A 1 346 ? -1.255 -3.388 -18.757 1.00 90.44 346 ARG A N 1
ATOM 2689 C CA . ARG A 1 346 ? -1.022 -4.764 -18.303 1.00 90.44 346 ARG A CA 1
ATOM 2690 C C . ARG A 1 346 ? -1.311 -4.891 -16.816 1.00 90.44 346 ARG A C 1
ATOM 2692 O O . ARG A 1 346 ? -0.820 -4.090 -16.033 1.00 90.44 346 ARG A O 1
ATOM 2699 N N . TYR A 1 347 ? -2.064 -5.917 -16.420 1.00 90.75 347 TYR A N 1
ATOM 2700 C CA . TYR A 1 347 ? -2.308 -6.250 -15.011 1.00 90.75 347 TYR A CA 1
ATOM 2701 C C . TYR A 1 347 ? -2.703 -5.008 -14.174 1.00 90.75 347 TYR A C 1
ATOM 2703 O O . TYR A 1 347 ? -3.670 -4.326 -14.532 1.00 90.75 347 TYR A O 1
ATOM 2711 N N . ILE A 1 348 ? -1.941 -4.688 -13.118 1.00 92.12 348 ILE A N 1
ATOM 2712 C CA . ILE A 1 348 ? -2.142 -3.531 -12.227 1.00 92.12 348 ILE A CA 1
ATOM 2713 C C . ILE A 1 348 ? -1.933 -2.171 -12.891 1.00 92.12 348 ILE A C 1
ATOM 2715 O O . ILE A 1 348 ? -2.252 -1.160 -12.286 1.00 92.12 348 ILE A O 1
ATOM 2719 N N . PHE A 1 349 ? -1.446 -2.112 -14.127 1.00 93.56 349 PHE A N 1
ATOM 2720 C CA . PHE A 1 349 ? -1.265 -0.870 -14.874 1.00 93.56 349 PHE A CA 1
ATOM 2721 C C . PHE A 1 349 ? -2.478 -0.524 -15.745 1.00 93.56 349 PHE A C 1
ATOM 2723 O O . PHE A 1 349 ? -2.359 0.286 -16.654 1.00 93.56 349 PHE A O 1
ATOM 2730 N N . SER A 1 350 ? -3.639 -1.149 -15.525 1.00 92.62 350 SER A N 1
ATOM 2731 C CA . SER A 1 350 ? -4.887 -0.833 -16.242 1.00 92.62 350 SER A CA 1
ATOM 2732 C C . SER A 1 350 ? -5.740 0.173 -15.466 1.00 92.62 350 SER A C 1
ATOM 2734 O O . SER A 1 350 ? -5.844 0.062 -14.246 1.00 92.62 350 SER A O 1
ATOM 2736 N N . ASP A 1 351 ? -6.444 1.073 -16.165 1.00 93.44 351 ASP A N 1
ATOM 2737 C CA . ASP A 1 351 ? -7.278 2.130 -15.553 1.00 93.44 351 ASP A CA 1
ATOM 2738 C C . ASP A 1 351 ? -8.318 1.612 -14.546 1.00 93.44 351 ASP A C 1
ATOM 2740 O O . ASP A 1 351 ? -8.580 2.264 -13.539 1.00 93.44 351 ASP A O 1
ATOM 2744 N N . LYS A 1 352 ? -8.915 0.447 -14.824 1.00 92.81 352 LYS A N 1
ATOM 2745 C CA . LYS A 1 352 ? -9.957 -0.183 -13.991 1.00 92.81 352 LYS A CA 1
ATOM 2746 C C . LYS A 1 352 ? -9.424 -1.319 -13.114 1.00 92.81 352 LYS A C 1
ATOM 2748 O O . LYS A 1 352 ? -10.211 -2.070 -12.537 1.00 92.81 352 LYS A O 1
ATOM 2753 N N . CYS A 1 353 ? -8.103 -1.512 -13.060 1.00 92.62 353 CYS A N 1
ATOM 2754 C CA . CYS A 1 353 ? -7.541 -2.520 -12.168 1.00 92.62 353 CYS A CA 1
ATOM 2755 C C . CYS A 1 353 ? -7.761 -2.088 -10.721 1.00 92.62 353 CYS A C 1
ATOM 2757 O O . CYS A 1 353 ? -7.585 -0.916 -10.404 1.00 92.62 353 CYS A O 1
ATOM 2759 N N . LYS A 1 354 ? -8.135 -3.029 -9.855 1.00 93.94 354 LYS A N 1
ATOM 2760 C CA . LYS A 1 354 ? -8.223 -2.760 -8.424 1.00 93.94 354 LYS A CA 1
ATOM 2761 C C . LYS A 1 354 ? -6.818 -2.757 -7.835 1.00 93.94 354 LYS A C 1
ATOM 2763 O O . LYS A 1 354 ? -6.033 -3.648 -8.158 1.00 93.94 354 LYS A O 1
ATOM 2768 N N . LEU A 1 355 ? -6.521 -1.799 -6.965 1.00 94.81 355 LEU A N 1
ATOM 2769 C CA . LEU A 1 355 ? -5.235 -1.760 -6.274 1.00 94.81 355 LEU A CA 1
ATOM 2770 C C . LEU A 1 355 ? -5.361 -2.317 -4.852 1.00 94.81 355 LEU A C 1
ATOM 2772 O O . LEU A 1 355 ? -6.319 -1.968 -4.154 1.00 94.81 355 LEU A O 1
ATOM 2776 N N . PRO A 1 356 ? -4.426 -3.180 -4.421 1.00 95.12 356 PRO A N 1
ATOM 2777 C CA . PRO A 1 356 ? -4.450 -3.742 -3.083 1.00 95.12 356 PRO A CA 1
ATOM 2778 C C . PRO A 1 356 ? -3.886 -2.769 -2.043 1.00 95.12 356 PRO A C 1
ATOM 2780 O O . PRO A 1 356 ? -2.817 -2.198 -2.233 1.00 95.12 356 PRO A O 1
ATOM 2783 N N . VAL A 1 357 ? -4.570 -2.662 -0.906 1.00 97.00 357 VAL A N 1
ATOM 2784 C CA . VAL A 1 357 ? -3.982 -2.232 0.375 1.00 97.00 357 VAL A CA 1
ATOM 2785 C C . VAL A 1 357 ? -3.179 -3.387 0.972 1.00 97.00 357 VAL A C 1
ATOM 2787 O O . VAL A 1 357 ? -2.086 -3.197 1.491 1.00 97.00 357 VAL A O 1
ATOM 2790 N N . MET A 1 358 ? -3.736 -4.596 0.893 1.00 98.25 358 MET A N 1
ATOM 2791 C CA . MET A 1 358 ? -3.139 -5.836 1.377 1.00 98.25 358 MET A CA 1
ATOM 2792 C C . MET A 1 358 ? -3.783 -7.019 0.654 1.00 98.25 358 MET A C 1
ATOM 2794 O O . MET A 1 358 ? -4.963 -6.962 0.297 1.00 98.25 358 MET A O 1
ATOM 2798 N N . THR A 1 359 ? -3.024 -8.096 0.458 1.00 98.31 359 THR A N 1
ATOM 2799 C CA . THR A 1 359 ? -3.516 -9.327 -0.183 1.00 98.31 359 THR A CA 1
ATOM 2800 C C . THR A 1 359 ? -3.333 -10.543 0.715 1.00 98.31 359 THR A C 1
ATOM 2802 O O . THR A 1 359 ? -2.433 -10.590 1.553 1.00 98.31 359 THR A O 1
ATOM 2805 N N . TYR A 1 360 ? -4.157 -11.564 0.506 1.00 98.62 360 TYR A N 1
ATOM 2806 C CA . TYR A 1 360 ? -4.023 -12.866 1.141 1.00 98.62 360 TYR A CA 1
ATOM 2807 C C . TYR A 1 360 ? -2.670 -13.499 0.813 1.00 98.62 360 TYR A C 1
ATOM 2809 O O . TYR A 1 360 ? -1.990 -13.978 1.716 1.00 98.62 360 TYR A O 1
ATOM 2817 N N . ALA A 1 361 ? -2.227 -13.418 -0.446 1.00 98.31 361 ALA A N 1
ATOM 2818 C CA . ALA A 1 361 ? -0.919 -13.924 -0.862 1.00 98.31 361 ALA A CA 1
ATOM 2819 C C . ALA A 1 361 ? 0.240 -13.273 -0.082 1.00 98.31 361 ALA A C 1
ATOM 2821 O O . ALA A 1 361 ? 1.153 -13.968 0.357 1.00 98.31 361 ALA A O 1
ATOM 2822 N N . GLN A 1 362 ? 0.190 -11.955 0.153 1.00 98.44 362 GLN A N 1
ATOM 2823 C CA . GLN A 1 362 ? 1.171 -11.261 0.997 1.00 98.44 362 GLN A CA 1
ATOM 2824 C C . GLN A 1 362 ? 1.194 -11.834 2.422 1.00 98.44 362 GLN A C 1
ATOM 2826 O O . GLN A 1 362 ? 2.268 -12.105 2.956 1.00 98.44 362 GLN A O 1
ATOM 2831 N N . LEU A 1 363 ? 0.024 -12.053 3.029 1.00 98.75 363 LEU A N 1
ATOM 2832 C CA . LEU A 1 363 ? -0.076 -12.621 4.376 1.00 98.75 363 LEU A CA 1
ATOM 2833 C C . LEU A 1 363 ? 0.408 -14.069 4.447 1.00 98.75 363 LEU A C 1
ATOM 2835 O O . LEU A 1 363 ? 1.039 -14.454 5.429 1.00 98.75 363 LEU A O 1
ATOM 2839 N N . GLN A 1 364 ? 0.162 -14.859 3.405 1.00 98.81 364 GLN A N 1
ATOM 2840 C CA . GLN A 1 364 ? 0.672 -16.221 3.328 1.00 98.81 364 GLN A CA 1
ATOM 2841 C C . GLN A 1 364 ? 2.201 -16.255 3.209 1.00 98.81 364 GLN A C 1
ATOM 2843 O O . GLN A 1 364 ? 2.837 -17.045 3.904 1.00 98.81 364 GLN A O 1
ATOM 2848 N N . PHE A 1 365 ? 2.823 -15.336 2.460 1.00 98.75 365 PHE A N 1
ATOM 2849 C CA . PHE A 1 365 ? 4.286 -15.201 2.470 1.00 98.75 365 PHE A CA 1
ATOM 2850 C C . PHE A 1 365 ? 4.836 -14.773 3.838 1.00 98.75 365 PHE A C 1
ATOM 2852 O O . PHE A 1 365 ? 5.845 -15.323 4.277 1.00 98.75 365 PHE A O 1
ATOM 2859 N N . ILE A 1 366 ? 4.156 -13.863 4.547 1.00 98.75 366 ILE A N 1
ATOM 2860 C CA . ILE A 1 366 ? 4.514 -13.475 5.924 1.00 98.75 366 ILE A CA 1
ATOM 2861 C C . ILE A 1 366 ? 4.434 -14.683 6.870 1.00 98.75 366 ILE A C 1
ATOM 2863 O O . ILE A 1 366 ? 5.365 -14.947 7.633 1.00 98.75 366 ILE A O 1
ATOM 2867 N N . LYS A 1 367 ? 3.349 -15.463 6.795 1.00 98.81 367 LYS A N 1
ATOM 2868 C CA . LYS A 1 367 ? 3.179 -16.688 7.588 1.00 98.81 367 LYS A CA 1
ATOM 2869 C C . LYS A 1 367 ? 4.245 -17.727 7.254 1.00 98.81 367 LYS A C 1
ATOM 2871 O O . LYS A 1 367 ? 4.797 -18.342 8.167 1.00 98.81 367 LYS A O 1
ATOM 2876 N N . ALA A 1 368 ? 4.557 -17.900 5.971 1.00 98.88 368 ALA A N 1
ATOM 2877 C CA . ALA A 1 368 ? 5.587 -18.820 5.515 1.00 98.88 368 ALA A CA 1
ATOM 2878 C C . ALA A 1 368 ? 6.968 -18.441 6.069 1.00 98.88 368 ALA A C 1
ATOM 2880 O O . ALA A 1 368 ? 7.670 -19.305 6.596 1.00 98.88 368 ALA A O 1
ATOM 2881 N N . GLU A 1 369 ? 7.339 -17.158 6.019 1.00 98.62 369 GLU A N 1
ATOM 2882 C CA . GLU A 1 369 ? 8.592 -16.653 6.590 1.00 98.62 369 GLU A CA 1
ATOM 2883 C C . GLU A 1 369 ? 8.658 -16.892 8.105 1.00 98.62 369 GLU A C 1
ATOM 2885 O O . GLU A 1 369 ? 9.637 -17.462 8.599 1.00 98.62 369 GLU A O 1
ATOM 2890 N N . ALA A 1 370 ? 7.609 -16.505 8.838 1.00 98.69 370 ALA A N 1
ATOM 2891 C CA . ALA A 1 370 ? 7.540 -16.659 10.288 1.00 98.69 370 ALA A CA 1
ATOM 2892 C C . ALA A 1 370 ? 7.670 -18.129 10.709 1.00 98.69 370 ALA A C 1
ATOM 2894 O O . ALA A 1 370 ? 8.520 -18.468 11.539 1.00 98.69 370 ALA A O 1
ATOM 2895 N N . ALA A 1 371 ? 6.892 -19.016 10.078 1.00 98.81 371 ALA A N 1
ATOM 2896 C CA . ALA A 1 371 ? 6.946 -20.457 10.304 1.00 98.81 371 ALA A CA 1
ATOM 2897 C C . ALA A 1 371 ? 8.336 -21.026 9.980 1.00 98.81 371 ALA A C 1
ATOM 2899 O O . ALA A 1 371 ? 8.917 -21.775 10.772 1.00 98.81 371 ALA A O 1
ATOM 2900 N N . PHE A 1 372 ? 8.931 -20.604 8.858 1.00 98.44 372 PHE A N 1
ATOM 2901 C CA . PHE A 1 372 ? 10.254 -21.062 8.453 1.00 98.44 372 PHE A CA 1
ATOM 2902 C C . PHE A 1 372 ? 11.333 -20.661 9.464 1.00 98.44 372 PHE A C 1
ATOM 2904 O O . PHE A 1 372 ? 12.186 -21.497 9.787 1.00 98.44 372 PHE A O 1
ATOM 2911 N N . LYS A 1 373 ? 11.291 -19.420 9.969 1.00 97.06 373 LYS A N 1
ATOM 2912 C CA . LYS A 1 373 ? 12.234 -18.883 10.965 1.00 97.06 373 LYS A CA 1
ATOM 2913 C C . LYS A 1 373 ? 12.149 -19.608 12.306 1.00 97.06 373 LYS A C 1
ATOM 2915 O O . LYS A 1 373 ? 13.189 -19.849 12.910 1.00 97.06 373 LYS A O 1
ATOM 2920 N N . LYS A 1 374 ? 10.953 -20.020 12.746 1.00 97.38 374 LYS A N 1
ATOM 2921 C CA . LYS A 1 374 ? 10.792 -20.828 13.972 1.00 97.38 374 LYS A CA 1
ATOM 2922 C C . LYS A 1 374 ? 11.028 -22.330 13.797 1.00 97.38 374 LYS A C 1
ATOM 2924 O O . LYS A 1 374 ? 10.842 -23.086 14.744 1.00 97.38 374 LYS A O 1
ATOM 2929 N N . GLY A 1 375 ? 11.414 -22.772 12.601 1.00 98.19 375 GLY A N 1
ATOM 2930 C CA . GLY A 1 375 ? 11.695 -24.180 12.310 1.00 98.19 375 GLY A CA 1
ATOM 2931 C C . GLY A 1 375 ? 10.471 -25.030 11.955 1.00 98.19 375 GLY A C 1
ATOM 2932 O O . GLY A 1 375 ? 10.638 -26.210 11.658 1.00 98.19 375 GLY A O 1
ATOM 2933 N N . ASP A 1 376 ? 9.268 -24.454 11.898 1.00 98.44 376 ASP A N 1
ATOM 2934 C CA . ASP A 1 376 ? 8.061 -25.152 11.449 1.00 98.44 376 ASP A CA 1
ATOM 2935 C C . ASP A 1 376 ? 7.993 -25.175 9.913 1.00 98.44 376 ASP A C 1
ATOM 2937 O O . ASP A 1 376 ? 7.347 -24.354 9.257 1.00 98.44 376 ASP A O 1
ATOM 2941 N N . LYS A 1 377 ? 8.727 -26.120 9.317 1.00 98.44 377 LYS A N 1
ATOM 2942 C CA . LYS A 1 377 ? 8.833 -26.244 7.856 1.00 98.44 377 LYS A CA 1
ATOM 2943 C C . LYS A 1 377 ? 7.538 -26.722 7.195 1.00 98.44 377 LYS A C 1
ATOM 2945 O O . LYS A 1 377 ? 7.319 -26.397 6.032 1.00 98.44 377 LYS A O 1
ATOM 2950 N N . ALA A 1 378 ? 6.689 -27.459 7.913 1.00 98.56 378 ALA A N 1
ATOM 2951 C CA . ALA A 1 378 ? 5.427 -27.962 7.375 1.00 98.56 378 ALA A CA 1
ATOM 2952 C C . ALA A 1 378 ? 4.414 -26.823 7.190 1.00 98.56 378 ALA A C 1
ATOM 2954 O O . ALA A 1 378 ? 3.857 -26.662 6.100 1.00 98.56 378 ALA A O 1
ATOM 2955 N N . THR A 1 379 ? 4.242 -25.981 8.215 1.00 98.38 379 THR A N 1
ATOM 2956 C CA . THR A 1 379 ? 3.407 -24.777 8.113 1.00 98.38 379 THR A CA 1
ATOM 2957 C C . THR A 1 379 ? 3.979 -23.799 7.093 1.00 98.38 379 THR A C 1
ATOM 2959 O O . THR A 1 379 ? 3.222 -23.231 6.307 1.00 98.38 379 THR A O 1
ATOM 2962 N N . ALA A 1 380 ? 5.308 -23.640 7.050 1.00 98.75 380 ALA A N 1
ATOM 2963 C CA . ALA A 1 380 ? 5.954 -22.761 6.080 1.00 98.75 380 ALA A CA 1
ATOM 2964 C C . ALA A 1 380 ? 5.662 -23.170 4.632 1.00 98.75 380 ALA A C 1
ATOM 2966 O O . ALA A 1 380 ? 5.289 -22.326 3.823 1.00 98.75 380 ALA A O 1
ATOM 2967 N N . LEU A 1 381 ? 5.798 -24.464 4.318 1.00 98.50 381 LEU A N 1
ATOM 2968 C CA . LEU A 1 381 ? 5.500 -24.982 2.985 1.00 98.50 381 LEU A CA 1
ATOM 2969 C C . LEU A 1 381 ? 4.017 -24.814 2.641 1.00 98.50 381 LEU A C 1
ATOM 2971 O O . LEU A 1 381 ? 3.711 -24.327 1.562 1.00 98.50 381 LEU A O 1
ATOM 2975 N N . THR A 1 382 ? 3.123 -25.156 3.574 1.00 98.38 382 THR A N 1
ATOM 2976 C CA . THR A 1 382 ? 1.666 -25.044 3.379 1.00 98.38 382 THR A CA 1
ATOM 2977 C C . THR A 1 382 ? 1.229 -23.606 3.106 1.00 98.38 382 THR A C 1
ATOM 2979 O O . THR A 1 382 ? 0.335 -23.393 2.303 1.00 98.38 382 THR A O 1
ATOM 2982 N N . ALA A 1 383 ? 1.836 -22.619 3.769 1.00 98.19 383 ALA A N 1
ATOM 2983 C CA . ALA A 1 383 ? 1.541 -21.212 3.509 1.00 98.19 383 ALA A CA 1
ATOM 2984 C C . ALA A 1 383 ? 2.198 -20.705 2.210 1.00 98.19 383 ALA A C 1
ATOM 2986 O O . ALA A 1 383 ? 1.682 -19.803 1.566 1.00 98.19 383 ALA A O 1
ATOM 2987 N N . TYR A 1 384 ? 3.345 -21.255 1.809 1.00 97.69 384 TYR A N 1
ATOM 2988 C CA . TYR A 1 384 ? 4.042 -20.833 0.591 1.00 97.69 384 TYR A CA 1
ATOM 2989 C C . TYR A 1 384 ? 3.342 -21.281 -0.706 1.00 97.69 384 TYR A C 1
ATOM 2991 O O . TYR A 1 384 ? 3.408 -20.561 -1.705 1.00 97.69 384 TYR A O 1
ATOM 2999 N N . THR A 1 385 ? 2.733 -22.471 -0.704 1.00 92.19 385 THR A N 1
ATOM 3000 C CA . THR A 1 385 ? 2.072 -23.098 -1.866 1.00 92.19 385 THR A CA 1
ATOM 3001 C C . THR A 1 385 ? 0.593 -22.776 -1.929 1.00 92.19 385 THR A C 1
ATOM 3003 O O . THR A 1 385 ? 0.101 -22.508 -3.048 1.00 92.19 385 THR A O 1
#

Sequence (385 aa):
MIIEKIMKKIYLILLTGLLFSVSGCKKYLDVNTNPNAPQTVTANLYLSPMIHWMVTAPQYDGRFIGRYTQNWTSTSAGTTWDLQGYDPASDNGAELWRDVYWSFGQNLVDMNTKAEAEQRWDLLGVGQILKAWGWQALTDVHGEIIVKQAIDPTKYLFDYDTQEYAYQEVQRLLTAAIANLARTDGAVDAAFLGKTDILYKGDRAKWTKLAYGMLALNLNHYSNKAGYKPDDVIAAVDKSFASNADDALMAYPGITGNDDRNFLGPTRGNMQTYRQTPFIVNLMNGTQFTGVVDPRMSRMLSPAPDGVYRGIVTGAGTAAFTASQLPNNLWNIASIAAPAANTQGRYIFSDKCKLPVMTYAQLQFIKAEAAFKKGDKATALTAYT

Secondary structure (DSSP, 8-state):
-HHHHHHHHHHHHHHHHHHHTT---HHHH---S-TTS-S---GGGGHHHHHHHHHHHHHHHHHHHHHHTTSEEESSTT-TTTTT---TT--TT-HHHHIIIIIIHHHHHHHHHHHHHTT-HHHHHHHHHHHHHHHHHHHHHHSSB--TTTT-TT-SS-PPBPHHHHHHHHHHHHHHHHHHHT--STT--HHHHHTT-TTTTT-HHHHHHHHHHHHHHHHHTTTTSTT--HHHHHHHHTTS-SSGGG-EEE-----STTTTS-TTSGGGTTTTTEEE-HHHHHHHBTTTTTT-B-TTHHHHS---TTS----PPTTTTTTT--TTTSPP-TTS-S--SPPPTT---SGGGSTTPPEEEE-HHHHHHHHHHHHHHTT-HHHHHHHH-

Foldseek 3Di:
DVVVVVVVVVVVVVVVVVVVVVVPPPVVVPPPDDPVDDPDDQLLVLQQQLVLLLQALCVQLVLLVCLVVQQKAFLAFPDQSLVVHDDPPDCRNVSLVCCLQPSCNVSLVVSLVNCVVQVQLLSNLLSLQSNLSSLVVCCVPPAWAFDPCGNPPVDPDTDTDGSVVSLVSSLVSLVSSLVSLPDPDRPHDLCSNLVNPQFCSSPSLLSNQVSLLSNLVSLLVCVVPPPRDLVSSLVSLVSHDPAQVSFRWRWQPLPDPQSSWQCLALQVLPFLRMAHAVVNVCVACCNVPPPHHHPCCVQQHFAFQLRHDHHDHRNGRPPVDDLRHDTAIQLNHSHSDRDDPPRAGGASNHGGHIGTSDGSLNSLCSSLSSCVSVVNNVSNVVSND

pLDDT: mean 92.67, std 9.85, range [52.56, 98.94]